Protein AF-A0A1V5NVP3-F1 (afdb_monomer)

Foldseek 3Di:
DLCVLLVQAQPVADQQAPPDDPPDPCNRVVNSLVVLVLADCDPVRHNPPPDFDFLLNVLSSLCSNLVQFFADPDQDAPVLVVRDPVSNRSVNSCVVLVLADCDPVRHRRRGDGDDPVSVVSSSVSSSCVSPPCCVQVPEAEAQDADEDDDPDAAAERSGHYEYQDANYEYERYEYAEEYEDACNNAQHAYHYALYEYNYEYEYHHHAQVHYEYHNYHYAEYEYDHAHHEYEYEEQYDYNEYEYLEAYEYEYDHYPHCRHEEYEDDQNYDAAREHEYEAEYAYYAYNHENYEYEDAAYEYEEYEYCYAYEYYYDYAYAEYEYEYAAHEHCAAHQWYWYAAQHWYHYVNDIDHHDDPDDDDDDDDTDTDRDPPDPPPDDDDDDDPPDDDDDDDCVVLVVLVVVLVVCVVVVHDPVVNVVSVVVNVVSVVVVCVVCVVPPPDDPDPDDDPDDPDPDLAPEEDACEEEDAQEAEDHPEYEEANEYEDHVEDDDHHHYHQFYWGHVPIDTPDHHDDDDPDDDPDPPVPVVVSVVVVVD

Solvent-accessible surface area (backbone atoms only — not comparable to full-atom values): 28876 Å² total; per-residue (Å²): 106,68,47,70,76,68,71,58,63,74,79,80,52,87,77,89,36,81,76,64,52,88,87,43,92,58,37,67,58,50,28,26,35,42,69,68,61,26,45,77,62,49,99,87,42,32,63,59,89,87,57,84,56,24,40,35,57,50,24,38,30,51,21,47,64,68,64,60,57,71,28,70,98,78,77,89,38,81,48,52,88,67,45,51,80,90,30,45,34,19,44,28,22,28,39,76,69,63,31,45,76,58,50,98,86,39,32,62,57,34,78,41,64,60,51,73,66,56,52,50,51,34,50,52,43,42,45,61,61,70,46,68,61,52,65,70,29,69,57,46,71,39,71,54,59,44,79,42,66,49,100,66,74,72,45,78,40,89,18,26,39,37,38,34,25,30,56,26,32,43,25,19,32,36,29,58,27,38,40,37,36,33,56,66,20,43,65,33,32,37,37,36,37,42,30,34,37,69,31,53,34,37,34,40,35,24,13,74,80,12,37,36,33,30,40,18,39,32,65,31,38,37,36,65,29,64,55,20,23,40,34,29,18,37,54,9,32,29,54,34,35,39,29,47,32,24,30,34,44,37,51,51,77,55,74,40,65,27,53,31,32,38,33,40,34,63,73,22,57,68,65,31,51,33,37,38,32,30,66,30,56,32,40,39,34,46,17,47,50,26,35,39,32,30,60,34,50,34,34,44,37,36,34,28,65,19,27,30,40,36,42,61,72,24,48,40,42,31,36,39,37,60,24,52,74,18,33,31,55,49,72,49,67,33,46,39,31,40,76,74,17,36,31,34,44,53,89,37,82,43,68,47,73,81,91,78,89,80,94,77,83,98,68,69,56,74,51,76,68,73,82,82,80,90,80,78,89,78,92,77,79,85,84,85,74,83,92,82,89,79,80,62,67,64,58,56,51,53,53,52,54,52,54,53,39,65,75,69,70,52,60,69,68,59,54,52,52,52,50,53,55,50,52,55,56,47,51,60,51,45,73,70,45,75,86,73,73,93,80,75,89,74,92,76,69,102,78,85,76,91,70,79,73,42,50,83,44,73,38,67,76,44,44,77,37,71,73,38,43,47,39,78,81,27,40,38,23,39,53,14,38,38,40,55,66,12,32,36,81,59,66,41,57,57,30,28,34,33,41,42,79,73,40,39,81,77,47,78,61,81,87,81,74,101,68,79,97,79,68,81,75,68,60,60,60,57,60,63,53,60,75,78,108

Structure (mmCIF, N/CA/C/O backbone):
data_AF-A0A1V5NVP3-F1
#
_entry.id   AF-A0A1V5NVP3-F1
#
loop_
_atom_site.group_PDB
_atom_site.id
_atom_site.type_symbol
_atom_site.label_atom_id
_atom_site.label_alt_id
_atom_site.label_comp_id
_atom_site.label_asym_id
_atom_site.label_entity_id
_atom_site.label_seq_id
_atom_site.pdbx_PDB_ins_code
_atom_site.Cartn_x
_atom_site.Cartn_y
_atom_site.Cartn_z
_atom_site.occupancy
_atom_site.B_iso_or_equiv
_atom_site.auth_seq_id
_atom_site.auth_comp_id
_atom_site.auth_asym_id
_atom_site.auth_atom_id
_atom_site.pdbx_PDB_model_num
ATOM 1 N N . MET A 1 1 ? -6.467 -6.342 -31.336 1.00 85.75 1 MET A N 1
ATOM 2 C CA . MET A 1 1 ? -5.228 -6.829 -30.679 1.00 85.75 1 MET A CA 1
ATOM 3 C C . MET A 1 1 ? -4.491 -5.669 -30.039 1.00 85.75 1 MET A C 1
ATOM 5 O O . MET A 1 1 ? -4.448 -5.648 -28.824 1.00 85.75 1 MET A O 1
ATOM 9 N N . VAL A 1 2 ? -4.017 -4.690 -30.818 1.00 91.50 2 VAL A N 1
ATOM 10 C CA . VAL A 1 2 ? -3.297 -3.502 -30.314 1.00 91.50 2 VAL A CA 1
ATOM 11 C C . VAL A 1 2 ? -4.065 -2.761 -29.210 1.00 91.50 2 VAL A C 1
ATOM 13 O O . VAL A 1 2 ? -3.533 -2.625 -28.119 1.00 91.50 2 VAL A O 1
ATOM 16 N N . ASN A 1 3 ? -5.336 -2.392 -29.418 1.00 91.88 3 ASN A N 1
ATOM 17 C CA . ASN A 1 3 ? -6.125 -1.722 -28.370 1.00 91.88 3 ASN A CA 1
ATOM 18 C C . ASN A 1 3 ? -6.143 -2.487 -27.045 1.00 91.88 3 ASN A C 1
ATOM 20 O O . ASN A 1 3 ? -5.884 -1.920 -25.991 1.00 91.88 3 ASN A O 1
ATOM 24 N N . ARG A 1 4 ? -6.378 -3.800 -27.107 1.00 89.69 4 ARG A N 1
ATOM 25 C CA . ARG A 1 4 ? -6.419 -4.667 -25.921 1.00 89.69 4 ARG A CA 1
ATOM 26 C C . ARG A 1 4 ? -5.048 -4.794 -25.263 1.00 89.69 4 ARG A C 1
ATOM 28 O O . ARG A 1 4 ? -4.956 -4.700 -24.050 1.00 89.69 4 ARG A O 1
ATOM 35 N N . ALA A 1 5 ? -4.003 -4.976 -26.068 1.00 86.50 5 ALA A N 1
ATOM 36 C CA . ALA A 1 5 ? -2.623 -5.091 -25.613 1.00 86.50 5 ALA A CA 1
ATOM 37 C C . ALA A 1 5 ? -2.167 -3.837 -24.847 1.00 86.50 5 ALA A C 1
ATOM 39 O O . ALA A 1 5 ? -1.568 -3.949 -23.788 1.00 86.50 5 ALA A O 1
ATOM 40 N N . PHE A 1 6 ? -2.518 -2.648 -25.338 1.00 87.62 6 PHE A N 1
ATOM 41 C CA . PHE A 1 6 ? -2.096 -1.364 -24.769 1.00 87.62 6 PHE A CA 1
ATOM 42 C C . PHE A 1 6 ? -3.169 -0.697 -23.893 1.00 87.62 6 PHE A C 1
ATOM 44 O O . PHE A 1 6 ? -3.098 0.511 -23.657 1.00 87.62 6 PHE A O 1
ATOM 51 N N . ASN A 1 7 ? -4.183 -1.459 -23.463 1.00 88.44 7 ASN A N 1
ATOM 52 C CA . ASN A 1 7 ? -5.329 -0.990 -22.675 1.00 88.44 7 ASN A CA 1
ATOM 53 C C . ASN A 1 7 ? -5.940 0.335 -23.190 1.00 88.44 7 ASN A C 1
ATOM 55 O O . ASN A 1 7 ? -6.251 1.244 -22.419 1.00 88.44 7 ASN A O 1
ATOM 59 N N . LYS A 1 8 ? -6.075 0.476 -24.514 1.00 86.56 8 LYS A N 1
ATOM 60 C CA . LYS A 1 8 ? -6.725 1.631 -25.143 1.00 86.56 8 LYS A CA 1
ATOM 61 C C . LYS A 1 8 ? -8.233 1.430 -25.111 1.00 86.56 8 LYS A C 1
ATOM 63 O O . LYS A 1 8 ? -8.737 0.386 -25.527 1.00 86.56 8 LYS A O 1
ATOM 68 N N . GLN A 1 9 ? -8.933 2.436 -24.607 1.00 86.38 9 GLN A N 1
ATOM 69 C CA . GLN A 1 9 ? -10.379 2.418 -24.420 1.00 86.38 9 GLN A CA 1
ATOM 70 C C . GLN A 1 9 ? -11.046 3.447 -25.322 1.00 86.38 9 GLN A C 1
ATOM 72 O O . GLN A 1 9 ? -10.408 4.394 -25.787 1.00 86.38 9 GLN A O 1
ATOM 77 N N . ASP A 1 10 ? -12.330 3.229 -25.587 1.00 77.50 10 ASP A N 1
ATOM 78 C CA . ASP A 1 10 ? -13.108 4.112 -26.443 1.00 77.50 10 ASP A CA 1
ATOM 79 C C . ASP A 1 10 ? -13.276 5.477 -25.774 1.00 77.50 10 ASP A C 1
ATOM 81 O O . ASP A 1 10 ? -13.832 5.589 -24.683 1.00 77.50 10 ASP A O 1
ATOM 85 N N . ALA A 1 11 ? -12.772 6.513 -26.439 1.00 71.31 11 ALA A N 1
ATOM 86 C CA . ALA A 1 11 ? -12.894 7.896 -26.000 1.00 71.31 11 ALA A CA 1
ATOM 87 C C . ALA A 1 11 ? -14.166 8.576 -26.547 1.00 71.31 11 ALA A C 1
ATOM 89 O O . ALA A 1 11 ? -14.327 9.785 -26.392 1.00 71.31 11 ALA A O 1
ATOM 90 N N . GLY A 1 12 ? -15.053 7.833 -27.222 1.00 66.62 12 GLY A N 1
ATOM 91 C CA . GLY A 1 12 ? -16.297 8.361 -27.785 1.00 66.62 12 GLY A CA 1
ATOM 92 C C . GLY A 1 12 ? -16.087 9.248 -29.016 1.00 66.62 12 GLY A C 1
ATOM 93 O O . GLY A 1 12 ? -16.940 10.076 -29.338 1.00 66.62 12 GLY A O 1
ATOM 94 N N . ALA A 1 13 ? -14.950 9.107 -29.704 1.00 70.88 13 ALA A N 1
ATOM 95 C CA . ALA A 1 13 ? -14.648 9.898 -30.890 1.00 70.88 13 ALA A CA 1
ATOM 96 C C . ALA A 1 13 ? -15.479 9.430 -32.092 1.00 70.88 13 ALA A C 1
ATOM 98 O O . ALA A 1 13 ? -15.495 8.247 -32.442 1.00 70.88 13 ALA A O 1
ATOM 99 N N . ARG A 1 14 ? -16.129 10.379 -32.771 1.00 75.44 14 ARG A N 1
ATOM 100 C CA . ARG A 1 14 ? -16.763 10.130 -34.067 1.00 75.44 14 ARG A CA 1
ATOM 101 C C . ARG A 1 14 ? -15.703 10.189 -35.166 1.00 75.44 14 ARG A C 1
ATOM 103 O O . ARG A 1 14 ? -14.971 11.169 -35.263 1.00 75.44 14 ARG A O 1
ATOM 110 N N . ILE A 1 15 ? -15.646 9.142 -35.982 1.00 86.06 15 ILE A N 1
ATOM 111 C CA . ILE A 1 15 ? -14.793 9.064 -37.170 1.00 86.06 15 ILE A CA 1
ATOM 112 C C . ILE A 1 15 ? -15.660 9.194 -38.420 1.00 86.06 15 ILE A C 1
ATOM 114 O O . ILE A 1 15 ? -16.730 8.593 -38.492 1.00 86.06 15 ILE A O 1
ATOM 118 N N . ASP A 1 16 ? -15.183 9.949 -39.406 1.00 87.44 16 ASP A N 1
ATOM 119 C CA . ASP A 1 16 ? -15.880 10.169 -40.674 1.00 87.44 16 ASP A CA 1
ATOM 120 C C . ASP A 1 16 ? -14.989 9.676 -41.833 1.00 87.44 16 ASP A C 1
ATOM 122 O O . ASP A 1 16 ? -14.332 10.462 -42.514 1.00 87.44 16 ASP A O 1
ATOM 126 N N . PHE A 1 17 ? -14.938 8.352 -42.035 1.00 94.62 17 PHE A N 1
ATOM 127 C CA . PHE A 1 17 ? -14.284 7.728 -43.197 1.00 94.62 17 PHE A CA 1
ATOM 128 C C . PHE A 1 17 ? -15.322 7.195 -44.184 1.00 94.62 17 PHE A C 1
ATOM 130 O O . PHE A 1 17 ? -16.359 6.667 -43.782 1.00 94.62 17 PHE A O 1
ATOM 137 N N . THR A 1 18 ? -15.030 7.286 -45.482 1.00 94.75 18 THR A N 1
ATOM 138 C CA . THR A 1 18 ? -15.969 6.922 -46.561 1.00 94.75 18 THR A CA 1
ATOM 139 C C . THR A 1 18 ? -16.319 5.430 -46.611 1.00 94.75 18 THR A C 1
ATOM 141 O O . THR A 1 18 ? -17.357 5.062 -47.158 1.00 94.75 18 THR A O 1
ATOM 144 N N . ASP A 1 19 ? -15.485 4.571 -46.025 1.00 94.50 19 ASP A N 1
ATOM 145 C CA . ASP A 1 19 ? -15.581 3.109 -46.055 1.00 94.50 19 ASP A CA 1
ATOM 146 C C . ASP A 1 19 ? -15.809 2.467 -44.672 1.00 94.50 19 ASP A C 1
ATOM 148 O O . ASP A 1 19 ? -15.703 1.245 -44.512 1.00 94.50 19 ASP A O 1
ATOM 152 N N . ILE A 1 20 ? -16.165 3.272 -43.664 1.00 92.62 20 ILE A N 1
ATOM 153 C CA . ILE A 1 20 ? -16.465 2.804 -42.309 1.00 92.62 20 ILE A CA 1
ATOM 154 C C . ILE A 1 20 ? -17.892 3.178 -41.911 1.00 92.62 20 ILE A C 1
ATOM 156 O O . ILE A 1 20 ? -18.250 4.347 -41.816 1.00 92.62 20 ILE A O 1
ATOM 160 N N . ASN A 1 21 ? -18.700 2.158 -41.616 1.00 91.75 21 ASN A N 1
ATOM 161 C CA . ASN A 1 21 ? -20.051 2.309 -41.090 1.00 91.75 21 ASN A CA 1
ATOM 162 C C . ASN A 1 21 ? -20.094 1.928 -39.594 1.00 91.75 21 ASN A C 1
ATOM 164 O O . ASN A 1 21 ? -19.455 0.937 -39.227 1.00 91.75 21 ASN A O 1
ATOM 168 N N . PRO A 1 22 ? -20.877 2.631 -38.747 1.00 90.69 22 PRO A N 1
ATOM 169 C CA . PRO A 1 22 ? -21.130 2.252 -37.351 1.00 90.69 22 PRO A CA 1
ATOM 170 C C . PRO A 1 22 ? -21.550 0.794 -37.116 1.00 90.69 22 PRO A C 1
ATOM 172 O O . PRO A 1 22 ? -21.307 0.257 -36.041 1.00 90.69 22 PRO A O 1
ATOM 175 N N . SER A 1 23 ? -22.155 0.131 -38.105 1.00 92.25 23 SER A N 1
ATOM 176 C CA . SER A 1 23 ? -22.546 -1.279 -38.010 1.00 92.25 23 SER A CA 1
ATOM 177 C C . SER A 1 23 ? -21.400 -2.273 -38.244 1.00 92.25 23 SER A C 1
ATOM 179 O O . SER A 1 23 ? -21.608 -3.479 -38.114 1.00 92.25 23 SER A O 1
ATOM 181 N N . HIS A 1 24 ? -20.204 -1.825 -38.641 1.00 93.75 24 HIS A N 1
ATOM 182 C CA . HIS A 1 24 ? -19.059 -2.714 -38.840 1.00 93.75 24 HIS A CA 1
ATOM 183 C C . HIS A 1 24 ? -18.504 -3.207 -37.500 1.00 93.75 24 HIS A C 1
ATOM 185 O O . HIS A 1 24 ? -18.301 -2.432 -36.571 1.00 93.75 24 HIS A O 1
ATOM 191 N N . TRP A 1 25 ? -18.159 -4.495 -37.422 1.00 93.81 25 TRP A N 1
ATOM 192 C CA . TRP A 1 25 ? -17.636 -5.111 -36.193 1.00 93.81 25 TRP A CA 1
ATOM 193 C C . TRP A 1 25 ? -16.335 -4.464 -35.684 1.00 93.81 25 TRP A C 1
ATOM 195 O O . TRP A 1 25 ? -16.053 -4.506 -34.490 1.00 93.81 25 TRP A O 1
ATOM 205 N N . PHE A 1 26 ? -15.541 -3.865 -36.578 1.00 91.62 26 PHE A N 1
ATOM 206 C CA . PHE A 1 26 ? -14.295 -3.169 -36.247 1.00 91.62 26 PHE A CA 1
ATOM 207 C C . PHE A 1 26 ? -14.483 -1.670 -35.988 1.00 91.62 26 PHE A C 1
ATOM 209 O O . PHE A 1 26 ? -13.501 -1.003 -35.675 1.00 91.62 26 PHE A O 1
ATOM 216 N N . TYR A 1 27 ? -15.703 -1.126 -36.112 1.00 92.12 27 TYR A N 1
ATOM 217 C CA . TYR A 1 27 ? -15.963 0.310 -35.966 1.00 92.12 27 TYR A CA 1
ATOM 218 C C . TYR A 1 27 ? -15.385 0.856 -34.654 1.00 92.12 27 TYR A C 1
ATOM 220 O O . TYR A 1 27 ? -14.566 1.771 -34.686 1.00 92.12 27 TYR A O 1
ATOM 228 N N . GLY A 1 28 ? -15.716 0.218 -33.525 1.00 90.94 28 GLY A N 1
ATOM 229 C CA . GLY A 1 28 ? -15.222 0.626 -32.205 1.00 90.94 28 GLY A CA 1
ATOM 230 C C . GLY A 1 28 ? -13.706 0.486 -32.031 1.00 90.94 28 GLY A C 1
ATOM 231 O O . GLY A 1 28 ? -13.089 1.220 -31.274 1.00 90.94 28 GLY A O 1
ATOM 232 N N . GLU A 1 29 ? -13.058 -0.430 -32.751 1.00 92.44 29 GLU A N 1
ATOM 233 C CA . GLU A 1 29 ? -11.599 -0.571 -32.678 1.00 92.44 29 GLU A CA 1
ATOM 234 C C . GLU A 1 29 ? -10.901 0.563 -33.449 1.00 92.44 29 GLU A C 1
ATOM 236 O O . GLU A 1 29 ? -9.851 1.050 -33.023 1.00 92.44 29 GLU A O 1
ATOM 241 N N . VAL A 1 30 ? -11.494 1.008 -34.564 1.00 93.12 30 VAL A N 1
ATOM 242 C CA . VAL A 1 30 ? -10.978 2.129 -35.360 1.00 93.12 30 VAL A CA 1
ATOM 243 C C . VAL A 1 30 ? -11.193 3.462 -34.648 1.00 93.12 30 VAL A C 1
ATOM 245 O O . VAL A 1 30 ? -10.281 4.288 -34.654 1.00 93.12 30 VAL A O 1
ATOM 248 N N . THR A 1 31 ? -12.342 3.672 -33.996 1.00 91.88 31 THR A N 1
ATOM 249 C CA . THR A 1 31 ? -12.590 4.905 -33.226 1.00 91.88 31 THR A CA 1
ATOM 250 C C . THR A 1 31 ? -11.547 5.084 -32.131 1.00 91.88 31 THR A C 1
ATOM 252 O O . THR A 1 31 ? -10.942 6.150 -32.044 1.00 91.88 31 THR A O 1
ATOM 255 N N . VAL A 1 32 ? -11.250 4.024 -31.369 1.00 93.06 32 VAL A N 1
ATOM 256 C CA . VAL A 1 32 ? -10.193 4.028 -30.346 1.00 93.06 32 VAL A CA 1
ATOM 257 C C . VAL A 1 32 ? -8.838 4.368 -30.967 1.00 93.06 32 VAL A C 1
ATOM 259 O O . VAL A 1 32 ? -8.115 5.215 -30.446 1.00 93.06 32 VAL A O 1
ATOM 262 N N . ALA A 1 33 ? -8.496 3.738 -32.094 1.00 92.75 33 ALA A N 1
ATOM 263 C CA . ALA A 1 33 ? -7.188 3.895 -32.721 1.00 92.75 33 ALA A CA 1
ATOM 264 C C . ALA A 1 33 ? -6.919 5.317 -33.228 1.00 92.75 33 ALA A C 1
ATOM 266 O O . ALA A 1 33 ? -5.815 5.849 -33.080 1.00 92.75 33 ALA A O 1
ATOM 267 N N . VAL A 1 34 ? -7.947 5.924 -33.819 1.00 92.31 34 VAL A N 1
ATOM 268 C CA . VAL A 1 34 ? -7.900 7.288 -34.345 1.00 92.31 34 VAL A CA 1
ATOM 269 C C . VAL A 1 34 ? -7.942 8.306 -33.212 1.00 92.31 34 VAL A C 1
ATOM 271 O O . VAL A 1 34 ? -7.145 9.240 -33.215 1.00 92.31 34 VAL A O 1
ATOM 274 N N . ALA A 1 35 ? -8.793 8.099 -32.202 1.00 89.62 35 ALA A N 1
ATOM 275 C CA . ALA A 1 35 ? -8.848 8.958 -31.019 1.00 89.62 35 ALA A CA 1
ATOM 276 C C . ALA A 1 35 ? -7.518 8.974 -30.255 1.00 89.62 35 ALA A C 1
ATOM 278 O O . ALA A 1 35 ? -7.062 10.024 -29.810 1.00 89.62 35 ALA A O 1
ATOM 279 N N . ALA A 1 36 ? -6.871 7.813 -30.144 1.00 88.56 36 ALA A N 1
ATOM 280 C CA . ALA A 1 36 ? -5.560 7.669 -29.525 1.00 88.56 36 ALA A CA 1
ATOM 281 C C . ALA A 1 36 ? -4.402 8.157 -30.422 1.00 88.56 36 ALA A C 1
ATOM 283 O O . ALA A 1 36 ? -3.246 8.093 -30.006 1.00 88.56 36 ALA A O 1
ATOM 284 N N . GLY A 1 37 ? -4.689 8.631 -31.640 1.00 89.94 37 GLY A N 1
ATOM 285 C CA . GLY A 1 37 ? -3.731 9.298 -32.524 1.00 89.94 37 GLY A CA 1
ATOM 286 C C . GLY A 1 37 ? -2.695 8.388 -33.185 1.00 89.94 37 GLY A C 1
ATOM 287 O O . GLY A 1 37 ? -1.759 8.887 -33.810 1.00 89.94 37 GLY A O 1
ATOM 288 N N . TYR A 1 38 ? -2.831 7.064 -33.071 1.00 92.62 38 TYR A N 1
ATOM 289 C CA . TYR A 1 38 ? -1.833 6.129 -33.598 1.00 92.62 38 TYR A CA 1
ATOM 290 C C . TYR A 1 38 ? -2.204 5.534 -34.967 1.00 92.62 38 TYR A C 1
ATOM 292 O O . TYR A 1 38 ? -1.346 4.970 -35.649 1.00 92.62 38 TYR A O 1
ATOM 300 N N . MET A 1 39 ? -3.451 5.713 -35.413 1.00 93.00 39 MET A N 1
ATOM 301 C CA . MET A 1 39 ? -3.887 5.451 -36.789 1.00 93.00 39 MET A CA 1
ATOM 302 C C . MET A 1 39 ? -4.609 6.665 -37.375 1.00 93.00 39 MET A C 1
ATOM 304 O O . MET A 1 39 ? -5.245 7.433 -36.662 1.00 93.00 39 MET A O 1
ATOM 308 N N . SER A 1 40 ? -4.533 6.810 -38.694 1.00 89.31 40 SER A N 1
ATOM 309 C CA . SER A 1 40 ? -5.221 7.845 -39.467 1.00 89.31 40 SER A CA 1
ATOM 310 C C . SER A 1 40 ? -5.704 7.260 -40.793 1.00 89.31 40 SER A C 1
ATOM 312 O O . SER A 1 40 ? -5.155 6.261 -41.258 1.00 89.31 40 SER A O 1
ATOM 314 N N . GLY A 1 41 ? -6.709 7.884 -41.409 1.00 89.00 41 GLY A N 1
ATOM 315 C CA . GLY A 1 41 ? -7.127 7.536 -42.769 1.00 89.00 41 GLY A CA 1
ATOM 316 C C . GLY A 1 41 ? -6.134 8.005 -43.832 1.00 89.00 41 GLY A C 1
ATOM 317 O O . GLY A 1 41 ? -5.163 8.711 -43.549 1.00 89.00 41 GLY A O 1
ATOM 318 N N . TYR A 1 42 ? -6.407 7.612 -45.068 1.00 88.81 42 TYR A N 1
ATOM 319 C CA . TYR A 1 42 ? -5.675 8.035 -46.253 1.00 88.81 42 TYR A CA 1
ATOM 320 C C . TYR A 1 42 ? -6.210 9.380 -46.773 1.00 88.81 42 TYR A C 1
ATOM 322 O O . TYR A 1 42 ? -7.317 9.809 -46.446 1.00 88.81 42 TYR A O 1
ATOM 330 N N . ASN A 1 43 ? -5.434 10.040 -47.636 1.00 88.19 43 ASN A N 1
ATOM 331 C CA . ASN A 1 43 ? -5.797 11.342 -48.217 1.00 88.19 43 ASN A CA 1
ATOM 332 C C . ASN A 1 43 ? -7.076 11.310 -49.078 1.00 88.19 43 ASN A C 1
ATOM 334 O O . ASN A 1 43 ? -7.637 12.359 -49.372 1.00 88.19 43 ASN A O 1
ATOM 338 N N . ASP A 1 44 ? -7.523 10.123 -49.496 1.00 90.31 44 ASP A N 1
ATOM 339 C CA . ASP A 1 44 ? -8.770 9.904 -50.240 1.00 90.31 44 ASP A CA 1
ATOM 340 C C . ASP A 1 44 ? -10.014 9.815 -49.328 1.00 90.31 44 ASP A C 1
ATOM 342 O O . ASP A 1 44 ? -11.126 9.611 -49.814 1.00 90.31 44 ASP A O 1
ATOM 346 N N . GLY A 1 45 ? -9.844 9.983 -48.011 1.00 89.12 45 GLY A N 1
ATOM 347 C CA . GLY A 1 45 ? -10.922 9.939 -47.022 1.00 89.12 45 GLY A CA 1
ATOM 348 C C . GLY A 1 45 ? -11.346 8.526 -46.608 1.00 89.12 45 GLY A C 1
ATOM 349 O O . GLY A 1 45 ? -12.300 8.386 -45.843 1.00 89.12 45 GLY A O 1
ATOM 350 N N . ALA A 1 46 ? -10.663 7.483 -47.088 1.00 94.19 46 ALA A N 1
ATOM 351 C CA . ALA A 1 46 ? -10.898 6.097 -46.688 1.00 94.19 46 ALA A CA 1
ATOM 352 C C . ALA A 1 46 ? -9.938 5.653 -45.567 1.00 94.19 46 ALA A C 1
ATOM 354 O O . ALA A 1 46 ? -8.838 6.186 -45.421 1.00 94.19 46 ALA A O 1
ATOM 355 N N . PHE A 1 47 ? -10.322 4.636 -44.794 1.00 94.38 47 PHE A N 1
ATOM 356 C CA . PHE A 1 47 ? -9.467 3.968 -43.803 1.00 94.38 47 PHE A CA 1
ATOM 357 C C . PHE A 1 47 ? -8.884 2.643 -44.319 1.00 94.38 47 PHE A C 1
ATOM 359 O O . PHE A 1 47 ? -7.827 2.207 -43.874 1.00 94.38 47 PHE A O 1
ATOM 366 N N . LYS A 1 48 ? -9.558 2.010 -45.282 1.00 94.56 48 LYS A N 1
ATOM 367 C CA . LYS A 1 48 ? -9.197 0.744 -45.937 1.00 94.56 48 LYS A CA 1
ATOM 368 C C . LYS A 1 48 ? -9.061 -0.444 -44.966 1.00 94.56 48 LYS A C 1
ATOM 370 O O . LYS A 1 48 ? -8.084 -1.186 -45.051 1.00 94.56 48 LYS A O 1
ATOM 375 N N . PRO A 1 49 ? -10.065 -0.723 -44.105 1.00 93.50 49 PRO A N 1
ATOM 376 C CA . PRO A 1 49 ? -9.968 -1.724 -43.030 1.00 93.50 49 PRO A CA 1
ATOM 377 C C . PRO A 1 49 ? -9.761 -3.169 -43.517 1.00 93.50 49 PRO A C 1
ATOM 379 O O . PRO A 1 49 ? -9.286 -4.011 -42.760 1.00 93.50 49 PRO A O 1
ATOM 382 N N . ASN A 1 50 ? -10.121 -3.462 -44.771 1.00 93.00 50 ASN A N 1
ATOM 383 C CA . ASN A 1 50 ? -9.977 -4.787 -45.382 1.00 93.00 50 ASN A CA 1
ATOM 384 C C . ASN A 1 50 ? -8.711 -4.929 -46.247 1.00 93.00 50 ASN A C 1
ATOM 386 O O . ASN A 1 50 ? -8.491 -5.990 -46.829 1.00 93.00 50 ASN A O 1
ATOM 390 N N . SER A 1 51 ? -7.901 -3.873 -46.378 1.00 93.75 51 SER A N 1
ATOM 391 C CA . SER A 1 51 ? -6.643 -3.940 -47.127 1.00 93.75 51 SER A CA 1
ATOM 392 C C . SER A 1 51 ? -5.540 -4.574 -46.285 1.00 93.75 51 SER A C 1
ATOM 394 O O . SER A 1 51 ? -5.511 -4.439 -45.062 1.00 93.75 51 SER A O 1
ATOM 396 N N . LEU A 1 52 ? -4.615 -5.274 -46.944 1.00 95.44 52 LEU A N 1
ATOM 397 C CA . LEU A 1 52 ? -3.420 -5.783 -46.277 1.00 95.44 52 LEU A CA 1
ATOM 398 C C . LEU A 1 52 ? -2.535 -4.610 -45.852 1.00 95.44 52 LEU A C 1
ATOM 400 O O . LEU A 1 52 ? -2.178 -3.782 -46.686 1.00 95.44 52 LEU A O 1
ATOM 404 N N . ILE A 1 53 ? -2.162 -4.574 -44.573 1.00 95.25 53 ILE A N 1
ATOM 405 C CA . ILE A 1 53 ? -1.258 -3.556 -44.037 1.00 95.25 53 ILE A CA 1
ATOM 406 C C . ILE A 1 53 ? 0.201 -3.949 -44.287 1.00 95.25 53 ILE A C 1
ATOM 408 O O . ILE A 1 53 ? 0.615 -5.089 -44.041 1.00 95.25 53 ILE A O 1
ATOM 412 N N . THR A 1 54 ? 0.985 -3.001 -44.785 1.00 96.62 54 THR A N 1
ATOM 413 C CA . THR A 1 54 ? 2.406 -3.189 -45.090 1.00 96.62 54 THR A CA 1
ATOM 414 C C . THR A 1 54 ? 3.286 -3.024 -43.852 1.00 96.62 54 THR A C 1
ATOM 416 O O . THR A 1 54 ? 2.910 -2.384 -42.867 1.00 96.62 54 THR A O 1
ATOM 419 N N . ARG A 1 55 ? 4.506 -3.568 -43.895 1.00 97.00 55 ARG A N 1
ATOM 420 C CA . ARG A 1 55 ? 5.473 -3.447 -42.790 1.00 97.00 55 ARG A CA 1
ATOM 421 C C . ARG A 1 55 ? 5.826 -1.994 -42.458 1.00 97.00 55 ARG A C 1
ATOM 423 O O . ARG A 1 55 ? 5.968 -1.668 -41.282 1.00 97.00 55 ARG A O 1
ATOM 430 N N . GLN A 1 56 ? 5.935 -1.111 -43.452 1.00 95.44 56 GLN A N 1
ATOM 431 C CA . GLN A 1 56 ? 6.218 0.311 -43.206 1.00 95.44 56 GLN A CA 1
ATOM 432 C C . GLN A 1 56 ? 5.025 1.062 -42.587 1.00 95.44 56 GLN A C 1
ATOM 434 O O . GLN A 1 56 ? 5.223 1.933 -41.743 1.00 95.44 56 GLN A O 1
ATOM 439 N N . GLU A 1 57 ? 3.788 0.692 -42.935 1.00 95.62 57 GLU A N 1
ATOM 440 C CA . GLU A 1 57 ? 2.589 1.243 -42.290 1.00 95.62 57 GLU A CA 1
ATOM 441 C C . GLU A 1 57 ? 2.505 0.788 -40.830 1.00 95.62 57 GLU A C 1
ATOM 443 O O . GLU A 1 57 ? 2.262 1.610 -39.949 1.00 95.62 57 GLU A O 1
ATOM 448 N N . VAL A 1 58 ? 2.799 -0.488 -40.546 1.00 96.62 58 VAL A N 1
ATOM 449 C CA . VAL A 1 58 ? 2.900 -0.995 -39.167 1.00 96.62 58 VAL A CA 1
ATOM 450 C C . VAL A 1 58 ? 3.977 -0.246 -38.382 1.00 96.62 58 VAL A C 1
ATOM 452 O O . VAL A 1 58 ? 3.729 0.146 -37.244 1.00 96.62 58 VAL A O 1
ATOM 455 N N . ALA A 1 59 ? 5.142 0.016 -38.980 1.00 95.38 59 ALA A N 1
ATOM 456 C CA . ALA A 1 59 ? 6.194 0.799 -38.336 1.00 95.38 59 ALA A CA 1
ATOM 457 C C . ALA A 1 59 ? 5.705 2.207 -37.949 1.00 95.38 59 ALA A C 1
ATOM 459 O O . ALA A 1 59 ? 5.927 2.650 -36.824 1.00 95.38 59 ALA A O 1
ATOM 460 N N . SER A 1 60 ? 4.978 2.891 -38.839 1.00 94.56 60 SER A N 1
ATOM 461 C CA . SER A 1 60 ? 4.364 4.192 -38.534 1.00 94.56 60 SER A CA 1
ATOM 462 C C . SER A 1 60 ? 3.297 4.116 -37.444 1.00 94.56 60 SER A C 1
ATOM 464 O O . SER A 1 60 ? 3.255 4.986 -36.577 1.00 94.56 60 SER A O 1
ATOM 466 N N . VAL A 1 61 ? 2.465 3.074 -37.451 1.00 95.56 61 VAL A N 1
ATOM 467 C CA . VAL A 1 61 ? 1.454 2.829 -36.413 1.00 95.56 61 VAL A CA 1
ATOM 468 C C . VAL A 1 61 ? 2.111 2.645 -35.043 1.00 95.56 61 VAL A C 1
ATOM 470 O O . VAL A 1 61 ? 1.734 3.319 -34.087 1.00 95.56 61 VAL A O 1
ATOM 473 N N . MET A 1 62 ? 3.130 1.787 -34.947 1.00 94.56 62 MET A N 1
ATOM 474 C CA . MET A 1 62 ? 3.816 1.500 -33.683 1.00 94.56 62 MET A CA 1
ATOM 475 C C . MET A 1 62 ? 4.642 2.689 -33.186 1.00 94.56 62 MET A C 1
ATOM 477 O O . MET A 1 62 ? 4.606 2.997 -31.999 1.00 94.56 62 MET A O 1
ATOM 481 N N . SER A 1 63 ? 5.333 3.399 -34.084 1.00 92.81 63 SER A N 1
ATOM 482 C CA . SER A 1 63 ? 6.085 4.613 -33.743 1.00 92.81 63 SER A CA 1
ATOM 483 C C . SER A 1 63 ? 5.182 5.692 -33.132 1.00 92.81 63 SER A C 1
ATOM 485 O O . SER A 1 63 ? 5.544 6.271 -32.107 1.00 92.81 63 SER A O 1
ATOM 487 N N . ARG A 1 64 ? 3.978 5.911 -33.688 1.00 93.12 64 ARG A N 1
ATOM 488 C CA . ARG A 1 64 ? 2.991 6.855 -33.131 1.00 93.12 64 ARG A CA 1
ATOM 489 C C . ARG A 1 64 ? 2.385 6.362 -31.822 1.00 93.12 64 ARG A C 1
ATOM 491 O O . ARG A 1 64 ? 2.295 7.135 -30.875 1.00 93.12 64 ARG A O 1
ATOM 498 N N . LEU A 1 65 ? 2.003 5.084 -31.759 1.00 92.44 65 LEU A N 1
ATOM 499 C CA . LEU A 1 65 ? 1.417 4.469 -30.563 1.00 92.44 65 LEU A CA 1
ATOM 500 C C . LEU A 1 65 ? 2.325 4.612 -29.336 1.00 92.44 65 LEU A C 1
ATOM 502 O O . LEU A 1 65 ? 1.834 4.851 -28.235 1.00 92.44 65 LEU A O 1
ATOM 506 N N . LEU A 1 66 ? 3.631 4.460 -29.548 1.00 90.06 66 LEU A N 1
ATOM 507 C CA . LEU A 1 66 ? 4.666 4.489 -28.517 1.00 90.06 66 LEU A CA 1
ATOM 508 C C . LEU A 1 66 ? 5.359 5.850 -28.371 1.00 90.06 66 LEU A C 1
ATOM 510 O O . LEU A 1 66 ? 6.237 5.988 -27.528 1.00 90.06 66 LEU A O 1
ATOM 514 N N . GLN A 1 67 ? 4.999 6.837 -29.197 1.00 89.75 67 GLN A N 1
ATOM 515 C CA . GLN A 1 67 ? 5.597 8.177 -29.203 1.00 89.75 67 GLN A CA 1
ATOM 516 C C . GLN A 1 67 ? 7.138 8.176 -29.322 1.00 89.75 67 GLN A C 1
ATOM 518 O O . GLN A 1 67 ? 7.817 8.978 -28.689 1.00 89.75 67 GLN A O 1
ATOM 523 N N . LEU A 1 68 ? 7.704 7.304 -30.167 1.00 83.94 68 LEU A N 1
ATOM 524 C CA . LEU A 1 68 ? 9.164 7.098 -30.269 1.00 83.94 68 LEU A CA 1
ATOM 525 C C . LEU A 1 68 ? 9.944 8.267 -30.905 1.00 83.94 68 LEU A C 1
ATOM 527 O O . LEU A 1 68 ? 11.172 8.236 -30.935 1.00 83.94 68 LEU A O 1
ATOM 531 N N . GLY A 1 69 ? 9.255 9.274 -31.450 1.00 80.19 69 GLY A N 1
ATOM 532 C CA . GLY A 1 69 ? 9.873 10.326 -32.261 1.00 80.19 69 GLY A CA 1
ATOM 533 C C . GLY A 1 69 ? 10.416 9.811 -33.602 1.00 80.19 69 GLY A C 1
ATOM 534 O O . GLY A 1 69 ? 10.163 8.674 -34.006 1.00 80.19 69 GLY A O 1
ATOM 535 N N . GLU A 1 70 ? 11.149 10.666 -34.319 1.00 76.50 70 GLU A N 1
ATOM 536 C CA . GLU A 1 70 ? 11.847 10.271 -35.547 1.00 76.50 70 GLU A CA 1
ATOM 537 C C . GLU A 1 70 ? 13.210 9.659 -35.202 1.00 76.50 70 GLU A C 1
ATOM 539 O O . GLU A 1 70 ? 14.042 10.288 -34.548 1.00 76.50 70 GLU A O 1
ATOM 544 N N . GLY A 1 71 ? 13.448 8.419 -35.636 1.00 67.75 71 GLY A N 1
ATOM 545 C CA . GLY A 1 71 ? 14.718 7.742 -35.391 1.00 67.75 71 GLY A CA 1
ATOM 546 C C . GLY A 1 71 ? 15.845 8.323 -36.245 1.00 67.75 71 GLY A C 1
ATOM 547 O O . GLY A 1 71 ? 15.663 8.567 -37.442 1.00 67.75 71 GLY A O 1
ATOM 548 N N . ALA A 1 72 ? 17.031 8.488 -35.649 1.00 66.94 72 ALA A N 1
ATOM 549 C CA . ALA A 1 72 ? 18.230 8.893 -36.379 1.00 66.94 72 ALA A CA 1
ATOM 550 C C . ALA A 1 72 ? 18.534 7.911 -37.526 1.00 66.94 72 ALA A C 1
ATOM 552 O O . ALA A 1 72 ? 18.350 6.698 -37.396 1.00 66.94 72 ALA A O 1
ATOM 553 N N . ALA A 1 73 ? 19.018 8.434 -38.655 1.00 62.41 73 ALA A N 1
ATOM 554 C CA . ALA A 1 73 ? 19.425 7.625 -39.799 1.00 62.41 73 ALA A CA 1
ATOM 555 C C . ALA A 1 73 ? 20.648 6.766 -39.427 1.00 62.41 73 ALA A C 1
ATOM 557 O O . ALA A 1 73 ? 21.782 7.233 -39.475 1.00 62.41 73 ALA A O 1
ATOM 558 N N . GLY A 1 74 ? 20.412 5.522 -39.010 1.00 57.94 74 GLY A N 1
ATOM 559 C CA . GLY A 1 74 ? 21.473 4.606 -38.570 1.00 57.94 74 GLY A CA 1
ATOM 560 C C . GLY A 1 74 ? 21.240 3.138 -38.918 1.00 57.94 74 GLY A C 1
ATOM 561 O O . GLY A 1 74 ? 22.104 2.306 -38.657 1.00 57.94 74 GLY A O 1
ATOM 562 N N . VAL A 1 75 ? 20.096 2.802 -39.521 1.00 63.84 75 VAL A N 1
ATOM 563 C CA . VAL A 1 75 ? 19.739 1.421 -39.852 1.00 63.84 75 VAL A CA 1
ATOM 564 C C . VAL A 1 75 ? 19.955 1.178 -41.344 1.00 63.84 75 VAL A C 1
ATOM 566 O O . VAL A 1 75 ? 19.267 1.750 -42.187 1.00 63.84 75 VAL A O 1
ATOM 569 N N . SER A 1 76 ? 20.917 0.317 -41.670 1.00 80.06 76 SER A N 1
ATOM 570 C CA . SER A 1 76 ? 21.256 -0.029 -43.053 1.00 80.06 76 SER A CA 1
ATOM 571 C C . SER A 1 76 ? 20.519 -1.293 -43.490 1.00 80.06 76 SER A C 1
ATOM 573 O O . SER A 1 76 ? 20.875 -2.395 -43.077 1.00 80.06 76 SER A O 1
ATOM 575 N N . PHE A 1 77 ? 19.522 -1.136 -44.363 1.00 90.62 77 PHE A N 1
ATOM 576 C CA . PHE A 1 77 ? 18.875 -2.241 -45.075 1.00 90.62 77 PHE A CA 1
ATOM 577 C C . PHE A 1 77 ? 19.269 -2.244 -46.549 1.00 90.62 77 PHE A C 1
ATOM 579 O O . PHE A 1 77 ? 19.424 -1.189 -47.166 1.00 90.62 77 PHE A O 1
ATOM 586 N N . ARG A 1 78 ? 19.367 -3.437 -47.143 1.00 93.56 78 ARG A N 1
ATOM 587 C CA . ARG A 1 78 ? 19.672 -3.615 -48.573 1.00 93.56 78 ARG A CA 1
ATOM 588 C C . ARG A 1 78 ? 18.649 -2.922 -49.477 1.00 93.56 78 ARG A C 1
ATOM 590 O O . ARG A 1 78 ? 18.999 -2.424 -50.541 1.00 93.56 78 ARG A O 1
ATOM 597 N N . ASP A 1 79 ? 17.394 -2.892 -49.049 1.00 91.88 79 ASP A N 1
ATOM 598 C CA . ASP A 1 79 ? 16.250 -2.319 -49.755 1.00 91.88 79 ASP A CA 1
ATOM 599 C C . ASP A 1 79 ? 15.779 -0.992 -49.139 1.00 91.88 79 ASP A C 1
ATOM 601 O O . ASP A 1 79 ? 14.622 -0.612 -49.322 1.00 91.88 79 ASP A O 1
ATOM 605 N N . ALA A 1 80 ? 16.657 -0.257 -48.444 1.00 88.75 80 ALA A N 1
ATOM 606 C CA . ALA A 1 80 ? 16.307 1.015 -47.805 1.00 88.75 80 ALA A CA 1
ATOM 607 C C . ALA A 1 80 ? 15.673 2.027 -48.780 1.00 88.75 80 ALA A C 1
ATOM 609 O O . ALA A 1 80 ? 14.765 2.760 -48.403 1.00 88.75 80 ALA A O 1
ATOM 610 N N . GLY A 1 81 ? 16.076 2.015 -50.058 1.00 89.00 81 GLY A N 1
ATOM 611 C CA . GLY A 1 81 ? 15.481 2.860 -51.104 1.00 89.00 81 GLY A CA 1
ATOM 612 C C . GLY A 1 81 ? 14.026 2.523 -51.467 1.00 89.00 81 GLY A C 1
ATOM 613 O O . GLY A 1 81 ? 13.385 3.300 -52.167 1.00 89.00 81 GLY A O 1
ATOM 614 N N . SER A 1 82 ? 13.494 1.384 -51.010 1.00 91.50 82 SER A N 1
ATOM 615 C CA . SER A 1 82 ? 12.084 1.002 -51.184 1.00 91.50 82 SER A CA 1
ATOM 616 C C . SER A 1 82 ? 11.170 1.501 -50.058 1.00 91.50 82 SER A C 1
ATOM 618 O O . SER A 1 82 ? 9.947 1.396 -50.177 1.00 91.50 82 SER A O 1
ATOM 620 N N . ILE A 1 83 ? 11.755 2.033 -48.978 1.00 94.19 83 ILE A N 1
ATOM 621 C CA . ILE A 1 83 ? 11.037 2.620 -47.849 1.00 94.19 83 ILE A CA 1
ATOM 622 C C . ILE A 1 83 ? 10.562 4.009 -48.267 1.00 94.19 83 ILE A C 1
ATOM 624 O O . ILE A 1 83 ? 11.353 4.844 -48.711 1.00 94.19 83 ILE A O 1
ATOM 628 N N . ALA A 1 84 ? 9.268 4.280 -48.120 1.00 93.56 84 ALA A N 1
ATOM 629 C CA . ALA A 1 84 ? 8.739 5.589 -48.462 1.00 93.56 84 ALA A CA 1
ATOM 630 C C . ALA A 1 84 ? 9.293 6.681 -47.529 1.00 93.56 84 ALA A C 1
ATOM 632 O O . ALA A 1 84 ? 9.448 6.468 -46.326 1.00 93.56 84 ALA A O 1
ATOM 633 N N . ALA A 1 85 ? 9.526 7.885 -48.064 1.00 91.44 85 ALA A N 1
ATOM 634 C CA . ALA A 1 85 ? 10.099 8.999 -47.301 1.00 91.44 85 ALA A CA 1
ATOM 635 C C . ALA A 1 85 ? 9.298 9.336 -46.028 1.00 91.44 85 ALA A C 1
ATOM 637 O O . ALA A 1 85 ? 9.885 9.625 -44.991 1.00 91.44 85 ALA A O 1
ATOM 638 N N . TRP A 1 86 ? 7.966 9.226 -46.081 1.00 91.44 86 TRP A N 1
ATOM 639 C CA . TRP A 1 86 ? 7.081 9.458 -44.932 1.00 91.44 86 TRP A CA 1
ATOM 640 C C . TRP A 1 86 ? 7.189 8.379 -43.844 1.00 91.44 86 TRP A C 1
ATOM 642 O O . TRP A 1 86 ? 6.852 8.638 -42.692 1.00 91.44 86 TRP A O 1
ATOM 652 N N . ALA A 1 87 ? 7.640 7.173 -44.195 1.00 92.75 87 ALA A N 1
ATOM 653 C CA . ALA A 1 87 ? 7.791 6.061 -43.264 1.00 92.75 87 ALA A CA 1
ATOM 654 C C . ALA A 1 87 ? 9.210 5.969 -42.694 1.00 92.75 87 ALA A C 1
ATOM 656 O O . ALA A 1 87 ? 9.396 5.363 -41.643 1.00 92.75 87 ALA A O 1
ATOM 657 N N . ALA A 1 88 ? 10.208 6.556 -43.362 1.00 91.44 88 ALA A N 1
ATOM 658 C CA . ALA A 1 88 ? 11.624 6.383 -43.041 1.00 91.44 88 ALA A CA 1
ATOM 659 C C . ALA A 1 88 ? 11.957 6.680 -41.567 1.00 91.44 88 ALA A C 1
ATOM 661 O O . ALA A 1 88 ? 12.579 5.850 -40.905 1.00 91.44 88 ALA A O 1
ATOM 662 N N . GLY A 1 89 ? 11.481 7.808 -41.025 1.00 90.81 89 GLY A N 1
ATOM 663 C CA . GLY A 1 89 ? 11.697 8.166 -39.617 1.00 90.81 89 GLY A CA 1
ATOM 664 C C . GLY A 1 89 ? 11.074 7.161 -38.642 1.00 90.81 89 GLY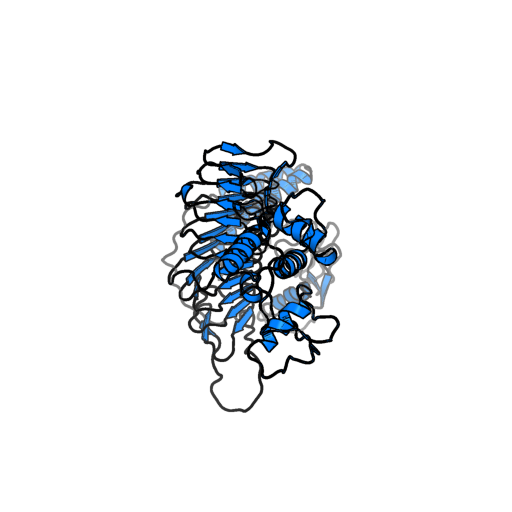 A C 1
ATOM 665 O O . GLY A 1 89 ? 11.705 6.781 -37.655 1.00 90.81 89 GLY A O 1
ATOM 666 N N . ALA A 1 90 ? 9.876 6.664 -38.958 1.00 93.12 90 ALA A N 1
ATOM 667 C CA . ALA A 1 90 ? 9.193 5.656 -38.155 1.00 93.12 90 ALA A CA 1
ATOM 668 C C . ALA A 1 90 ? 9.874 4.285 -38.239 1.00 93.12 90 ALA A C 1
ATOM 670 O O . ALA A 1 90 ? 10.020 3.626 -37.213 1.00 93.12 90 ALA A O 1
ATOM 671 N N . VAL A 1 91 ? 10.326 3.865 -39.429 1.00 94.31 91 VAL A N 1
ATOM 672 C CA . VAL A 1 91 ? 11.088 2.618 -39.610 1.00 94.31 91 VAL A CA 1
ATOM 673 C C . VAL A 1 91 ? 12.376 2.668 -38.792 1.00 94.31 91 VAL A C 1
ATOM 675 O O . VAL A 1 91 ? 12.656 1.733 -38.045 1.00 94.31 91 VAL A O 1
ATOM 678 N N . ASN A 1 92 ? 13.120 3.772 -38.866 1.00 91.31 92 ASN A N 1
ATOM 679 C CA . ASN A 1 92 ? 14.328 3.945 -38.063 1.00 91.31 92 ASN A CA 1
ATOM 680 C C . ASN A 1 92 ? 14.019 3.866 -36.564 1.00 91.31 92 ASN A C 1
ATOM 682 O O . ASN A 1 92 ? 14.728 3.176 -35.839 1.00 91.31 92 ASN A O 1
ATOM 686 N N . ALA A 1 93 ? 12.944 4.517 -36.108 1.00 90.31 93 ALA A N 1
ATOM 687 C CA . ALA A 1 93 ? 12.553 4.524 -34.701 1.00 90.31 93 ALA A CA 1
ATOM 688 C C . ALA A 1 93 ? 12.201 3.122 -34.184 1.00 90.31 93 ALA A C 1
ATOM 690 O O . ALA A 1 93 ? 12.726 2.694 -33.158 1.00 90.31 93 ALA A O 1
ATOM 691 N N . VAL A 1 94 ? 11.358 2.369 -34.900 1.00 92.56 94 VAL A N 1
ATOM 692 C CA . VAL A 1 94 ? 10.943 1.030 -34.447 1.00 92.56 94 VAL A CA 1
ATOM 693 C C . VAL A 1 94 ? 12.069 0.002 -34.529 1.00 92.56 94 VAL A C 1
ATOM 695 O O . VAL A 1 94 ? 12.068 -0.953 -33.754 1.00 92.56 94 VAL A O 1
ATOM 698 N N . VAL A 1 95 ? 13.027 0.178 -35.445 1.00 91.88 95 VAL A N 1
ATOM 699 C CA . VAL A 1 95 ? 14.195 -0.706 -35.531 1.00 91.88 95 VAL A CA 1
ATOM 700 C C . VAL A 1 95 ? 15.220 -0.367 -34.455 1.00 91.88 95 VAL A C 1
ATOM 702 O O . VAL A 1 95 ? 15.719 -1.279 -33.801 1.00 91.88 95 VAL A O 1
ATOM 705 N N . ALA A 1 96 ? 15.488 0.918 -34.210 1.00 86.81 96 ALA A N 1
ATOM 706 C CA . ALA A 1 96 ? 16.343 1.352 -33.106 1.00 86.81 96 ALA A CA 1
ATOM 707 C C . ALA A 1 96 ? 15.790 0.895 -31.746 1.00 86.81 96 ALA A C 1
ATOM 709 O O . ALA A 1 96 ? 16.552 0.494 -30.873 1.00 86.81 96 ALA A O 1
ATOM 710 N N . ALA A 1 97 ? 14.464 0.889 -31.602 1.00 86.06 97 ALA A N 1
ATOM 711 C CA . ALA A 1 97 ? 13.775 0.381 -30.424 1.00 86.06 97 ALA A CA 1
ATOM 712 C C . ALA A 1 97 ? 13.714 -1.162 -30.350 1.00 86.06 97 ALA A C 1
ATOM 714 O O . ALA A 1 97 ? 13.199 -1.707 -29.384 1.00 86.06 97 ALA A O 1
ATOM 715 N N . GLY A 1 98 ? 14.192 -1.898 -31.361 1.00 89.06 98 GLY A N 1
ATOM 716 C CA . GLY A 1 98 ? 14.164 -3.367 -31.371 1.00 89.06 98 GLY A CA 1
ATOM 717 C C . GLY A 1 98 ? 12.776 -3.991 -31.584 1.00 89.06 98 GLY A C 1
ATOM 718 O O . GLY A 1 98 ? 12.620 -5.204 -31.462 1.00 89.06 98 GLY A O 1
ATOM 719 N N . ILE A 1 99 ? 11.764 -3.198 -31.946 1.00 92.56 99 ILE A N 1
ATOM 720 C CA . ILE A 1 99 ? 10.377 -3.648 -32.158 1.00 92.56 99 ILE A CA 1
ATOM 721 C C . ILE A 1 99 ? 10.262 -4.439 -33.459 1.00 92.56 99 ILE A C 1
ATOM 723 O O . ILE A 1 99 ? 9.660 -5.516 -33.521 1.00 92.56 99 ILE A O 1
ATOM 727 N N . MET A 1 100 ? 10.846 -3.893 -34.522 1.00 94.00 100 MET A N 1
ATOM 728 C CA . MET A 1 100 ? 10.888 -4.503 -35.845 1.00 94.00 100 MET A CA 1
ATOM 729 C C . MET A 1 100 ? 12.343 -4.668 -36.278 1.00 94.00 100 MET A C 1
ATOM 731 O O . MET A 1 100 ? 13.219 -3.929 -35.852 1.00 94.00 100 MET A O 1
ATOM 735 N N . GLY A 1 101 ? 12.604 -5.643 -37.141 1.00 90.31 101 GLY A N 1
ATOM 736 C CA . GLY A 1 101 ? 13.930 -5.887 -37.703 1.00 90.31 101 GLY A CA 1
ATOM 737 C C . GLY A 1 101 ? 13.838 -6.294 -39.166 1.00 90.31 101 GLY A C 1
ATOM 738 O O . GLY A 1 101 ? 12.742 -6.544 -39.677 1.00 90.31 101 GLY A O 1
ATOM 739 N N . GLY A 1 102 ? 14.989 -6.346 -39.830 1.00 89.12 102 GLY A N 1
ATOM 740 C CA . GLY A 1 102 ? 15.103 -6.903 -41.176 1.00 89.12 102 GLY A CA 1
ATOM 741 C C . GLY A 1 102 ? 15.081 -8.430 -41.179 1.00 89.12 102 GLY A C 1
ATOM 742 O O . GLY A 1 102 ? 15.180 -9.078 -40.137 1.00 89.12 102 GLY A O 1
ATOM 743 N N . TYR A 1 103 ? 14.961 -8.998 -42.370 1.00 89.38 103 TYR A N 1
ATOM 744 C CA . TYR A 1 103 ? 15.099 -10.426 -42.612 1.00 89.38 103 TYR A CA 1
ATOM 745 C C . TYR A 1 103 ? 16.576 -10.826 -42.692 1.00 89.38 103 TYR A C 1
ATOM 747 O O . TYR A 1 103 ? 17.480 -9.992 -42.762 1.00 89.38 103 TYR A O 1
ATOM 755 N N . THR A 1 104 ? 16.826 -12.134 -42.703 1.00 87.75 104 THR A N 1
ATOM 756 C CA . THR A 1 104 ? 18.176 -12.718 -42.748 1.00 87.75 104 THR A CA 1
ATOM 757 C C . THR A 1 104 ? 18.977 -12.330 -43.994 1.00 87.75 104 THR A C 1
ATOM 759 O O . THR A 1 104 ? 20.198 -12.418 -43.978 1.00 87.75 104 THR A O 1
ATOM 762 N N . ASP A 1 105 ? 18.310 -11.904 -45.070 1.00 88.69 105 ASP A N 1
ATOM 763 C CA . ASP A 1 105 ? 18.931 -11.415 -46.309 1.00 88.69 105 ASP A CA 1
ATOM 764 C C . ASP A 1 105 ? 19.284 -9.912 -46.267 1.00 88.69 105 ASP A C 1
ATOM 766 O O . ASP A 1 105 ? 19.725 -9.342 -47.269 1.00 88.69 105 ASP A O 1
ATOM 770 N N . GLY A 1 106 ? 19.066 -9.257 -45.121 1.00 86.81 106 GLY A N 1
ATOM 771 C CA . GLY A 1 106 ? 19.349 -7.841 -44.905 1.00 86.81 106 GLY A CA 1
ATOM 772 C C . GLY A 1 106 ? 18.304 -6.879 -45.478 1.00 86.81 106 GLY A C 1
ATOM 773 O O . GLY A 1 106 ? 18.556 -5.673 -45.494 1.00 86.81 106 GLY A O 1
ATOM 774 N N . ALA A 1 107 ? 17.154 -7.367 -45.959 1.00 93.44 107 ALA A N 1
ATOM 775 C CA . ALA A 1 107 ? 16.040 -6.528 -46.405 1.00 93.44 107 ALA A CA 1
ATOM 776 C C . ALA A 1 107 ? 15.059 -6.213 -45.259 1.00 93.44 107 ALA A C 1
ATOM 778 O O . ALA A 1 107 ? 14.848 -7.033 -44.368 1.00 93.44 107 ALA A O 1
ATOM 779 N N . PHE A 1 108 ? 14.408 -5.050 -45.290 1.00 94.62 108 PHE A N 1
ATOM 780 C CA . PHE A 1 108 ? 13.285 -4.714 -44.406 1.00 94.62 108 PHE A CA 1
ATOM 781 C C . PHE A 1 108 ? 11.928 -5.115 -45.000 1.00 94.62 108 PHE A C 1
ATOM 783 O O . PHE A 1 108 ? 10.990 -5.409 -44.256 1.00 94.62 108 PHE A O 1
ATOM 790 N N . MET A 1 109 ? 11.830 -5.142 -46.331 1.00 94.69 109 MET A N 1
ATOM 791 C CA . MET A 1 109 ? 10.632 -5.428 -47.120 1.00 94.69 109 MET A CA 1
ATOM 792 C C . MET A 1 109 ? 9.459 -4.486 -46.807 1.00 94.69 109 MET A C 1
ATOM 794 O O . MET A 1 109 ? 8.340 -4.930 -46.555 1.00 94.69 109 MET A O 1
ATOM 798 N N . ALA A 1 110 ? 9.704 -3.172 -46.846 1.00 94.69 110 ALA A N 1
ATOM 799 C CA . ALA A 1 110 ? 8.753 -2.130 -46.430 1.00 94.69 110 ALA A CA 1
ATOM 800 C C . ALA A 1 110 ? 7.343 -2.247 -47.033 1.00 94.69 110 ALA A C 1
ATOM 802 O O . ALA A 1 110 ? 6.360 -2.041 -46.323 1.00 94.69 110 ALA A O 1
ATOM 803 N N . ASN A 1 111 ? 7.249 -2.590 -48.320 1.00 95.56 111 ASN A N 1
ATOM 804 C CA . ASN A 1 111 ? 5.981 -2.685 -49.052 1.00 95.56 111 ASN A CA 1
ATOM 805 C C . ASN A 1 111 ? 5.299 -4.058 -48.929 1.00 95.56 111 ASN A C 1
ATOM 807 O O . ASN A 1 111 ? 4.197 -4.240 -49.440 1.00 95.56 111 ASN A O 1
ATOM 811 N N . SER A 1 112 ? 5.939 -5.032 -48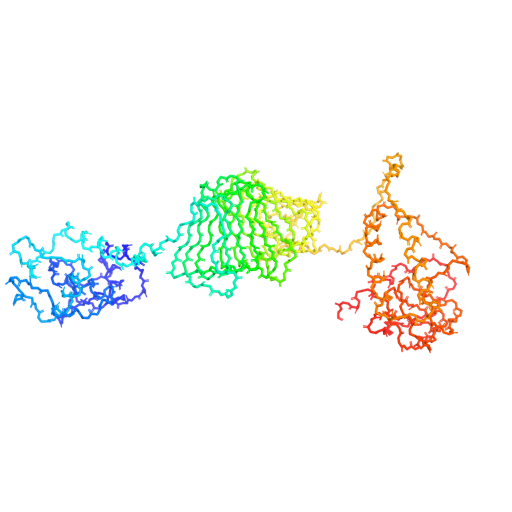.279 1.00 96.31 112 SER A N 1
ATOM 812 C CA . SER A 1 112 ? 5.348 -6.359 -48.110 1.00 96.31 112 SER A CA 1
ATOM 813 C C . SER A 1 112 ? 4.285 -6.342 -47.008 1.00 96.31 112 SER A C 1
ATOM 815 O O . SER A 1 112 ? 4.493 -5.689 -45.978 1.00 96.31 112 SER A O 1
ATOM 817 N N . PRO A 1 113 ? 3.162 -7.064 -47.185 1.00 96.88 113 PRO A N 1
ATOM 818 C CA . PRO A 1 113 ? 2.201 -7.301 -46.118 1.00 96.88 113 PRO A CA 1
ATOM 819 C C . PRO A 1 113 ? 2.861 -7.944 -44.901 1.00 96.88 113 PRO A C 1
ATOM 821 O O . PRO A 1 113 ? 3.669 -8.862 -45.048 1.00 96.88 113 PRO A O 1
ATOM 824 N N . ILE A 1 114 ? 2.486 -7.502 -43.703 1.00 95.81 114 ILE A N 1
ATOM 825 C CA . ILE A 1 114 ? 2.917 -8.178 -42.478 1.00 95.81 114 ILE A CA 1
ATOM 826 C C . ILE A 1 114 ? 2.131 -9.483 -42.291 1.00 95.81 114 ILE A C 1
ATOM 828 O O . ILE A 1 114 ? 0.912 -9.534 -42.485 1.00 95.81 114 ILE A O 1
ATOM 832 N N . THR A 1 115 ? 2.802 -10.556 -41.879 1.00 95.56 115 THR A N 1
ATOM 833 C CA . THR A 1 115 ? 2.114 -11.789 -41.478 1.00 95.56 115 THR A CA 1
ATOM 834 C C . THR A 1 115 ? 1.520 -11.656 -40.074 1.00 95.56 115 THR A C 1
ATOM 836 O O . THR A 1 115 ? 1.948 -10.840 -39.257 1.00 95.56 115 THR A O 1
ATOM 839 N N . ARG A 1 116 ? 0.550 -12.514 -39.734 1.00 94.25 116 ARG A N 1
ATOM 840 C CA . ARG A 1 116 ? -0.018 -12.555 -38.372 1.00 94.25 116 ARG A CA 1
ATOM 841 C C . ARG A 1 116 ? 1.039 -12.850 -37.305 1.00 94.25 116 ARG A C 1
ATOM 843 O O . ARG A 1 116 ? 0.968 -12.275 -36.226 1.00 94.25 116 ARG A O 1
ATOM 850 N N . ALA A 1 117 ? 1.994 -13.734 -37.600 1.00 91.62 117 ALA A N 1
ATOM 851 C CA . ALA A 1 117 ? 3.065 -14.085 -36.670 1.00 91.62 117 ALA A CA 1
ATOM 852 C C . ALA A 1 117 ? 3.981 -12.884 -36.407 1.00 91.62 117 ALA A C 1
ATOM 854 O O . ALA A 1 117 ? 4.260 -12.560 -35.258 1.00 91.62 117 ALA A O 1
ATOM 855 N N . GLU A 1 118 ? 4.375 -12.170 -37.460 1.00 93.38 118 GLU A N 1
ATOM 856 C CA . GLU A 1 118 ? 5.179 -10.954 -37.329 1.00 93.38 118 GLU A CA 1
ATOM 857 C C . GLU A 1 118 ? 4.427 -9.854 -36.585 1.00 93.38 118 GLU A C 1
ATOM 859 O O . GLU A 1 118 ? 5.007 -9.227 -35.711 1.00 93.38 118 GLU A O 1
ATOM 864 N N . ALA A 1 119 ? 3.133 -9.666 -36.854 1.00 94.50 119 ALA A N 1
ATOM 865 C CA . ALA A 1 119 ? 2.319 -8.695 -36.129 1.00 94.50 119 ALA A CA 1
ATOM 866 C C . ALA A 1 119 ? 2.248 -9.002 -34.621 1.00 94.50 119 ALA A C 1
ATOM 868 O O . ALA A 1 119 ? 2.306 -8.080 -33.810 1.00 94.50 119 ALA A O 1
ATOM 869 N N . VAL A 1 120 ? 2.149 -10.280 -34.235 1.00 93.25 120 VAL A N 1
ATOM 870 C CA . VAL A 1 120 ? 2.187 -10.695 -32.822 1.00 93.25 120 VAL A CA 1
ATOM 871 C C . VAL A 1 120 ? 3.552 -10.398 -32.209 1.00 93.25 120 VAL A C 1
ATOM 873 O O . VAL A 1 120 ? 3.600 -9.772 -31.159 1.00 93.25 120 VAL A O 1
ATOM 876 N N . VAL A 1 121 ? 4.648 -10.765 -32.879 1.00 93.75 121 VAL A N 1
ATOM 877 C CA . VAL A 1 121 ? 6.015 -10.488 -32.402 1.00 93.75 121 VAL A CA 1
ATOM 878 C C . VAL A 1 121 ? 6.277 -8.984 -32.277 1.00 93.75 121 VAL A C 1
ATOM 880 O O . VAL A 1 121 ? 6.890 -8.538 -31.314 1.00 93.75 121 VAL A O 1
ATOM 883 N N . THR A 1 122 ? 5.797 -8.182 -33.228 1.00 94.94 122 THR A N 1
ATOM 884 C CA . THR A 1 122 ? 5.888 -6.718 -33.190 1.00 94.94 122 THR A CA 1
ATOM 885 C C . THR A 1 122 ? 5.128 -6.140 -31.998 1.00 94.94 122 THR A C 1
ATOM 887 O O . THR A 1 122 ? 5.656 -5.267 -31.316 1.00 94.94 122 THR A O 1
ATOM 890 N N . VAL A 1 123 ? 3.912 -6.623 -31.722 1.00 93.81 123 VAL A N 1
ATOM 891 C CA . VAL A 1 123 ? 3.133 -6.172 -30.559 1.00 93.81 123 VAL A CA 1
ATOM 892 C C . VAL A 1 123 ? 3.769 -6.627 -29.248 1.00 93.81 123 VAL A C 1
ATOM 894 O O . VAL A 1 123 ? 3.862 -5.817 -28.340 1.00 93.81 123 VAL A O 1
ATOM 897 N N . ASP A 1 124 ? 4.253 -7.863 -29.159 1.00 91.44 124 ASP A N 1
ATOM 898 C CA . ASP A 1 124 ? 4.942 -8.403 -27.980 1.00 91.44 124 ASP A CA 1
ATOM 899 C C . ASP A 1 124 ? 6.193 -7.587 -27.620 1.00 91.44 124 ASP A C 1
ATOM 901 O O . ASP A 1 124 ? 6.318 -7.067 -26.514 1.00 91.44 124 ASP A O 1
ATOM 905 N N . ARG A 1 125 ? 7.068 -7.342 -28.601 1.00 92.50 125 ARG A N 1
ATOM 906 C CA . ARG A 1 125 ? 8.260 -6.503 -28.405 1.00 92.50 125 ARG A CA 1
ATOM 907 C C . ARG A 1 125 ? 7.909 -5.075 -28.014 1.00 92.50 125 ARG A C 1
ATOM 909 O O . ARG A 1 125 ? 8.578 -4.487 -27.178 1.00 92.50 125 ARG A O 1
ATOM 916 N N . ALA A 1 126 ? 6.860 -4.513 -28.604 1.00 89.94 126 ALA A N 1
ATOM 917 C CA . ALA A 1 126 ? 6.396 -3.182 -28.244 1.00 89.94 126 ALA A CA 1
ATOM 918 C C . ALA A 1 126 ? 5.758 -3.123 -26.848 1.00 89.94 126 ALA A C 1
ATOM 920 O O . ALA A 1 126 ? 5.863 -2.096 -26.180 1.00 89.94 126 ALA A O 1
ATOM 921 N N . LEU A 1 127 ? 5.116 -4.199 -26.386 1.00 83.81 127 LEU A N 1
ATOM 922 C CA . LEU A 1 127 ? 4.636 -4.311 -25.009 1.00 83.81 127 LEU A CA 1
ATOM 923 C C . LEU A 1 127 ? 5.800 -4.313 -24.024 1.00 83.81 127 LEU A C 1
ATOM 925 O O . LEU A 1 127 ? 5.746 -3.572 -23.052 1.00 83.81 127 LEU A O 1
ATOM 929 N N . ASN A 1 128 ? 6.886 -5.015 -24.341 1.00 77.62 128 ASN A N 1
ATOM 930 C CA . ASN A 1 128 ? 8.108 -5.000 -23.529 1.00 77.62 128 ASN A CA 1
ATOM 931 C C . ASN A 1 128 ? 8.835 -3.637 -23.525 1.00 77.62 128 ASN A C 1
ATOM 933 O O . ASN A 1 128 ? 9.732 -3.427 -22.720 1.00 77.62 128 ASN A O 1
ATOM 937 N N . LEU A 1 129 ? 8.445 -2.693 -24.392 1.00 71.31 129 LEU A N 1
ATOM 938 C CA . LEU A 1 129 ? 8.923 -1.302 -24.354 1.00 71.31 129 LEU A CA 1
ATOM 939 C C . LEU A 1 129 ? 7.948 -0.308 -23.704 1.00 71.31 129 LEU A C 1
ATOM 941 O O . LEU A 1 129 ? 8.359 0.790 -23.337 1.00 71.31 129 LEU A O 1
ATOM 945 N N . SER A 1 130 ? 6.651 -0.634 -23.650 1.00 50.53 130 SER A N 1
ATOM 946 C CA . SER A 1 130 ? 5.567 0.260 -23.184 1.00 50.53 130 SER A CA 1
ATOM 947 C C . SER A 1 130 ? 5.024 -0.087 -21.808 1.00 50.53 130 SER A C 1
ATOM 949 O O . SER A 1 130 ? 4.548 0.795 -21.094 1.00 50.53 130 SER A O 1
ATOM 951 N N . VAL A 1 131 ? 5.160 -1.344 -21.392 1.00 40.50 131 VAL A N 1
ATOM 952 C CA . VAL A 1 131 ? 5.637 -1.589 -20.041 1.00 40.50 131 VAL A CA 1
ATOM 953 C C . VAL A 1 131 ? 7.011 -0.939 -20.059 1.00 40.50 131 VAL A C 1
ATOM 955 O O . VAL A 1 131 ? 7.843 -1.380 -20.853 1.00 40.50 131 VAL A O 1
ATOM 958 N N . PRO A 1 132 ? 7.285 0.130 -19.293 1.00 32.84 132 PRO A N 1
ATOM 959 C CA . PRO A 1 132 ? 8.670 0.344 -18.969 1.00 32.84 132 PRO A CA 1
ATOM 960 C C . PRO A 1 132 ? 9.134 -1.015 -18.429 1.00 32.84 132 PRO A C 1
ATOM 962 O O . PRO A 1 132 ? 8.787 -1.406 -17.316 1.00 32.84 132 PRO A O 1
ATOM 965 N N . GLU A 1 133 ? 9.992 -1.707 -19.171 1.00 35.38 133 GLU A N 1
ATOM 966 C CA . GLU A 1 133 ? 11.227 -2.090 -18.529 1.00 35.38 133 GLU A CA 1
ATOM 967 C C . GLU A 1 133 ? 11.805 -0.782 -17.970 1.00 35.38 133 GLU A C 1
ATOM 969 O O . GLU A 1 133 ? 12.690 -0.148 -18.531 1.00 35.38 133 GLU A O 1
ATOM 974 N N . THR A 1 134 ? 11.257 -0.335 -16.831 1.00 33.78 134 THR A N 1
ATOM 975 C CA . THR A 1 134 ? 12.061 0.110 -15.715 1.00 33.78 134 THR A CA 1
ATOM 976 C C . THR A 1 134 ? 13.165 -0.923 -15.729 1.00 33.78 134 THR A C 1
ATOM 978 O O . THR A 1 134 ? 12.821 -2.075 -15.481 1.00 33.78 134 THR A O 1
ATOM 981 N N . PRO A 1 135 ? 14.380 -0.585 -16.180 1.00 35.94 135 PRO A N 1
ATOM 982 C CA . PRO A 1 135 ? 15.379 -1.546 -16.637 1.00 35.94 135 PRO A CA 1
ATOM 983 C C . PRO A 1 135 ? 15.684 -2.514 -15.509 1.00 35.94 135 PRO A C 1
ATOM 985 O O . PRO A 1 135 ? 16.491 -2.167 -14.658 1.00 35.94 135 PRO A O 1
ATOM 988 N N . GLU A 1 136 ? 14.929 -3.607 -15.392 1.00 44.53 136 GLU A N 1
ATOM 989 C CA . GLU A 1 136 ? 14.769 -4.351 -14.140 1.00 44.53 136 GLU A CA 1
ATOM 990 C C . GLU A 1 136 ? 14.880 -3.454 -12.882 1.00 44.53 136 GLU A C 1
ATOM 992 O O . GLU A 1 136 ? 15.547 -3.840 -11.935 1.00 44.53 136 GLU A O 1
ATOM 997 N N . ALA A 1 137 ? 14.360 -2.211 -12.931 1.00 45.69 137 ALA A N 1
ATOM 998 C CA . ALA A 1 137 ? 14.939 -1.021 -12.277 1.00 45.69 137 ALA A CA 1
ATOM 999 C C . ALA A 1 137 ? 16.094 -1.326 -11.315 1.00 45.69 137 ALA A C 1
ATOM 1001 O O . ALA A 1 137 ? 15.810 -1.306 -10.128 1.00 45.69 137 ALA A O 1
ATOM 1002 N N . ALA A 1 138 ? 17.299 -1.684 -11.807 1.00 55.66 138 ALA A N 1
ATOM 1003 C CA . ALA A 1 138 ? 18.431 -2.201 -11.014 1.00 55.66 138 ALA A CA 1
ATOM 1004 C C . ALA A 1 138 ? 18.017 -2.585 -9.583 1.00 55.66 138 ALA A C 1
ATOM 1006 O O . ALA A 1 138 ? 18.294 -1.842 -8.640 1.00 55.66 138 ALA A O 1
ATOM 1007 N N . THR A 1 139 ? 17.200 -3.636 -9.451 1.00 67.12 139 THR A N 1
ATOM 1008 C CA . THR A 1 139 ? 16.491 -3.858 -8.190 1.00 67.12 139 THR A CA 1
ATOM 1009 C C . THR A 1 139 ? 17.521 -4.129 -7.106 1.00 67.12 139 THR A C 1
ATOM 1011 O O . THR A 1 139 ? 18.338 -5.043 -7.223 1.00 67.12 139 THR A O 1
ATOM 1014 N N . VAL A 1 140 ? 17.526 -3.307 -6.061 1.00 87.44 140 VAL A N 1
ATOM 1015 C CA . VAL A 1 140 ? 18.503 -3.451 -4.985 1.00 87.44 140 VAL A CA 1
ATOM 1016 C C . VAL A 1 140 ? 18.012 -4.554 -4.062 1.00 87.44 140 VAL A C 1
ATOM 1018 O O . VAL A 1 140 ? 16.981 -4.405 -3.407 1.00 87.44 140 VAL A O 1
ATOM 1021 N N . ILE A 1 141 ? 18.737 -5.670 -4.028 1.00 90.44 141 ILE A N 1
ATOM 1022 C CA . ILE A 1 141 ? 18.382 -6.838 -3.220 1.00 90.44 141 ILE A CA 1
ATOM 1023 C C . ILE A 1 141 ? 19.254 -6.876 -1.964 1.00 90.44 141 ILE A C 1
ATOM 1025 O O . ILE A 1 141 ? 20.479 -6.967 -2.042 1.00 90.44 141 ILE A O 1
ATOM 1029 N N . TYR A 1 142 ? 18.610 -6.871 -0.802 1.00 91.62 142 TYR A N 1
ATOM 1030 C CA . TYR A 1 142 ? 19.232 -7.092 0.499 1.00 91.62 142 TYR A CA 1
ATOM 1031 C C . TYR A 1 142 ? 18.918 -8.513 0.978 1.00 91.62 142 TYR A C 1
ATOM 1033 O O . TYR A 1 142 ? 17.877 -8.780 1.580 1.00 91.62 142 TYR A O 1
ATOM 1041 N N . ASN A 1 143 ? 19.824 -9.443 0.681 1.00 92.56 143 ASN A N 1
ATOM 1042 C CA . ASN A 1 143 ? 19.696 -10.873 0.986 1.00 92.56 143 ASN A CA 1
ATOM 1043 C C . ASN A 1 143 ? 20.577 -11.337 2.158 1.00 92.56 143 ASN A C 1
ATOM 1045 O O . ASN A 1 143 ? 20.712 -12.535 2.398 1.00 92.56 143 ASN A O 1
ATOM 1049 N N . GLN A 1 144 ? 21.172 -10.399 2.893 1.00 91.00 144 GLN A N 1
ATOM 1050 C CA . GLN A 1 144 ? 21.957 -10.659 4.096 1.00 91.00 144 GLN A CA 1
ATOM 1051 C C . GLN A 1 144 ? 21.556 -9.672 5.190 1.00 91.00 144 GLN A C 1
ATOM 1053 O O . GLN A 1 144 ? 21.195 -8.535 4.899 1.00 91.00 144 GLN A O 1
ATOM 1058 N N . ALA A 1 145 ? 21.608 -10.107 6.449 1.00 94.25 145 ALA A N 1
ATOM 1059 C CA . ALA A 1 145 ? 21.385 -9.226 7.590 1.00 94.25 145 ALA A CA 1
ATOM 1060 C C . ALA A 1 145 ? 22.440 -8.107 7.630 1.00 94.25 145 ALA A C 1
ATOM 1062 O O . ALA A 1 145 ? 23.614 -8.339 7.330 1.00 94.25 145 ALA A O 1
ATOM 1063 N N . GLY A 1 146 ? 22.038 -6.907 8.044 1.00 94.44 146 GLY A N 1
ATOM 1064 C CA . GLY A 1 146 ? 22.932 -5.754 8.100 1.00 94.44 146 GLY A CA 1
ATOM 1065 C C . GLY A 1 146 ? 22.204 -4.420 8.001 1.00 94.44 146 GLY A C 1
ATOM 1066 O O . GLY A 1 146 ? 21.004 -4.364 7.733 1.00 94.44 146 GLY A O 1
ATOM 1067 N N . THR A 1 147 ? 22.952 -3.339 8.215 1.00 96.88 147 THR A N 1
ATOM 1068 C CA . THR A 1 147 ? 22.453 -1.969 8.066 1.00 96.88 147 THR A CA 1
ATOM 1069 C C . THR A 1 147 ? 22.863 -1.403 6.712 1.00 96.88 147 THR A C 1
ATOM 1071 O O . THR A 1 147 ? 24.049 -1.370 6.386 1.00 96.88 147 THR A O 1
ATOM 1074 N N . TYR A 1 148 ? 21.887 -0.923 5.948 1.00 94.88 148 TYR A N 1
ATOM 1075 C CA . TYR A 1 148 ? 22.050 -0.386 4.602 1.00 94.88 148 TYR A CA 1
ATOM 1076 C C . TYR A 1 148 ? 21.573 1.064 4.531 1.00 94.88 148 TYR A C 1
ATOM 1078 O O . TYR A 1 148 ? 20.607 1.440 5.194 1.00 94.88 148 TYR A O 1
ATOM 1086 N N . GLY A 1 149 ? 22.241 1.862 3.698 1.00 94.25 149 GLY A N 1
ATOM 1087 C CA . GLY A 1 149 ? 22.040 3.307 3.599 1.00 94.25 149 GLY A CA 1
ATOM 1088 C C . GLY A 1 149 ? 22.952 4.107 4.543 1.00 94.25 149 GLY A C 1
ATOM 1089 O O . GLY A 1 149 ? 23.620 3.546 5.422 1.00 94.25 149 GLY A O 1
ATOM 1090 N N . PRO A 1 150 ? 23.050 5.430 4.348 1.00 93.38 150 PRO A N 1
ATOM 1091 C CA . PRO A 1 150 ? 24.054 6.245 5.015 1.00 93.38 150 PRO A CA 1
ATOM 1092 C C . PRO A 1 150 ? 23.731 6.449 6.502 1.00 93.38 150 PRO A C 1
ATOM 1094 O O . PRO A 1 150 ? 22.573 6.477 6.913 1.00 93.38 150 PRO A O 1
ATOM 1097 N N . ALA A 1 151 ? 24.758 6.644 7.335 1.00 91.25 151 ALA A N 1
ATOM 1098 C CA . ALA A 1 151 ? 24.576 6.954 8.761 1.00 91.25 151 ALA A CA 1
ATOM 1099 C C . ALA A 1 151 ? 23.954 8.347 9.006 1.00 91.25 151 ALA A C 1
ATOM 1101 O O . ALA A 1 151 ? 23.406 8.601 10.076 1.00 91.25 151 ALA A O 1
ATOM 1102 N N . GLY A 1 152 ? 24.019 9.240 8.014 1.00 88.50 152 GLY A N 1
ATOM 1103 C CA . GLY A 1 152 ? 23.384 10.555 8.027 1.00 88.50 152 GLY A CA 1
ATOM 1104 C C . GLY A 1 152 ? 23.168 11.090 6.610 1.00 88.50 152 GLY A C 1
ATOM 1105 O O . GLY A 1 152 ? 23.787 10.615 5.661 1.00 88.50 152 GLY A O 1
ATOM 1106 N N . GLY A 1 153 ? 22.291 12.083 6.467 1.00 89.50 153 GLY A N 1
ATOM 1107 C CA . GLY A 1 153 ? 21.811 12.533 5.155 1.00 89.50 153 GLY A CA 1
ATOM 1108 C C . GLY A 1 153 ? 20.711 11.620 4.612 1.00 89.50 153 GLY A C 1
ATOM 1109 O O . GLY A 1 153 ? 20.092 10.884 5.372 1.00 89.50 153 GLY A O 1
ATOM 1110 N N . THR A 1 154 ? 20.426 11.690 3.313 1.00 89.75 154 THR A N 1
ATOM 1111 C CA . THR A 1 154 ? 19.461 10.795 2.656 1.00 89.75 154 THR A CA 1
ATOM 1112 C C . THR A 1 154 ? 19.984 10.405 1.283 1.00 89.75 154 THR A C 1
ATOM 1114 O O . THR A 1 154 ? 20.365 11.272 0.499 1.00 89.75 154 THR A O 1
ATOM 1117 N N . GLU A 1 155 ? 20.013 9.106 1.002 1.00 90.94 155 GLU A N 1
ATOM 1118 C CA . GLU A 1 155 ? 20.420 8.549 -0.288 1.00 90.94 155 GLU A CA 1
ATOM 1119 C C . GLU A 1 155 ? 19.195 8.313 -1.176 1.00 90.94 155 GLU A C 1
ATOM 1121 O O . GLU A 1 155 ? 18.164 7.835 -0.706 1.00 90.94 155 GLU A O 1
ATOM 1126 N N . ALA A 1 156 ? 19.292 8.645 -2.463 1.00 90.12 156 ALA A N 1
ATOM 1127 C CA . ALA A 1 156 ? 18.243 8.352 -3.433 1.00 90.12 156 ALA A CA 1
ATOM 1128 C C . ALA A 1 156 ? 18.542 7.030 -4.150 1.00 90.12 156 ALA A C 1
ATOM 1130 O O . ALA A 1 156 ? 19.532 6.917 -4.871 1.00 90.12 156 ALA A O 1
ATOM 1131 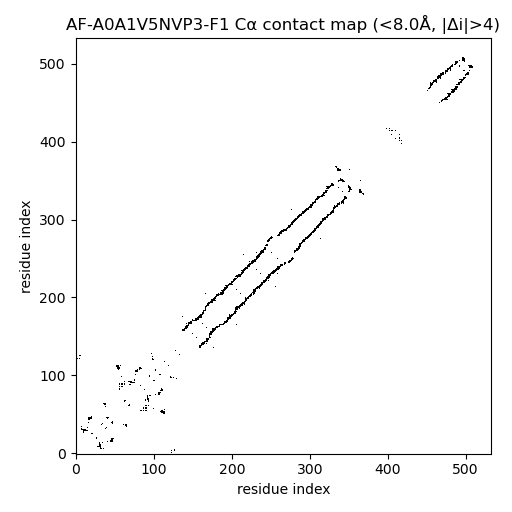N N . VAL A 1 157 ? 17.651 6.053 -3.993 1.00 85.75 157 VAL A N 1
ATOM 1132 C CA . VAL A 1 157 ? 17.650 4.804 -4.753 1.00 85.75 157 VAL A CA 1
ATOM 1133 C C . VAL A 1 157 ? 16.673 4.969 -5.911 1.00 85.75 157 VAL A C 1
ATOM 1135 O O . VAL A 1 157 ? 15.456 4.918 -5.737 1.00 85.75 157 VAL A O 1
ATOM 1138 N N . ASN A 1 158 ? 17.210 5.175 -7.115 1.00 82.50 158 ASN A N 1
ATOM 1139 C CA . ASN A 1 158 ? 16.439 5.344 -8.356 1.00 82.50 158 ASN A CA 1
ATOM 1140 C C . ASN A 1 158 ? 15.936 3.995 -8.919 1.00 82.50 158 ASN A C 1
ATOM 1142 O O . ASN A 1 158 ? 15.998 3.755 -10.122 1.00 82.50 158 ASN A O 1
ATOM 1146 N N . ALA A 1 159 ? 15.508 3.097 -8.033 1.00 81.88 159 ALA A N 1
ATOM 1147 C CA . ALA A 1 159 ? 15.215 1.693 -8.295 1.00 81.88 159 ALA A CA 1
ATOM 1148 C C . ALA A 1 159 ? 14.172 1.150 -7.305 1.00 81.88 159 ALA A C 1
ATOM 1150 O O . ALA A 1 159 ? 13.825 1.823 -6.329 1.00 81.88 159 ALA A O 1
ATOM 1151 N N . GLY A 1 160 ? 13.678 -0.063 -7.563 1.00 85.44 160 GLY A N 1
ATOM 1152 C CA . GLY A 1 160 ? 12.955 -0.848 -6.561 1.00 85.44 160 GLY A CA 1
ATOM 1153 C C . GLY A 1 160 ? 13.917 -1.487 -5.556 1.00 85.44 160 GLY A C 1
ATOM 1154 O O . GLY A 1 160 ? 15.101 -1.673 -5.842 1.00 85.44 160 GLY A O 1
ATOM 1155 N N . VAL A 1 161 ? 13.413 -1.837 -4.377 1.00 94.50 161 VAL A N 1
ATOM 1156 C CA . VAL A 1 161 ? 14.178 -2.503 -3.317 1.00 94.50 161 VAL A CA 1
ATOM 1157 C C . VAL A 1 161 ? 13.484 -3.798 -2.914 1.00 94.50 161 VAL A C 1
ATOM 1159 O O . VAL A 1 161 ? 12.279 -3.820 -2.667 1.00 94.50 161 VAL A O 1
ATOM 1162 N N . ILE A 1 162 ? 14.256 -4.873 -2.788 1.00 93.50 162 ILE A N 1
ATOM 1163 C CA . ILE A 1 162 ? 13.806 -6.160 -2.264 1.00 93.50 162 ILE A CA 1
ATOM 1164 C C . ILE A 1 162 ? 14.607 -6.486 -1.003 1.00 93.50 162 ILE A C 1
ATOM 1166 O O . ILE A 1 162 ? 15.834 -6.464 -1.010 1.00 93.50 162 ILE A O 1
ATOM 1170 N N . ILE A 1 163 ? 13.917 -6.834 0.078 1.00 96.25 163 ILE A N 1
ATOM 1171 C CA . ILE A 1 163 ? 14.517 -7.352 1.308 1.00 96.25 163 ILE A CA 1
ATOM 1172 C C . ILE A 1 163 ? 14.162 -8.834 1.413 1.00 96.25 163 ILE A C 1
ATOM 1174 O O . ILE A 1 163 ? 12.987 -9.192 1.514 1.00 96.25 163 ILE A O 1
ATOM 1178 N N . GLU A 1 164 ? 15.174 -9.698 1.368 1.00 93.38 164 GLU A N 1
ATOM 1179 C CA . GLU A 1 164 ? 15.009 -11.157 1.392 1.00 93.38 164 GLU A CA 1
ATOM 1180 C C . GLU A 1 164 ? 15.476 -11.815 2.683 1.00 93.38 164 GLU A C 1
ATOM 1182 O O . GLU A 1 164 ? 15.062 -12.935 2.959 1.00 93.38 164 GLU A O 1
ATOM 1187 N N . SER A 1 165 ? 16.307 -11.141 3.478 1.00 92.25 165 SER A N 1
ATOM 1188 C CA . SER A 1 165 ? 16.820 -11.680 4.738 1.00 92.25 165 SER A CA 1
ATOM 1189 C C . SER A 1 165 ? 16.243 -10.943 5.938 1.00 92.25 165 SER A C 1
ATOM 1191 O O . SER A 1 165 ? 16.048 -9.729 5.912 1.00 92.25 165 SER A O 1
ATOM 1193 N N . ALA A 1 166 ? 16.034 -11.685 7.023 1.00 94.62 166 ALA A N 1
ATOM 1194 C CA . ALA A 1 166 ? 15.825 -11.115 8.347 1.00 94.62 166 ALA A CA 1
ATOM 1195 C C . ALA A 1 166 ? 17.068 -10.350 8.835 1.00 94.62 166 ALA A C 1
ATOM 1197 O O . ALA A 1 166 ? 18.178 -10.570 8.336 1.00 94.62 166 ALA A O 1
ATOM 1198 N N . GLY A 1 167 ? 16.882 -9.472 9.824 1.00 93.94 167 GLY A N 1
ATOM 1199 C CA . GLY A 1 167 ? 17.938 -8.656 10.426 1.00 93.94 167 GLY A CA 1
ATOM 1200 C C . GLY A 1 167 ? 18.427 -7.517 9.527 1.00 93.94 167 GLY A C 1
ATOM 1201 O O . GLY A 1 167 ? 19.502 -6.959 9.757 1.00 93.94 167 GLY A O 1
ATOM 1202 N N . VAL A 1 168 ? 17.676 -7.185 8.475 1.00 97.31 168 VAL A N 1
ATOM 1203 C CA . VAL A 1 168 ? 17.972 -6.047 7.602 1.00 97.31 168 VAL A CA 1
ATOM 1204 C C . VAL A 1 168 ? 17.444 -4.769 8.243 1.00 97.31 168 VAL A C 1
ATOM 1206 O O . VAL A 1 168 ? 16.263 -4.658 8.571 1.00 97.31 168 VAL A O 1
ATOM 1209 N N . THR A 1 169 ? 18.325 -3.783 8.388 1.00 97.75 169 THR A N 1
ATOM 1210 C CA . THR A 1 169 ? 17.966 -2.405 8.719 1.00 97.75 169 THR A CA 1
ATOM 1211 C C . THR A 1 169 ? 18.236 -1.523 7.510 1.00 97.75 169 THR A C 1
ATOM 1213 O O . THR A 1 169 ? 19.389 -1.314 7.149 1.00 97.75 169 THR A O 1
ATOM 1216 N N . LEU A 1 170 ? 17.198 -0.980 6.883 1.00 97.69 170 LEU A N 1
ATOM 1217 C CA . LEU A 1 170 ? 17.351 0.023 5.833 1.00 97.69 170 LEU A CA 1
ATOM 1218 C C . LEU A 1 170 ? 17.148 1.407 6.440 1.00 97.69 170 LEU A C 1
ATOM 1220 O O . LEU A 1 170 ? 16.123 1.646 7.082 1.00 97.69 170 LEU A O 1
ATOM 1224 N N . GLN A 1 171 ? 18.103 2.315 6.248 1.00 97.94 171 GLN A N 1
ATOM 1225 C CA . GLN A 1 171 ? 18.042 3.632 6.866 1.00 97.94 171 GLN A CA 1
ATOM 1226 C C . GLN A 1 171 ? 18.405 4.785 5.938 1.00 97.94 171 GLN A C 1
ATOM 1228 O O . GLN A 1 171 ? 19.323 4.671 5.134 1.00 97.94 171 GLN A O 1
ATOM 1233 N N . ASN A 1 172 ? 17.741 5.930 6.120 1.00 96.44 172 ASN A N 1
ATOM 1234 C CA . ASN A 1 172 ? 18.065 7.181 5.432 1.00 96.44 172 ASN A CA 1
ATOM 1235 C C . ASN A 1 172 ? 18.033 7.060 3.894 1.00 96.44 172 ASN A C 1
ATOM 1237 O O . ASN A 1 172 ? 18.911 7.582 3.203 1.00 96.44 172 ASN A O 1
ATOM 1241 N N . VAL A 1 173 ? 17.024 6.375 3.349 1.00 95.69 173 VAL A N 1
ATOM 1242 C CA . VAL A 1 173 ? 16.892 6.123 1.904 1.00 95.69 173 VAL A CA 1
ATOM 1243 C C . VAL A 1 173 ? 15.567 6.657 1.363 1.00 95.69 173 VAL A C 1
ATOM 1245 O O . VAL A 1 173 ? 14.514 6.476 1.966 1.00 95.69 173 VAL A O 1
ATOM 1248 N N . THR A 1 174 ? 15.602 7.275 0.184 1.00 94.81 174 THR A N 1
ATOM 1249 C CA . THR A 1 174 ? 14.422 7.544 -0.644 1.00 94.81 174 THR A CA 1
ATOM 1250 C C . THR A 1 174 ? 14.393 6.575 -1.821 1.00 94.81 174 THR A C 1
ATOM 1252 O O . THR A 1 174 ? 15.234 6.660 -2.710 1.00 94.81 174 THR A O 1
ATOM 1255 N N . ILE A 1 175 ? 13.423 5.666 -1.831 1.00 94.38 175 ILE A N 1
ATOM 1256 C CA . ILE A 1 175 ? 13.201 4.660 -2.870 1.00 94.38 175 ILE A CA 1
ATOM 1257 C C . ILE A 1 175 ? 12.234 5.239 -3.904 1.00 94.38 175 ILE A C 1
ATOM 1259 O O . ILE A 1 175 ? 11.087 5.556 -3.582 1.00 94.38 175 ILE A O 1
ATOM 1263 N N . ALA A 1 176 ? 12.693 5.387 -5.145 1.00 87.62 176 ALA A N 1
ATOM 1264 C CA . ALA A 1 176 ? 11.866 5.865 -6.250 1.00 87.62 176 ALA A CA 1
ATOM 1265 C C . ALA A 1 176 ? 10.865 4.804 -6.743 1.00 87.62 176 ALA A C 1
ATOM 1267 O O . ALA A 1 176 ? 9.795 5.167 -7.226 1.00 87.62 176 ALA A O 1
ATOM 1268 N N . GLY A 1 177 ? 11.215 3.517 -6.629 1.00 86.38 177 GLY A N 1
ATOM 1269 C CA . GLY A 1 177 ? 10.369 2.389 -7.018 1.00 86.38 177 GLY A CA 1
ATOM 1270 C C . GLY A 1 177 ? 9.591 1.757 -5.862 1.00 86.38 177 GLY A C 1
ATOM 1271 O O . GLY A 1 177 ? 9.311 2.392 -4.841 1.00 86.38 177 GLY A O 1
ATOM 1272 N N . ASP A 1 178 ? 9.253 0.484 -6.050 1.00 91.94 178 ASP A N 1
ATOM 1273 C CA . ASP A 1 178 ? 8.542 -0.339 -5.072 1.00 91.94 178 ASP A CA 1
ATOM 1274 C C . ASP A 1 178 ? 9.493 -0.915 -4.016 1.00 91.94 178 ASP A C 1
ATOM 1276 O O . ASP A 1 178 ? 10.675 -1.144 -4.274 1.00 91.94 178 ASP A O 1
ATOM 1280 N N . LEU A 1 179 ? 8.955 -1.198 -2.831 1.00 97.12 179 LEU A N 1
ATOM 1281 C CA . LEU A 1 179 ? 9.642 -1.906 -1.757 1.00 97.12 179 LEU A CA 1
ATOM 1282 C C . LEU A 1 179 ? 8.943 -3.243 -1.486 1.00 97.12 179 LEU A C 1
ATOM 1284 O O . LEU A 1 179 ? 7.763 -3.282 -1.136 1.00 97.12 179 LEU A O 1
ATOM 1288 N N . LEU A 1 180 ? 9.677 -4.348 -1.592 1.00 96.50 180 LEU A N 1
ATOM 1289 C CA . LEU A 1 180 ? 9.168 -5.692 -1.331 1.00 96.50 180 LEU A CA 1
ATOM 1290 C C . LEU A 1 180 ? 9.951 -6.371 -0.205 1.00 96.50 180 LEU A C 1
ATOM 1292 O O . LEU A 1 180 ? 11.130 -6.674 -0.346 1.00 96.50 180 LEU A O 1
ATOM 1296 N N . LEU A 1 181 ? 9.267 -6.694 0.888 1.00 97.44 181 LEU A N 1
ATOM 1297 C CA . LEU A 1 181 ? 9.766 -7.578 1.937 1.00 97.44 181 LEU A CA 1
ATOM 1298 C C . LEU A 1 181 ? 9.289 -8.993 1.610 1.00 97.44 181 LEU A C 1
ATOM 1300 O O . LEU A 1 181 ? 8.090 -9.277 1.658 1.00 97.44 181 LEU A O 1
ATOM 1304 N N . THR A 1 182 ? 10.196 -9.873 1.197 1.00 94.50 182 THR A N 1
ATOM 1305 C CA . THR A 1 182 ? 9.818 -11.177 0.638 1.00 94.50 182 THR A CA 1
ATOM 1306 C C . THR A 1 182 ? 9.526 -12.217 1.717 1.00 94.50 182 THR A C 1
ATOM 1308 O O . THR A 1 182 ? 9.784 -12.033 2.904 1.00 94.50 182 THR A O 1
ATOM 1311 N N . LYS A 1 183 ? 9.028 -13.379 1.279 1.00 92.19 183 LYS A N 1
ATOM 1312 C CA . LYS A 1 183 ? 8.862 -14.564 2.131 1.00 92.19 183 LYS A CA 1
ATOM 1313 C C . LYS A 1 183 ? 10.195 -15.102 2.676 1.00 92.19 183 LYS A C 1
ATOM 1315 O O . LYS A 1 183 ? 10.165 -15.848 3.649 1.00 92.19 183 LYS A O 1
ATOM 1320 N N . GLY A 1 184 ? 11.337 -14.731 2.080 1.00 88.25 184 GLY A N 1
ATOM 1321 C CA . GLY A 1 184 ? 12.672 -15.153 2.523 1.00 88.25 184 GLY A CA 1
ATOM 1322 C C . GLY A 1 184 ? 13.012 -14.714 3.951 1.00 88.25 184 GLY A C 1
ATOM 1323 O O . GLY A 1 184 ? 13.745 -15.413 4.644 1.00 88.25 184 GLY A O 1
ATOM 1324 N N . ILE A 1 185 ? 12.389 -13.629 4.431 1.00 94.56 185 ILE A N 1
ATOM 1325 C CA . ILE A 1 185 ? 12.520 -13.136 5.812 1.00 94.56 185 ILE A CA 1
ATOM 1326 C C . ILE A 1 185 ? 12.004 -14.175 6.829 1.00 94.56 185 ILE A C 1
ATOM 1328 O O . ILE A 1 185 ? 12.457 -14.211 7.975 1.00 94.56 185 ILE A O 1
ATOM 1332 N N . GLY A 1 186 ? 11.063 -15.040 6.428 1.00 92.00 186 GLY A N 1
ATOM 1333 C CA . GLY A 1 186 ? 10.453 -16.031 7.312 1.00 92.00 186 GLY A CA 1
ATOM 1334 C C . GLY A 1 186 ? 9.717 -15.372 8.480 1.00 92.00 186 GLY A C 1
ATOM 1335 O O . GLY A 1 186 ? 8.857 -14.521 8.266 1.00 92.00 186 GLY A O 1
ATOM 1336 N N . GLU A 1 187 ? 10.070 -15.760 9.707 1.00 92.81 187 GLU A N 1
ATOM 1337 C CA . GLU A 1 187 ? 9.537 -15.207 10.965 1.00 92.81 187 GLU A CA 1
ATOM 1338 C C . GLU A 1 187 ? 10.463 -14.145 11.598 1.00 92.81 187 GLU A C 1
ATOM 1340 O O . GLU A 1 187 ? 10.224 -13.700 12.721 1.00 92.81 187 GLU A O 1
ATOM 1345 N N . GLY A 1 188 ? 11.536 -13.750 10.905 1.00 91.62 188 GLY A N 1
ATOM 1346 C CA . GLY A 1 188 ? 12.492 -12.759 11.401 1.00 91.62 188 GLY A CA 1
ATOM 1347 C C . GLY A 1 188 ? 11.992 -11.317 11.307 1.00 91.62 188 GLY A C 1
ATOM 1348 O O . GLY A 1 188 ? 10.828 -11.068 10.996 1.00 91.62 188 GLY A O 1
ATOM 1349 N N . ASP A 1 189 ? 12.876 -10.363 11.585 1.00 94.38 189 ASP A N 1
ATOM 1350 C CA . ASP A 1 189 ? 12.580 -8.933 11.682 1.00 94.38 189 ASP A CA 1
ATOM 1351 C C . ASP A 1 189 ? 13.244 -8.095 10.580 1.00 94.38 189 ASP A C 1
ATOM 1353 O O . ASP A 1 189 ? 14.253 -8.487 9.990 1.00 94.38 189 ASP A O 1
ATOM 1357 N N . VAL A 1 190 ? 12.654 -6.931 10.295 1.00 97.81 190 VAL A N 1
ATOM 1358 C CA . VAL A 1 190 ? 13.196 -5.911 9.387 1.00 97.81 190 VAL A CA 1
ATOM 1359 C C . VAL A 1 190 ? 12.882 -4.535 9.961 1.00 97.81 190 VAL A C 1
ATOM 1361 O O . VAL A 1 190 ? 11.745 -4.247 10.335 1.00 97.81 190 VAL A O 1
ATOM 1364 N N . THR A 1 191 ? 13.880 -3.657 9.978 1.00 97.94 191 THR A N 1
ATOM 1365 C CA . THR A 1 191 ? 13.720 -2.269 10.424 1.00 97.94 191 THR A CA 1
ATOM 1366 C C . THR A 1 191 ? 13.898 -1.311 9.253 1.00 97.94 191 THR A C 1
ATOM 1368 O O . THR A 1 191 ? 14.919 -1.326 8.572 1.00 97.94 191 THR A O 1
ATOM 1371 N N . LEU A 1 192 ? 12.923 -0.436 9.032 1.00 98.25 192 LEU A N 1
ATOM 1372 C CA . LEU A 1 192 ? 13.015 0.708 8.130 1.00 98.25 192 LEU A CA 1
ATOM 1373 C C . LEU A 1 192 ? 13.094 1.976 8.986 1.00 98.25 192 LEU A C 1
ATOM 1375 O O . LEU A 1 192 ? 12.216 2.218 9.813 1.00 98.25 192 LEU A O 1
ATOM 1379 N N . ASN A 1 193 ? 14.152 2.768 8.823 1.00 97.94 193 ASN A N 1
ATOM 1380 C CA . ASN A 1 193 ? 14.422 3.943 9.651 1.00 97.94 193 ASN A CA 1
ATOM 1381 C C . ASN A 1 193 ? 14.701 5.180 8.789 1.00 97.94 193 ASN A C 1
ATOM 1383 O O . ASN A 1 193 ? 15.730 5.254 8.127 1.00 97.94 193 ASN A O 1
ATOM 1387 N N . ASN A 1 194 ? 13.818 6.175 8.801 1.00 97.31 194 ASN A N 1
ATOM 1388 C CA . ASN A 1 194 ? 13.890 7.333 7.909 1.00 97.31 194 ASN A CA 1
ATOM 1389 C C . ASN A 1 194 ? 13.929 6.919 6.423 1.00 97.31 194 ASN A C 1
ATOM 1391 O O . ASN A 1 194 ? 14.816 7.315 5.663 1.00 97.31 194 ASN A O 1
ATOM 1395 N N . VAL A 1 195 ? 12.993 6.050 6.024 1.00 98.12 195 VAL A N 1
ATOM 1396 C CA . VAL A 1 195 ? 12.857 5.562 4.643 1.00 98.12 195 VAL A CA 1
ATOM 1397 C C . VAL A 1 195 ? 11.615 6.164 3.994 1.00 98.12 195 VAL A C 1
ATOM 1399 O O . VAL A 1 195 ? 10.513 6.075 4.531 1.00 98.12 195 VAL A O 1
ATOM 1402 N N . THR A 1 196 ? 11.778 6.755 2.812 1.00 97.25 196 THR A N 1
ATOM 1403 C CA . THR A 1 196 ? 10.666 7.245 1.987 1.00 97.25 196 THR A CA 1
ATOM 1404 C C . THR A 1 196 ? 10.493 6.347 0.771 1.00 97.25 196 THR A C 1
ATOM 1406 O O . THR A 1 196 ? 11.430 6.203 -0.005 1.00 97.25 196 THR A O 1
ATOM 1409 N N . VAL A 1 197 ? 9.305 5.787 0.559 1.00 96.94 197 VAL A N 1
ATOM 1410 C CA . VAL A 1 197 ? 8.973 4.980 -0.626 1.00 96.94 197 VAL A CA 1
ATOM 1411 C C . VAL A 1 197 ? 8.023 5.776 -1.512 1.00 96.94 197 VAL A C 1
ATOM 1413 O O . VAL A 1 197 ? 7.013 6.284 -1.032 1.00 96.94 197 VAL A O 1
ATOM 1416 N N . LYS A 1 198 ? 8.353 5.926 -2.797 1.00 91.50 198 LYS A N 1
ATOM 1417 C CA . LYS A 1 198 ? 7.483 6.590 -3.781 1.00 91.50 198 LYS A CA 1
ATOM 1418 C C . LYS A 1 198 ? 6.530 5.618 -4.475 1.00 91.50 198 LYS A C 1
ATOM 1420 O O . LYS A 1 198 ? 5.435 6.035 -4.845 1.00 91.50 198 LYS A O 1
ATOM 1425 N N . GLY A 1 199 ? 6.938 4.361 -4.639 1.00 87.38 199 GLY A N 1
ATOM 1426 C CA . GLY A 1 199 ? 6.103 3.283 -5.160 1.00 87.38 199 GLY A CA 1
ATOM 1427 C C . GLY A 1 199 ? 5.279 2.574 -4.083 1.00 87.38 199 GLY A C 1
ATOM 1428 O O . GLY A 1 199 ? 4.964 3.127 -3.026 1.00 87.38 199 GLY A O 1
ATOM 1429 N N . LYS A 1 200 ? 4.926 1.320 -4.360 1.00 90.44 200 LYS A N 1
ATOM 1430 C CA . LYS A 1 200 ? 4.170 0.443 -3.463 1.00 90.44 200 LYS A CA 1
ATOM 1431 C C . LYS A 1 200 ? 5.098 -0.262 -2.475 1.00 90.44 200 LYS A C 1
ATOM 1433 O O . LYS A 1 200 ? 6.128 -0.802 -2.868 1.00 90.44 200 LYS A O 1
ATOM 1438 N N . THR A 1 201 ? 4.673 -0.381 -1.218 1.00 97.31 201 THR A N 1
ATOM 1439 C CA . THR A 1 201 ? 5.321 -1.267 -0.240 1.00 97.31 201 THR A CA 1
ATOM 1440 C C . THR A 1 201 ? 4.513 -2.552 -0.063 1.00 97.31 201 THR A C 1
ATOM 1442 O O . THR A 1 201 ? 3.304 -2.501 0.160 1.00 97.31 201 THR A O 1
ATOM 1445 N N . THR A 1 202 ? 5.158 -3.719 -0.138 1.00 97.44 202 THR A N 1
ATOM 1446 C CA . THR A 1 202 ? 4.516 -5.030 0.070 1.00 97.44 202 THR A CA 1
ATOM 1447 C C . THR A 1 202 ? 5.289 -5.872 1.084 1.00 97.44 202 THR A C 1
ATOM 1449 O O . THR A 1 202 ? 6.493 -6.062 0.941 1.00 97.44 202 THR A O 1
ATOM 1452 N N . ILE A 1 203 ? 4.592 -6.424 2.078 1.00 97.94 203 ILE A N 1
ATOM 1453 C CA . ILE A 1 203 ? 5.138 -7.299 3.122 1.00 97.94 203 ILE A CA 1
ATOM 1454 C C . ILE A 1 203 ? 4.621 -8.721 2.915 1.00 97.94 203 ILE A C 1
ATOM 1456 O O . ILE A 1 203 ? 3.424 -8.975 3.032 1.00 97.94 203 ILE A O 1
ATOM 1460 N N . LYS A 1 204 ? 5.528 -9.658 2.635 1.00 95.12 204 LYS A N 1
ATOM 1461 C CA . LYS A 1 204 ? 5.244 -11.094 2.457 1.00 95.12 204 LYS A CA 1
ATOM 1462 C C . LYS A 1 204 ? 5.973 -11.989 3.466 1.00 95.12 204 LYS A C 1
ATOM 1464 O O . LYS A 1 204 ? 5.752 -13.198 3.457 1.00 95.12 204 LYS A O 1
ATOM 1469 N N . GLY A 1 205 ? 6.820 -11.422 4.319 1.00 91.12 205 GLY A N 1
ATOM 1470 C CA . GLY A 1 205 ? 7.536 -12.118 5.389 1.00 91.12 205 GLY A CA 1
ATOM 1471 C C . GLY A 1 205 ? 7.636 -11.253 6.643 1.00 91.12 205 GLY A C 1
ATOM 1472 O O . GLY A 1 205 ? 7.355 -10.057 6.595 1.00 91.12 205 GLY A O 1
ATOM 1473 N N . GLY A 1 206 ? 8.006 -11.877 7.756 1.00 90.31 206 GLY A N 1
ATOM 1474 C CA . GLY A 1 206 ? 8.024 -11.285 9.088 1.00 90.31 206 GLY A CA 1
ATOM 1475 C C . G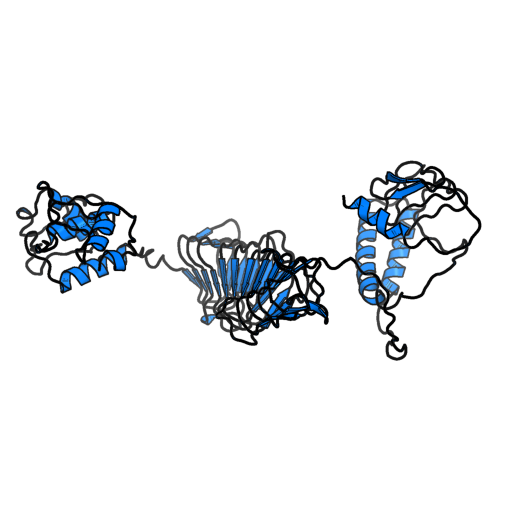LY A 1 206 ? 7.177 -12.088 10.077 1.00 90.31 206 GLY A C 1
ATOM 1476 O O . GLY A 1 206 ? 6.116 -12.609 9.722 1.00 90.31 206 GLY A O 1
ATOM 1477 N N . GLY A 1 207 ? 7.654 -12.191 11.319 1.00 87.00 207 GLY A N 1
ATOM 1478 C CA . GLY A 1 207 ? 6.938 -12.826 12.429 1.00 87.00 207 GLY A CA 1
ATOM 1479 C C . GLY A 1 207 ? 6.229 -11.855 13.379 1.00 87.00 207 GLY A C 1
ATOM 1480 O O . GLY A 1 207 ? 5.985 -10.687 13.062 1.00 87.00 207 GLY A O 1
ATOM 1481 N N . ALA A 1 208 ? 5.930 -12.327 14.588 1.00 80.88 208 ALA A N 1
ATOM 1482 C CA . ALA A 1 208 ? 5.132 -11.602 15.584 1.00 80.88 208 ALA A CA 1
ATOM 1483 C C . ALA A 1 208 ? 5.800 -10.342 16.181 1.00 80.88 208 ALA A C 1
ATOM 1485 O O . ALA A 1 208 ? 5.130 -9.572 16.859 1.00 80.88 208 ALA A O 1
ATOM 1486 N N . ASN A 1 209 ? 7.095 -10.102 15.938 1.00 76.44 209 ASN A N 1
ATOM 1487 C CA . ASN A 1 209 ? 7.849 -8.937 16.436 1.00 76.44 209 ASN A CA 1
ATOM 1488 C C . ASN A 1 209 ? 8.739 -8.316 15.346 1.00 76.44 209 ASN A C 1
ATOM 1490 O O . ASN A 1 209 ? 9.894 -7.994 15.602 1.00 76.44 209 ASN A O 1
ATOM 1494 N N . SER A 1 210 ? 8.250 -8.231 14.109 1.00 80.44 210 SER A N 1
ATOM 1495 C CA . SER A 1 210 ? 9.155 -8.198 12.957 1.00 80.44 210 SER A CA 1
ATOM 1496 C C . SER A 1 210 ? 9.351 -6.840 12.304 1.00 80.44 210 SER A C 1
ATOM 1498 O O . SER A 1 210 ? 10.483 -6.370 12.224 1.00 80.44 210 SER A O 1
ATOM 1500 N N . ILE A 1 211 ? 8.294 -6.221 11.780 1.00 96.69 211 ILE A N 1
ATOM 1501 C CA . ILE A 1 211 ? 8.468 -5.113 10.840 1.00 96.69 211 ILE A CA 1
ATOM 1502 C C . ILE A 1 211 ? 8.338 -3.788 11.574 1.00 96.69 211 ILE A C 1
ATOM 1504 O O . ILE A 1 211 ? 7.259 -3.434 12.039 1.00 96.69 211 ILE A O 1
ATOM 1508 N N . THR A 1 212 ? 9.430 -3.036 11.660 1.00 97.31 212 THR A N 1
ATOM 1509 C CA . THR A 1 212 ? 9.445 -1.721 12.309 1.00 97.31 212 THR A CA 1
ATOM 1510 C C . THR A 1 212 ? 9.614 -0.619 11.274 1.00 97.31 212 THR A C 1
ATOM 1512 O O . THR A 1 212 ? 10.587 -0.613 10.529 1.00 97.31 212 THR A O 1
ATOM 1515 N N . LEU A 1 213 ? 8.681 0.328 11.250 1.00 98.00 213 LEU A N 1
ATOM 1516 C CA . LEU A 1 213 ? 8.676 1.533 10.429 1.00 98.00 213 LEU A CA 1
ATOM 1517 C C . LEU A 1 213 ? 8.898 2.733 11.350 1.00 98.00 213 LEU A C 1
ATOM 1519 O O . LEU A 1 213 ? 8.008 3.122 12.106 1.00 98.00 213 LEU A O 1
ATOM 1523 N N . LYS A 1 214 ? 10.093 3.313 11.319 1.00 97.31 214 LYS A N 1
ATOM 1524 C CA . LYS A 1 214 ? 10.447 4.488 12.116 1.00 97.31 214 LYS A CA 1
ATOM 1525 C C . LYS A 1 214 ? 10.740 5.661 11.196 1.00 97.31 214 LYS A C 1
ATOM 1527 O O . LYS A 1 214 ? 11.557 5.534 10.293 1.00 97.31 214 LYS A O 1
ATOM 1532 N N . ASP A 1 215 ? 10.083 6.795 11.423 1.00 97.12 215 ASP A N 1
ATOM 1533 C CA . ASP A 1 215 ? 10.242 8.010 10.612 1.00 97.12 215 ASP A CA 1
ATOM 1534 C C . ASP A 1 215 ? 10.058 7.769 9.092 1.00 97.12 215 ASP A C 1
ATOM 1536 O O . ASP A 1 215 ? 10.725 8.390 8.271 1.00 97.12 215 ASP A O 1
ATOM 1540 N N . CYS A 1 216 ? 9.187 6.832 8.698 1.00 97.94 216 CYS A N 1
ATOM 1541 C CA . CYS A 1 216 ? 9.024 6.417 7.300 1.00 97.94 216 CYS A CA 1
ATOM 1542 C C . CYS A 1 216 ? 7.845 7.104 6.596 1.00 97.94 216 CYS A C 1
ATOM 1544 O O . CYS A 1 216 ? 6.817 7.350 7.209 1.00 97.94 216 CYS A O 1
ATOM 1546 N N . ALA A 1 217 ? 7.933 7.330 5.288 1.00 97.38 217 ALA A N 1
ATOM 1547 C CA . ALA A 1 217 ? 6.822 7.869 4.498 1.00 97.38 217 ALA A CA 1
ATOM 1548 C C . ALA A 1 217 ? 6.523 6.964 3.301 1.00 97.38 217 ALA A C 1
ATOM 1550 O O . ALA A 1 217 ? 7.410 6.712 2.484 1.00 97.38 217 ALA A O 1
ATOM 1551 N N . MET A 1 218 ? 5.287 6.477 3.182 1.00 96.31 218 MET A N 1
ATOM 1552 C CA . MET A 1 218 ? 4.875 5.632 2.057 1.00 96.31 218 MET A CA 1
ATOM 1553 C C . MET A 1 218 ? 3.396 5.846 1.688 1.00 96.31 218 MET A C 1
ATOM 1555 O O . MET A 1 218 ? 2.553 5.920 2.582 1.00 96.31 218 MET A O 1
ATOM 1559 N N . PRO A 1 219 ? 3.053 5.893 0.387 1.00 92.81 219 PRO A N 1
ATOM 1560 C CA . PRO A 1 219 ? 1.673 6.098 -0.058 1.00 92.81 219 PRO A CA 1
ATOM 1561 C C . PRO A 1 219 ? 0.795 4.857 0.149 1.00 92.81 219 PRO A C 1
ATOM 1563 O O . PRO A 1 219 ? -0.427 4.950 0.218 1.00 92.81 219 PRO A O 1
ATOM 1566 N N . GLY A 1 220 ? 1.396 3.668 0.230 1.00 92.75 220 GLY A N 1
ATOM 1567 C CA . GLY A 1 220 ? 0.642 2.432 0.367 1.00 92.75 220 GLY A CA 1
ATOM 1568 C C . GLY A 1 220 ? 1.465 1.284 0.928 1.00 92.75 220 GLY A C 1
ATOM 1569 O O . GLY A 1 220 ? 2.624 1.091 0.554 1.00 92.75 220 GLY A O 1
ATOM 1570 N N . LEU A 1 221 ? 0.830 0.495 1.790 1.00 97.94 221 LEU A N 1
ATOM 1571 C CA . LEU A 1 221 ? 1.389 -0.700 2.405 1.00 97.94 221 LEU A CA 1
ATOM 1572 C C . LEU A 1 221 ? 0.436 -1.880 2.214 1.00 97.94 221 LEU A C 1
ATOM 1574 O O . LEU A 1 221 ? -0.699 -1.840 2.671 1.00 97.94 221 LEU A O 1
ATOM 1578 N N . THR A 1 222 ? 0.882 -2.948 1.560 1.00 97.94 222 THR A N 1
ATOM 1579 C CA . THR A 1 222 ? 0.123 -4.202 1.436 1.00 97.94 222 THR A CA 1
ATOM 1580 C C . THR A 1 222 ? 0.750 -5.289 2.296 1.00 97.94 222 THR A C 1
ATOM 1582 O O . THR A 1 222 ? 1.949 -5.533 2.192 1.00 97.94 222 THR A O 1
ATOM 1585 N N . VAL A 1 223 ? -0.052 -5.971 3.109 1.00 97.69 223 VAL A 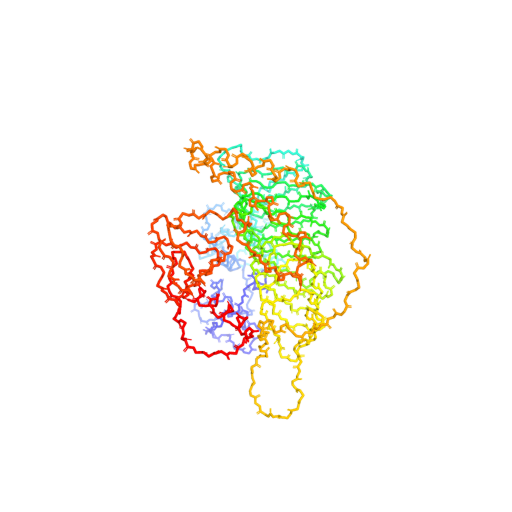N 1
ATOM 1586 C CA . VAL A 1 223 ? 0.398 -7.074 3.968 1.00 97.69 223 VAL A CA 1
ATOM 1587 C C . VAL A 1 223 ? -0.211 -8.386 3.479 1.00 97.69 223 VAL A C 1
ATOM 1589 O O . VAL A 1 223 ? -1.427 -8.540 3.484 1.00 97.69 223 VAL A O 1
ATOM 1592 N N . GLU A 1 224 ? 0.637 -9.323 3.053 1.00 95.25 224 GLU A N 1
ATOM 1593 C CA . GLU A 1 224 ? 0.263 -10.637 2.498 1.00 95.25 224 GLU A CA 1
ATOM 1594 C C . GLU A 1 224 ? 0.781 -11.817 3.347 1.00 95.25 224 GLU A C 1
ATOM 1596 O O . GLU A 1 224 ? 0.849 -12.953 2.869 1.00 95.25 224 GLU A O 1
ATOM 1601 N N . LYS A 1 225 ? 1.212 -11.557 4.587 1.00 92.31 225 LYS A N 1
ATOM 1602 C CA . LYS A 1 225 ? 1.718 -12.567 5.526 1.00 92.31 225 LYS A CA 1
ATOM 1603 C C . LYS A 1 225 ? 0.839 -12.614 6.765 1.00 92.31 225 LYS A C 1
ATOM 1605 O O . LYS A 1 225 ? 0.704 -11.618 7.468 1.00 92.31 225 LYS A O 1
ATOM 1610 N N . ASP A 1 226 ? 0.285 -13.789 7.042 1.00 92.88 226 ASP A N 1
ATOM 1611 C CA . ASP A 1 226 ? -0.498 -14.017 8.253 1.00 92.88 226 ASP A CA 1
ATOM 1612 C C . ASP A 1 226 ? 0.386 -13.976 9.509 1.00 92.88 226 ASP A C 1
ATOM 1614 O O . ASP A 1 226 ? 1.505 -14.507 9.506 1.00 92.88 226 ASP A O 1
ATOM 1618 N N . GLY A 1 227 ? -0.117 -13.339 10.568 1.00 89.94 227 GLY A N 1
ATOM 1619 C CA . GLY A 1 227 ? 0.542 -13.257 11.875 1.00 89.94 227 GLY A CA 1
ATOM 1620 C C . GLY A 1 227 ? 1.736 -12.299 11.945 1.00 89.94 227 GLY A C 1
ATOM 1621 O O . GLY A 1 227 ? 2.499 -12.343 12.910 1.00 89.94 227 GLY A O 1
ATOM 1622 N N . VAL A 1 228 ? 1.924 -11.440 10.940 1.00 95.81 228 VAL A N 1
ATOM 1623 C CA . VAL A 1 228 ? 2.987 -10.429 10.963 1.00 95.81 228 VAL A CA 1
ATOM 1624 C C . VAL A 1 228 ? 2.598 -9.248 11.851 1.00 95.81 228 VAL A C 1
ATOM 1626 O O . VAL A 1 228 ? 1.456 -8.783 11.823 1.00 95.81 228 VAL A O 1
ATOM 1629 N N . ARG A 1 229 ? 3.563 -8.728 12.614 1.00 96.94 229 ARG A N 1
ATOM 1630 C CA . ARG A 1 229 ? 3.422 -7.474 13.362 1.00 96.94 229 ARG A CA 1
ATOM 1631 C C . ARG A 1 229 ? 4.162 -6.345 12.657 1.00 96.94 229 ARG A C 1
ATOM 1633 O O . ARG A 1 229 ? 5.370 -6.445 12.452 1.00 96.94 229 ARG A O 1
ATOM 1640 N N . VAL A 1 230 ? 3.445 -5.268 12.344 1.00 97.88 230 VAL A N 1
ATOM 1641 C CA . VAL A 1 230 ? 3.984 -4.046 11.739 1.00 97.88 230 VAL A CA 1
ATOM 1642 C C . VAL A 1 230 ? 3.839 -2.888 12.718 1.00 97.88 230 VAL A C 1
ATOM 1644 O O . VAL A 1 230 ? 2.745 -2.600 13.199 1.00 97.88 230 VAL A O 1
ATOM 1647 N N . VAL A 1 231 ? 4.946 -2.218 13.014 1.00 97.44 231 VAL A N 1
ATOM 1648 C CA . VAL A 1 231 ? 5.014 -1.105 13.962 1.00 97.44 231 VAL A CA 1
ATOM 1649 C C . VAL A 1 231 ? 5.269 0.191 13.213 1.00 97.44 231 VAL A C 1
ATOM 1651 O O . VAL A 1 231 ? 6.244 0.265 12.477 1.00 97.44 231 VAL A O 1
ATOM 1654 N N . ALA A 1 232 ? 4.456 1.219 13.431 1.00 97.19 232 ALA A N 1
ATOM 1655 C CA . ALA A 1 232 ? 4.751 2.592 13.034 1.00 97.19 232 ALA A CA 1
ATOM 1656 C C . ALA A 1 232 ? 5.221 3.401 14.250 1.00 97.19 232 ALA A C 1
ATOM 1658 O O . ALA A 1 232 ? 4.597 3.363 15.309 1.00 97.19 232 ALA A O 1
ATOM 1659 N N . ALA A 1 233 ? 6.320 4.137 14.102 1.00 95.50 233 ALA A N 1
ATOM 1660 C CA . ALA A 1 233 ? 6.900 4.967 15.154 1.00 95.50 233 ALA A CA 1
ATOM 1661 C C . ALA A 1 233 ? 7.502 6.268 14.609 1.00 95.50 233 ALA A C 1
ATOM 1663 O O . ALA A 1 233 ? 7.848 6.368 13.426 1.00 95.50 233 ALA A O 1
ATOM 1664 N N . GLY A 1 234 ? 7.666 7.271 15.474 1.00 95.44 234 GLY A N 1
ATOM 1665 C CA . GLY A 1 234 ? 8.255 8.556 15.093 1.00 95.44 234 GLY A CA 1
ATOM 1666 C C . GLY A 1 234 ? 7.379 9.310 14.091 1.00 95.44 234 GLY A C 1
ATOM 1667 O O . GLY A 1 234 ? 6.159 9.339 14.222 1.00 95.44 234 GLY A O 1
ATOM 1668 N N . LYS A 1 235 ? 7.975 9.927 13.075 1.00 95.31 235 LYS A N 1
ATOM 1669 C CA . LYS A 1 235 ? 7.284 10.696 12.024 1.00 95.31 235 LYS A CA 1
ATOM 1670 C C . LYS A 1 235 ? 6.669 9.821 10.926 1.00 95.31 235 LYS A C 1
ATOM 1672 O O . LYS A 1 235 ? 6.501 10.287 9.803 1.00 95.31 235 LYS A O 1
ATOM 1677 N N . THR A 1 236 ? 6.399 8.550 11.218 1.00 97.88 236 THR A N 1
ATOM 1678 C CA . THR A 1 236 ? 5.917 7.617 10.199 1.00 97.88 236 THR A CA 1
ATOM 1679 C C . THR A 1 236 ? 4.527 8.005 9.696 1.00 97.88 236 THR A C 1
ATOM 1681 O O . THR A 1 236 ? 3.648 8.293 10.508 1.00 97.88 236 THR A O 1
ATOM 1684 N N . THR A 1 237 ? 4.334 7.962 8.377 1.00 96.31 237 THR A N 1
ATOM 1685 C CA . THR A 1 237 ? 3.050 8.147 7.694 1.00 96.31 237 THR A CA 1
ATOM 1686 C C . THR A 1 237 ? 2.874 7.082 6.612 1.00 96.31 237 THR A C 1
ATOM 1688 O O . THR A 1 237 ? 3.717 6.922 5.723 1.00 96.31 237 THR A O 1
ATOM 1691 N N . VAL A 1 238 ? 1.756 6.365 6.697 1.00 97.19 238 VAL A N 1
ATOM 1692 C CA . VAL A 1 238 ? 1.285 5.387 5.718 1.00 97.19 238 VAL A CA 1
ATOM 1693 C C . VAL A 1 238 ? -0.152 5.743 5.348 1.00 97.19 238 VAL A C 1
ATOM 1695 O O . VAL A 1 238 ? -1.056 5.574 6.170 1.00 97.19 238 VAL A O 1
ATOM 1698 N N . ASP A 1 239 ? -0.370 6.221 4.121 1.00 93.56 239 ASP A N 1
ATOM 1699 C CA . ASP A 1 239 ? -1.684 6.749 3.720 1.00 93.56 239 ASP A CA 1
ATOM 1700 C C . ASP A 1 239 ? -2.746 5.639 3.667 1.00 93.56 239 ASP A C 1
ATOM 1702 O O . ASP A 1 239 ? -3.848 5.782 4.204 1.00 93.56 239 ASP A O 1
ATOM 1706 N N . VAL A 1 240 ? -2.409 4.508 3.038 1.00 93.88 240 VAL A N 1
ATOM 1707 C CA . VAL A 1 240 ? -3.312 3.360 2.901 1.00 93.88 240 VAL A CA 1
ATOM 1708 C C . VAL A 1 240 ? -2.595 2.060 3.243 1.00 93.88 240 VAL A C 1
ATOM 1710 O O . VAL A 1 240 ? -1.661 1.639 2.564 1.00 93.88 240 VAL A O 1
ATOM 1713 N N . VAL A 1 241 ? -3.084 1.363 4.263 1.00 98.31 241 VAL A N 1
ATOM 1714 C CA . VAL A 1 241 ? -2.716 -0.015 4.584 1.00 98.31 241 VAL A CA 1
ATOM 1715 C C . VAL A 1 241 ? -3.788 -0.946 4.032 1.00 98.31 241 VAL A C 1
ATOM 1717 O O . VAL A 1 241 ? -4.967 -0.776 4.314 1.00 98.31 241 VAL A O 1
ATOM 1720 N N . THR A 1 242 ? -3.394 -1.954 3.262 1.00 97.75 242 THR A N 1
ATOM 1721 C CA . THR A 1 242 ? -4.273 -3.028 2.791 1.00 97.75 242 THR A CA 1
ATOM 1722 C C . THR A 1 242 ? -3.804 -4.353 3.373 1.00 97.75 242 THR A C 1
ATOM 1724 O O . THR A 1 242 ? -2.711 -4.828 3.060 1.00 97.75 242 THR A O 1
ATOM 1727 N N . LEU A 1 243 ? -4.633 -4.964 4.210 1.00 97.94 243 LEU A N 1
ATOM 1728 C CA . LEU A 1 243 ? -4.387 -6.287 4.770 1.00 97.94 243 LEU A CA 1
ATOM 1729 C C . LEU A 1 243 ? -5.040 -7.336 3.868 1.00 97.94 243 LEU A C 1
ATOM 1731 O O . LEU A 1 243 ? -6.244 -7.272 3.623 1.00 97.94 243 LEU A O 1
ATOM 1735 N N . LEU A 1 244 ? -4.240 -8.282 3.370 1.00 96.56 244 LEU A N 1
ATOM 1736 C CA . LEU A 1 244 ? -4.694 -9.469 2.631 1.00 96.56 244 LEU A CA 1
ATOM 1737 C C . LEU A 1 244 ? -4.642 -10.743 3.502 1.00 96.56 244 LEU A C 1
ATOM 1739 O O . LEU A 1 244 ? -4.991 -11.826 3.040 1.00 96.56 244 LEU A O 1
ATOM 1743 N N . SER A 1 245 ? -4.224 -10.618 4.765 1.00 94.38 245 SER A N 1
ATOM 1744 C CA . SER A 1 245 ? -4.181 -11.677 5.783 1.00 94.38 245 SER A CA 1
ATOM 1745 C C . SER A 1 245 ? -4.368 -11.095 7.193 1.00 94.38 245 SER A C 1
ATOM 1747 O O . SER A 1 245 ? -4.417 -9.873 7.353 1.00 94.38 245 SER A O 1
ATOM 1749 N N . GLY A 1 246 ? -4.448 -11.949 8.222 1.00 93.44 246 GLY A N 1
ATOM 1750 C CA . GLY A 1 246 ? -4.413 -11.501 9.614 1.00 93.44 246 GLY A CA 1
ATOM 1751 C C . GLY A 1 246 ? -3.065 -10.862 9.954 1.00 93.44 246 GLY A C 1
ATOM 1752 O O . GLY A 1 246 ? -2.013 -11.342 9.529 1.00 93.44 246 GLY A O 1
ATOM 1753 N N . ALA A 1 247 ? -3.082 -9.754 10.688 1.00 96.62 247 ALA A N 1
ATOM 1754 C CA . ALA A 1 247 ? -1.879 -9.000 11.029 1.00 96.62 247 ALA A CA 1
ATOM 1755 C C . ALA A 1 247 ? -2.094 -8.154 12.287 1.00 96.62 247 ALA A C 1
ATOM 1757 O O . ALA A 1 247 ? -3.223 -7.801 12.631 1.00 96.62 247 ALA A O 1
ATOM 1758 N N . THR A 1 248 ? -0.995 -7.785 12.937 1.00 97.62 248 THR A N 1
ATOM 1759 C CA . THR A 1 248 ? -0.982 -6.839 14.053 1.00 97.62 248 THR A CA 1
ATOM 1760 C C . THR A 1 248 ? -0.389 -5.516 13.582 1.00 97.62 248 THR A C 1
ATOM 1762 O O . THR A 1 248 ? 0.757 -5.480 13.140 1.00 97.62 248 THR A O 1
ATOM 1765 N N . LEU A 1 249 ? -1.137 -4.423 13.701 1.00 97.75 249 LEU A N 1
ATOM 1766 C CA . LEU A 1 249 ? -0.661 -3.065 13.451 1.00 97.75 249 LEU A CA 1
ATOM 1767 C C . LEU A 1 249 ? -0.516 -2.335 14.783 1.00 97.75 249 LEU A C 1
ATOM 1769 O O . LEU A 1 249 ? -1.481 -2.229 15.538 1.00 97.75 249 LEU A O 1
ATOM 1773 N N . VAL A 1 250 ? 0.681 -1.826 15.064 1.00 96.69 250 VAL A N 1
ATOM 1774 C CA . VAL A 1 250 ? 0.976 -1.106 16.310 1.00 96.69 250 VAL A CA 1
ATOM 1775 C C . VAL A 1 250 ? 1.518 0.279 16.004 1.00 96.69 250 VAL A C 1
ATOM 1777 O O . VAL A 1 250 ? 2.421 0.419 15.184 1.00 96.69 250 VAL A O 1
ATOM 1780 N N . GLN A 1 251 ? 1.022 1.299 16.690 1.00 95.00 251 GLN A N 1
ATOM 1781 C CA . GLN A 1 251 ? 1.568 2.648 16.654 1.00 95.00 251 GLN A CA 1
ATOM 1782 C C . GLN A 1 251 ? 2.217 2.981 17.997 1.00 95.00 251 GLN A C 1
ATOM 1784 O O . GLN A 1 251 ? 1.556 2.979 19.030 1.00 95.00 251 GLN A O 1
ATOM 1789 N N . VAL A 1 252 ? 3.521 3.264 17.993 1.00 89.62 252 VAL A N 1
ATOM 1790 C CA . VAL A 1 252 ? 4.294 3.564 19.208 1.00 89.62 252 VAL A CA 1
ATOM 1791 C C . VAL A 1 252 ? 4.943 4.932 19.072 1.00 89.62 252 VAL A C 1
ATOM 1793 O O . VAL A 1 252 ? 5.797 5.125 18.209 1.00 89.62 252 VAL A O 1
ATOM 1796 N N . THR A 1 253 ? 4.581 5.877 19.944 1.00 81.44 253 THR A N 1
ATOM 1797 C CA . THR A 1 253 ? 5.191 7.222 19.980 1.00 81.44 253 THR A CA 1
ATOM 1798 C C . THR A 1 253 ? 5.224 7.865 18.584 1.00 81.44 253 THR A C 1
ATOM 1800 O O . THR A 1 253 ? 6.275 8.255 18.065 1.00 81.44 253 THR A O 1
ATOM 1803 N N . VAL A 1 254 ? 4.061 7.908 17.933 1.00 81.88 254 VAL A N 1
ATOM 1804 C CA . VAL A 1 254 ? 3.917 8.487 16.597 1.00 81.88 254 VAL A CA 1
ATOM 1805 C C . VAL A 1 254 ? 3.718 9.997 16.720 1.00 81.88 254 VAL A C 1
ATOM 1807 O O . VAL A 1 254 ? 2.892 10.480 17.485 1.00 81.88 254 VAL A O 1
ATOM 1810 N N . THR A 1 255 ? 4.526 10.744 15.973 1.00 85.56 255 THR A N 1
ATOM 1811 C CA . THR A 1 255 ? 4.410 12.199 15.778 1.00 85.56 255 THR A CA 1
ATOM 1812 C C . THR A 1 255 ? 3.975 12.555 14.352 1.00 85.56 255 THR A C 1
ATOM 1814 O O . THR A 1 255 ? 3.666 13.714 14.087 1.00 85.56 255 THR A O 1
ATOM 1817 N N . GLY A 1 256 ? 3.980 11.572 13.439 1.00 82.56 256 GLY A N 1
ATOM 1818 C CA . GLY A 1 256 ? 3.352 11.643 12.115 1.00 82.56 256 GLY A CA 1
ATOM 1819 C C . GLY A 1 256 ? 1.874 11.230 12.148 1.00 82.56 256 GLY A C 1
ATOM 1820 O O . GLY A 1 256 ? 1.244 11.279 13.200 1.00 82.56 256 GLY A O 1
ATOM 1821 N N . GLU A 1 257 ? 1.327 10.807 11.004 1.00 89.19 257 GLU A N 1
ATOM 1822 C CA . GLU A 1 257 ? -0.067 10.319 10.913 1.00 89.19 257 GLU A CA 1
ATOM 1823 C C . GLU A 1 257 ? -0.203 8.812 11.209 1.00 89.19 257 GLU A C 1
ATOM 1825 O O . GLU A 1 257 ? -1.314 8.303 11.323 1.00 89.19 257 GLU A O 1
ATOM 1830 N N . GLY A 1 258 ? 0.909 8.077 11.321 1.00 94.38 258 GLY A N 1
ATOM 1831 C CA . GLY A 1 258 ? 0.889 6.639 11.581 1.00 94.38 258 GLY A CA 1
ATOM 1832 C C . GLY A 1 258 ? 0.274 5.863 10.419 1.00 94.38 258 GLY A C 1
ATOM 1833 O O . GLY A 1 258 ? 0.664 6.055 9.266 1.00 94.38 258 GLY A O 1
ATOM 1834 N N . PHE A 1 259 ? -0.668 4.969 10.720 1.00 96.31 259 PHE A N 1
ATOM 1835 C CA . PHE A 1 259 ? -1.480 4.281 9.717 1.00 96.31 259 PHE A CA 1
ATOM 1836 C C . PHE A 1 259 ? -2.806 5.022 9.546 1.00 96.31 259 PHE A C 1
ATOM 1838 O O . PHE A 1 259 ? -3.701 4.897 10.383 1.00 96.31 259 PHE A O 1
ATOM 1845 N N . LYS A 1 260 ? -2.939 5.777 8.453 1.00 92.00 260 LYS A N 1
ATOM 1846 C CA . LYS A 1 260 ? -4.089 6.659 8.239 1.00 92.00 260 LYS A CA 1
ATOM 1847 C C . LYS A 1 260 ? -5.367 5.872 7.952 1.00 92.00 260 LYS A C 1
ATOM 1849 O O . LYS A 1 260 ? -6.300 5.877 8.752 1.00 92.00 260 LYS A O 1
ATOM 1854 N N . THR A 1 261 ? -5.396 5.159 6.825 1.00 93.81 261 THR A N 1
ATOM 1855 C CA . THR A 1 261 ? -6.517 4.285 6.455 1.00 93.81 261 THR A CA 1
ATOM 1856 C C . THR A 1 261 ? -6.074 2.832 6.443 1.00 93.81 261 THR A C 1
ATOM 1858 O O . THR A 1 261 ? -5.169 2.470 5.698 1.00 93.81 261 THR A O 1
ATOM 1861 N N . VAL A 1 262 ? -6.744 1.974 7.205 1.00 98.25 262 VAL A N 1
ATOM 1862 C CA . VAL A 1 262 ? -6.533 0.523 7.197 1.00 98.25 262 VAL A CA 1
ATOM 1863 C C . VAL A 1 262 ? -7.718 -0.150 6.520 1.00 98.25 262 VAL A C 1
ATOM 1865 O O . VAL A 1 262 ? -8.849 -0.021 6.967 1.00 98.25 262 VAL A O 1
ATOM 1868 N N . THR A 1 263 ? -7.471 -0.895 5.448 1.00 98.12 263 THR A N 1
ATOM 1869 C CA . THR A 1 263 ? -8.474 -1.707 4.753 1.00 98.12 263 THR A CA 1
ATOM 1870 C C . THR A 1 263 ? -8.178 -3.186 4.960 1.00 98.12 263 THR A C 1
ATOM 1872 O O . THR A 1 263 ? -7.147 -3.688 4.513 1.00 98.12 263 THR A O 1
ATOM 1875 N N . VAL A 1 264 ? -9.104 -3.902 5.591 1.00 97.94 264 VAL A N 1
ATOM 1876 C CA . VAL A 1 264 ? -9.117 -5.367 5.645 1.00 97.94 264 VAL A CA 1
ATOM 1877 C C . VAL A 1 264 ? -9.825 -5.853 4.384 1.00 97.94 264 VAL A C 1
ATOM 1879 O O . VAL A 1 264 ? -11.044 -5.727 4.267 1.00 97.94 264 VAL A O 1
ATOM 1882 N N . SER A 1 265 ? -9.049 -6.309 3.400 1.00 96.81 265 SER A N 1
ATOM 1883 C CA . SER A 1 265 ? -9.545 -6.664 2.067 1.00 96.81 265 SER A CA 1
ATOM 1884 C C . SER A 1 265 ? -10.454 -7.891 2.105 1.00 96.81 265 SER A C 1
ATOM 1886 O O . SER A 1 265 ? -10.246 -8.775 2.923 1.00 96.81 265 SER A O 1
ATOM 1888 N N . GLU A 1 266 ? -11.394 -7.989 1.166 1.00 95.19 266 GLU A N 1
ATOM 1889 C CA . GLU A 1 266 ? -12.294 -9.139 0.963 1.00 95.19 266 GLU A CA 1
ATOM 1890 C C . GLU A 1 266 ? -11.574 -10.488 0.787 1.00 95.19 266 GLU A C 1
ATOM 1892 O O . GLU A 1 266 ? -12.170 -11.540 0.992 1.00 95.19 266 GLU A O 1
ATOM 1897 N N . VAL A 1 267 ? -10.283 -10.469 0.439 1.00 94.44 267 VAL A N 1
ATOM 1898 C CA . VAL A 1 267 ? -9.468 -11.685 0.294 1.00 94.44 267 VAL A CA 1
ATOM 1899 C C . VAL A 1 267 ? -8.969 -12.257 1.626 1.00 94.44 267 VAL A C 1
ATOM 1901 O O . VAL A 1 267 ? -8.430 -13.365 1.634 1.00 94.44 267 VAL A O 1
ATOM 1904 N N . VAL A 1 268 ? -9.097 -11.522 2.739 1.00 92.88 268 VAL A N 1
ATOM 1905 C CA . VAL A 1 268 ? -8.672 -12.010 4.059 1.00 92.88 268 VAL A CA 1
ATOM 1906 C C . VAL A 1 268 ? -9.520 -13.234 4.445 1.00 92.88 268 VAL A C 1
ATOM 1908 O O . VAL A 1 268 ? -10.746 -13.167 4.363 1.00 92.88 268 VAL A O 1
ATOM 1911 N N . PRO A 1 269 ? -8.910 -14.351 4.889 1.00 90.88 269 PRO A N 1
ATOM 1912 C CA . PRO A 1 269 ? -9.653 -15.556 5.248 1.00 90.88 269 PRO A CA 1
ATOM 1913 C C . PRO A 1 269 ? -10.633 -15.342 6.411 1.00 90.88 269 PRO A C 1
ATOM 1915 O O . PRO A 1 269 ? -10.319 -14.651 7.383 1.00 90.88 269 PRO A O 1
ATOM 1918 N N . ALA A 1 270 ? -11.777 -16.029 6.363 1.00 91.50 270 ALA A N 1
ATOM 1919 C CA . ALA A 1 270 ? -12.727 -16.073 7.472 1.00 91.50 270 ALA A CA 1
ATOM 1920 C C . ALA A 1 270 ? -12.053 -16.549 8.771 1.00 91.50 270 ALA A C 1
ATOM 1922 O O . ALA A 1 270 ? -11.276 -17.507 8.782 1.00 91.50 270 ALA A O 1
ATOM 1923 N N . GLY A 1 271 ? -12.357 -15.881 9.882 1.00 90.31 271 GLY A N 1
ATOM 1924 C CA . GLY A 1 271 ? -11.762 -16.150 11.189 1.00 90.31 271 GLY A CA 1
ATOM 1925 C C . GLY A 1 271 ? -10.359 -15.574 11.394 1.00 90.31 271 GLY A C 1
ATOM 1926 O O . GLY A 1 271 ? -9.831 -15.710 12.501 1.00 90.31 271 GLY A O 1
ATOM 1927 N N . ALA A 1 272 ? -9.763 -14.919 10.390 1.00 93.94 272 ALA A N 1
ATOM 1928 C CA . ALA A 1 272 ? -8.489 -14.229 10.558 1.00 93.94 272 ALA A CA 1
ATOM 1929 C C . ALA A 1 272 ? -8.588 -13.148 11.644 1.00 93.94 272 ALA A C 1
ATOM 1931 O O . ALA A 1 272 ? -9.606 -12.459 11.782 1.00 93.94 272 ALA A O 1
ATOM 1932 N N . ARG A 1 273 ? -7.507 -13.010 12.416 1.00 96.25 273 ARG A N 1
ATOM 1933 C CA . ARG A 1 273 ? -7.394 -12.035 13.502 1.00 96.25 273 ARG A CA 1
ATOM 1934 C C . ARG A 1 273 ? -6.581 -10.835 13.025 1.00 96.25 273 ARG A C 1
ATOM 1936 O O . ARG A 1 273 ? -5.453 -10.995 12.564 1.00 96.25 273 ARG A O 1
ATOM 1943 N N . VAL A 1 274 ? -7.156 -9.647 13.156 1.00 97.88 274 VAL A N 1
ATOM 1944 C CA . VAL A 1 274 ? -6.486 -8.365 12.927 1.00 97.88 274 VAL A CA 1
ATOM 1945 C C . VAL A 1 274 ? -6.426 -7.637 14.257 1.00 97.88 274 VAL A C 1
ATOM 1947 O O . VAL A 1 274 ? -7.457 -7.428 14.888 1.00 97.88 274 VAL A O 1
ATOM 1950 N N . ILE A 1 275 ? -5.225 -7.266 14.682 1.00 97.75 275 ILE A N 1
ATOM 1951 C CA . ILE A 1 275 ? -4.993 -6.602 15.964 1.00 97.75 275 ILE A CA 1
ATOM 1952 C C . ILE A 1 275 ? -4.522 -5.179 15.693 1.00 97.75 275 ILE A C 1
ATOM 1954 O O . ILE A 1 275 ? -3.603 -4.971 14.904 1.00 97.75 275 ILE A O 1
ATOM 1958 N N . LEU A 1 276 ? -5.146 -4.210 16.346 1.00 97.62 276 LEU A N 1
ATOM 1959 C CA . LEU A 1 276 ? -4.878 -2.788 16.215 1.00 97.62 276 LEU A CA 1
ATOM 1960 C C . LEU A 1 276 ? -4.520 -2.234 17.595 1.00 97.62 276 LEU A C 1
ATOM 1962 O O . LEU A 1 276 ? -5.314 -2.332 18.528 1.00 97.62 276 LEU A O 1
ATOM 1966 N N . ALA A 1 277 ? -3.334 -1.650 17.719 1.00 95.81 277 ALA A N 1
ATOM 1967 C CA . ALA A 1 277 ? -2.876 -0.992 18.937 1.00 95.81 277 ALA A CA 1
ATOM 1968 C C . ALA A 1 277 ? -2.392 0.423 18.602 1.00 95.81 277 ALA A C 1
ATOM 1970 O O . ALA A 1 277 ? -1.423 0.589 17.859 1.00 95.81 277 ALA A O 1
ATOM 1971 N N . GLY A 1 278 ? -3.087 1.436 19.116 1.00 92.88 278 GLY A N 1
ATOM 1972 C CA . GLY A 1 278 ? -2.815 2.851 18.858 1.00 92.88 278 GLY A CA 1
ATOM 1973 C C . GLY A 1 278 ? -3.986 3.574 18.194 1.00 92.88 278 GLY A C 1
ATOM 1974 O O . GLY A 1 278 ? -5.107 3.067 18.170 1.00 92.88 278 GLY A O 1
ATOM 1975 N N . ASP A 1 279 ? -3.725 4.771 17.672 1.00 93.50 279 ASP A N 1
ATOM 1976 C CA . ASP A 1 279 ? -4.768 5.643 17.129 1.00 93.50 279 ASP A CA 1
ATOM 1977 C C . ASP A 1 279 ? -4.870 5.533 15.603 1.00 93.50 279 ASP A C 1
ATOM 1979 O O . ASP A 1 279 ? -3.884 5.680 14.884 1.00 93.50 279 ASP A O 1
ATOM 1983 N N . PHE A 1 280 ? -6.073 5.284 15.090 1.00 94.75 280 PHE A N 1
ATOM 1984 C CA . PHE A 1 280 ? -6.334 5.088 13.663 1.00 94.75 280 PHE A CA 1
ATOM 1985 C C . PHE A 1 280 ? -7.428 6.043 13.186 1.00 94.75 280 PHE A C 1
ATOM 1987 O O . PHE A 1 280 ? -8.491 6.147 13.805 1.00 94.75 280 PHE A O 1
ATOM 1994 N N . GLU A 1 281 ? -7.194 6.718 12.059 1.00 93.12 281 GLU A N 1
ATOM 1995 C CA . GLU A 1 281 ? -8.193 7.621 11.480 1.00 93.12 281 GLU A CA 1
ATOM 1996 C C . GLU A 1 281 ? -9.349 6.834 10.856 1.00 93.12 281 GLU A C 1
ATOM 1998 O O . GLU A 1 281 ? -10.508 7.092 11.171 1.00 93.12 281 GLU A O 1
ATOM 2003 N N . ALA A 1 282 ? -9.052 5.848 10.011 1.00 94.19 282 ALA A N 1
ATOM 2004 C CA . ALA A 1 282 ? -10.082 5.046 9.365 1.00 94.19 282 ALA A CA 1
ATOM 2005 C C . ALA A 1 282 ? -9.712 3.563 9.326 1.00 94.19 282 ALA A C 1
ATOM 2007 O O . ALA A 1 282 ? -8.612 3.191 8.915 1.00 94.19 282 ALA A O 1
ATOM 2008 N N . VAL A 1 283 ? -10.660 2.703 9.693 1.00 98.31 283 VAL A N 1
ATOM 2009 C CA . VAL A 1 283 ? -10.552 1.246 9.562 1.00 98.31 283 VAL A CA 1
ATOM 2010 C C . VAL A 1 283 ? -11.762 0.743 8.786 1.00 98.31 283 VAL A C 1
ATOM 2012 O O . VAL A 1 283 ? -12.894 0.919 9.221 1.00 98.31 283 VAL A O 1
ATOM 2015 N N . ILE A 1 284 ? -11.536 0.115 7.636 1.00 97.44 284 ILE A N 1
ATOM 2016 C CA . ILE A 1 284 ? -12.571 -0.386 6.729 1.00 97.44 284 ILE A CA 1
ATOM 2017 C C . ILE A 1 284 ? -12.444 -1.903 6.639 1.00 97.44 284 ILE A C 1
ATOM 2019 O O . ILE A 1 284 ? -11.412 -2.425 6.218 1.00 97.44 284 ILE A O 1
ATOM 2023 N N . VAL A 1 285 ? -13.499 -2.619 7.006 1.00 97.94 285 VAL A N 1
ATOM 2024 C CA . VAL A 1 285 ? -13.522 -4.081 7.059 1.00 97.94 285 VAL A CA 1
ATOM 2025 C C . VAL A 1 285 ? -14.425 -4.621 5.961 1.00 97.94 285 VAL A C 1
ATOM 2027 O O . VAL A 1 285 ? -15.642 -4.477 6.037 1.00 97.94 285 VAL A O 1
ATOM 2030 N N . LYS A 1 286 ? -13.820 -5.249 4.948 1.00 96.81 286 LYS A N 1
ATOM 2031 C CA . LYS A 1 286 ? -14.517 -5.838 3.793 1.00 96.81 286 LYS A CA 1
ATOM 2032 C C . LYS A 1 286 ? -14.494 -7.365 3.773 1.00 96.81 286 LYS A 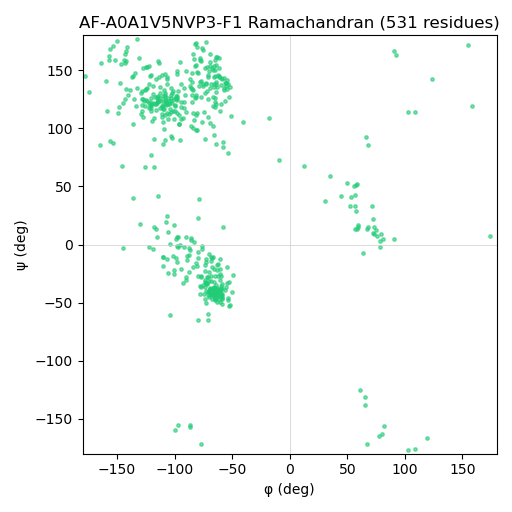C 1
ATOM 2034 O O . LYS A 1 286 ? -15.199 -7.960 2.968 1.00 96.81 286 LYS A O 1
ATOM 2039 N N . ALA A 1 287 ? -13.694 -8.004 4.625 1.00 94.44 287 ALA A N 1
ATOM 2040 C CA . ALA A 1 287 ? -13.679 -9.459 4.742 1.00 94.44 287 ALA A CA 1
ATOM 2041 C C . ALA A 1 287 ? -14.728 -9.984 5.719 1.00 94.44 287 ALA A C 1
ATOM 2043 O O . ALA A 1 287 ? -14.878 -9.476 6.835 1.00 94.44 287 ALA A O 1
ATOM 2044 N N . GLU A 1 288 ? -15.406 -11.047 5.294 1.00 94.00 288 GLU A N 1
ATOM 2045 C CA . GLU A 1 288 ? -16.398 -11.756 6.092 1.00 94.00 288 GLU A CA 1
ATOM 2046 C C . GLU A 1 288 ? -15.756 -12.547 7.237 1.00 94.00 288 GLU A C 1
ATOM 2048 O O . GLU A 1 288 ? -14.685 -13.137 7.107 1.00 94.00 288 GLU A O 1
ATOM 2053 N N . ASP A 1 289 ? -16.452 -12.586 8.371 1.00 93.69 289 ASP A N 1
ATOM 2054 C CA . ASP A 1 289 ? -16.104 -13.353 9.569 1.00 93.69 289 ASP A CA 1
ATOM 2055 C C . ASP A 1 289 ? -14.731 -13.036 10.162 1.00 93.69 289 ASP A C 1
ATOM 2057 O O . ASP A 1 289 ? -14.107 -13.877 10.815 1.00 93.69 289 ASP A O 1
ATOM 2061 N N . THR A 1 290 ? -14.255 -11.809 9.976 1.00 94.62 290 THR A N 1
ATOM 2062 C CA . THR A 1 290 ? -12.990 -11.361 10.560 1.00 94.62 290 THR A CA 1
ATOM 2063 C C . THR A 1 290 ? -13.143 -10.976 12.029 1.00 94.62 290 THR A C 1
ATOM 2065 O O . THR A 1 290 ? -14.195 -10.509 12.478 1.00 94.62 290 THR A O 1
ATOM 2068 N N . ARG A 1 291 ? -12.074 -11.198 12.802 1.00 97.19 291 ARG A N 1
ATOM 2069 C CA . ARG A 1 291 ? -11.971 -10.788 14.207 1.00 97.19 291 ARG A CA 1
ATOM 2070 C C . ARG A 1 291 ? -11.037 -9.594 14.297 1.00 97.19 291 ARG A C 1
ATOM 2072 O O . ARG A 1 291 ? -9.831 -9.747 14.117 1.00 97.19 291 ARG A O 1
ATOM 2079 N N . ILE A 1 292 ? -11.600 -8.426 14.560 1.00 98.12 292 ILE A N 1
ATOM 2080 C CA . ILE A 1 292 ? -10.866 -7.181 14.749 1.00 98.12 292 ILE A CA 1
ATOM 2081 C C . ILE A 1 292 ? -10.721 -6.938 16.247 1.00 98.12 292 ILE A C 1
ATOM 2083 O O . ILE A 1 292 ? -11.705 -6.897 16.978 1.00 98.12 292 ILE A O 1
ATOM 2087 N N . GLU A 1 293 ? -9.499 -6.760 16.716 1.00 98.00 293 GLU A N 1
ATOM 2088 C CA . GLU A 1 293 ? -9.215 -6.498 18.119 1.00 98.00 293 GLU A CA 1
ATOM 2089 C C . GLU A 1 293 ? -8.502 -5.165 18.255 1.00 98.00 293 GLU A C 1
ATOM 2091 O O . GLU A 1 293 ? -7.384 -5.004 17.778 1.00 98.00 293 GLU A O 1
ATOM 2096 N N . ILE A 1 294 ? -9.160 -4.205 18.897 1.00 96.94 294 ILE A N 1
ATOM 2097 C CA . ILE A 1 294 ? -8.586 -2.897 19.198 1.00 96.94 294 ILE A CA 1
ATOM 2098 C C . ILE A 1 294 ? -8.034 -2.987 20.622 1.00 96.94 294 ILE A C 1
ATOM 2100 O O . ILE A 1 294 ? -8.763 -2.785 21.597 1.00 96.94 294 ILE A O 1
ATOM 2104 N N . GLU A 1 295 ? -6.771 -3.386 20.758 1.00 93.31 295 GLU A N 1
ATOM 2105 C CA . GLU A 1 295 ? -6.142 -3.653 22.058 1.00 93.31 295 GLU A CA 1
ATOM 2106 C C . GLU A 1 295 ? -6.064 -2.385 22.915 1.00 93.31 295 GLU A C 1
ATOM 2108 O O . GLU A 1 295 ? -6.426 -2.415 24.092 1.00 93.31 295 GLU A O 1
ATOM 2113 N N . GLU A 1 296 ? -5.657 -1.270 22.309 1.00 90.19 296 GLU A N 1
ATOM 2114 C CA . GLU A 1 296 ? -5.498 0.041 22.941 1.00 90.19 296 GLU A CA 1
ATOM 2115 C C . GLU A 1 296 ? -5.591 1.174 21.906 1.00 90.19 296 GLU A C 1
ATOM 2117 O O . GLU A 1 296 ? -5.541 0.923 20.701 1.00 90.19 296 GLU A O 1
ATOM 2122 N N . GLY A 1 297 ? -5.710 2.420 22.377 1.00 90.50 297 GLY A N 1
ATOM 2123 C CA . GLY A 1 297 ? -5.872 3.609 21.530 1.00 90.50 297 GLY A CA 1
ATOM 2124 C C . GLY A 1 297 ? -7.317 3.834 21.081 1.00 90.50 297 GLY A C 1
ATOM 2125 O O . GLY A 1 297 ? -8.262 3.404 21.756 1.00 90.50 297 GLY A O 1
ATOM 2126 N N . ALA A 1 298 ? -7.503 4.539 19.968 1.00 92.38 298 ALA A N 1
ATOM 2127 C CA . ALA A 1 298 ? -8.817 4.861 19.426 1.00 92.38 298 ALA A CA 1
ATOM 2128 C C . ALA A 1 298 ? -8.908 4.691 17.904 1.00 92.38 298 ALA A C 1
ATOM 2130 O O . ALA A 1 298 ? -8.002 5.041 17.156 1.00 92.38 298 ALA A O 1
ATOM 2131 N N . VAL A 1 299 ? -10.065 4.237 17.425 1.00 96.12 299 VAL A N 1
ATOM 2132 C CA . VAL A 1 299 ? -10.439 4.290 16.008 1.00 96.12 299 VAL A CA 1
ATOM 2133 C C . VAL A 1 299 ? -11.460 5.403 15.818 1.00 96.12 299 VAL A C 1
ATOM 2135 O O . VAL A 1 299 ? -12.535 5.381 16.426 1.00 96.12 299 VAL A O 1
ATOM 2138 N N . LYS A 1 300 ? -11.137 6.385 14.975 1.00 92.88 300 LYS A N 1
ATOM 2139 C CA . LYS A 1 300 ? -12.038 7.503 14.689 1.00 92.88 300 LYS A CA 1
ATOM 2140 C C . LYS A 1 300 ? -13.224 7.036 13.843 1.00 92.88 300 LYS A C 1
ATOM 2142 O O . LYS A 1 300 ? -14.353 7.093 14.320 1.00 92.88 300 LYS A O 1
ATOM 2147 N N . ASP A 1 301 ? -12.976 6.497 12.653 1.00 93.31 301 ASP A N 1
ATOM 2148 C CA . ASP A 1 301 ? -14.029 5.989 11.772 1.00 93.31 301 ASP A CA 1
ATOM 2149 C C . ASP A 1 301 ? -13.835 4.491 11.488 1.00 93.31 301 ASP A C 1
ATOM 2151 O O . ASP A 1 301 ? -12.956 4.078 10.732 1.00 93.31 301 ASP A O 1
ATOM 2155 N N . LEU A 1 302 ? -14.676 3.653 12.096 1.00 97.50 302 LEU A N 1
ATOM 2156 C CA . LEU A 1 302 ? -14.728 2.214 11.847 1.00 97.50 302 LEU A CA 1
ATOM 2157 C C . LEU A 1 302 ? -15.879 1.894 10.891 1.00 97.50 302 LEU A C 1
ATOM 2159 O O . LEU A 1 302 ? -17.035 2.124 11.228 1.00 97.50 302 LEU A O 1
ATOM 2163 N N . THR A 1 303 ? -15.583 1.318 9.730 1.00 97.62 303 THR A N 1
ATOM 2164 C CA . THR A 1 303 ? -16.574 0.883 8.738 1.00 97.62 303 THR A CA 1
ATOM 2165 C C . THR A 1 303 ? -16.581 -0.635 8.613 1.00 97.62 303 THR A C 1
ATOM 2167 O O . THR A 1 303 ? -15.554 -1.237 8.311 1.00 97.62 303 THR A O 1
ATOM 2170 N N . LEU A 1 304 ? -17.741 -1.255 8.818 1.00 97.38 304 LEU A N 1
ATOM 2171 C CA . LEU A 1 304 ? -17.967 -2.691 8.657 1.00 97.38 304 LEU A CA 1
ATOM 2172 C C . LEU A 1 304 ? -18.818 -2.939 7.403 1.00 97.38 304 LEU A C 1
ATOM 2174 O O . LEU A 1 304 ? -20.050 -2.946 7.472 1.00 97.38 304 LEU A O 1
ATOM 2178 N N . ASP A 1 305 ? -18.149 -3.121 6.261 1.00 95.31 305 ASP A N 1
ATOM 2179 C CA . ASP A 1 305 ? -18.761 -3.470 4.967 1.00 95.31 305 ASP A CA 1
ATOM 2180 C C . ASP A 1 305 ? -19.078 -4.968 4.850 1.00 95.31 305 ASP A C 1
ATOM 2182 O O . ASP A 1 305 ? -19.904 -5.364 4.031 1.00 95.31 305 ASP A O 1
ATOM 2186 N N . ALA A 1 306 ? -18.459 -5.793 5.695 1.00 94.56 306 ALA A N 1
ATOM 2187 C CA . ALA A 1 306 ? -18.721 -7.220 5.832 1.00 94.56 306 ALA A CA 1
ATOM 2188 C C . ALA A 1 306 ? -18.905 -7.609 7.305 1.00 94.56 306 ALA A C 1
ATOM 2190 O O . ALA A 1 306 ? -18.510 -6.872 8.213 1.00 94.56 306 ALA A O 1
ATOM 2191 N N . ARG A 1 307 ? -19.530 -8.772 7.547 1.00 95.50 307 ARG A N 1
ATOM 2192 C CA . ARG A 1 307 ? -19.782 -9.276 8.905 1.00 95.50 307 ARG A CA 1
ATOM 2193 C C . ARG A 1 307 ? -18.457 -9.455 9.639 1.00 95.50 307 ARG A C 1
ATOM 2195 O O . ARG A 1 307 ? -17.636 -10.257 9.210 1.00 95.50 307 ARG A O 1
ATOM 2202 N N . ALA A 1 308 ? -18.283 -8.771 10.764 1.00 96.06 308 ALA A N 1
ATOM 2203 C CA . ALA A 1 308 ? -17.078 -8.878 11.581 1.00 96.06 308 ALA A CA 1
ATOM 2204 C C . ALA A 1 308 ? -17.394 -8.794 13.078 1.00 96.06 308 ALA A C 1
ATOM 2206 O O . ALA A 1 308 ? -18.411 -8.225 13.489 1.00 96.06 308 ALA A O 1
ATOM 2207 N N . ALA A 1 309 ? -16.499 -9.353 13.891 1.00 96.75 309 ALA A N 1
ATOM 2208 C CA . ALA A 1 309 ? -16.517 -9.207 15.340 1.00 96.75 309 ALA A CA 1
ATOM 2209 C C . ALA A 1 309 ? -15.408 -8.246 15.775 1.00 96.75 309 ALA A C 1
ATOM 2211 O O . ALA A 1 309 ? -14.249 -8.456 15.429 1.00 96.75 309 ALA A O 1
ATOM 2212 N N . VAL A 1 310 ? -15.768 -7.214 16.534 1.00 97.81 310 VAL A N 1
ATOM 2213 C CA . VAL A 1 310 ? -14.868 -6.177 17.037 1.00 97.81 310 VAL A CA 1
ATOM 2214 C C . VAL A 1 310 ? -14.823 -6.262 18.559 1.00 97.81 310 VAL A C 1
ATOM 2216 O O . VAL A 1 310 ? -15.865 -6.180 19.211 1.00 97.81 310 VAL A O 1
ATOM 2219 N N . THR A 1 311 ? -13.631 -6.458 19.113 1.00 95.88 311 THR A N 1
ATOM 2220 C CA . THR A 1 311 ? -13.382 -6.630 20.554 1.00 95.88 311 THR A CA 1
ATOM 2221 C C . THR A 1 311 ? -12.218 -5.757 21.016 1.00 95.88 311 THR A C 1
ATOM 2223 O O . THR A 1 311 ? -11.567 -5.092 20.205 1.00 95.88 311 THR A O 1
ATOM 2226 N N . GLY A 1 312 ? -11.928 -5.767 22.317 1.00 90.94 312 GLY A N 1
ATOM 2227 C CA . GLY A 1 312 ? -10.756 -5.102 22.896 1.00 90.94 312 GLY A CA 1
ATOM 2228 C C . GLY A 1 312 ? -11.089 -3.855 23.719 1.00 90.94 312 GLY A C 1
ATOM 2229 O O . GLY A 1 312 ? -12.252 -3.539 23.965 1.00 90.94 312 GLY A O 1
ATOM 2230 N N . LYS A 1 313 ? -10.053 -3.162 24.202 1.00 87.75 313 LYS A N 1
ATOM 2231 C CA . LYS A 1 313 ? -10.195 -2.037 25.145 1.00 87.75 313 LYS A CA 1
ATOM 2232 C C . LYS A 1 313 ? -10.153 -0.665 24.474 1.00 87.75 313 LYS A C 1
ATOM 2234 O O . LYS A 1 313 ? -10.524 0.316 25.116 1.00 87.75 313 LYS A O 1
ATOM 2239 N N . GLY A 1 314 ? -9.697 -0.582 23.225 1.00 85.00 314 GLY A N 1
ATOM 2240 C CA . GLY A 1 314 ? -9.603 0.681 22.499 1.00 85.00 314 GLY A CA 1
ATOM 2241 C C . GLY A 1 314 ? -10.970 1.294 22.190 1.00 85.00 314 GLY A C 1
ATOM 2242 O O . GLY A 1 314 ? -11.974 0.592 22.045 1.00 85.00 314 GLY A O 1
ATOM 2243 N N . ALA A 1 315 ? -11.012 2.622 22.117 1.00 88.62 315 ALA A N 1
ATOM 2244 C CA . ALA A 1 315 ? -12.236 3.382 21.894 1.00 88.62 315 ALA A CA 1
ATOM 2245 C C . ALA A 1 315 ? -12.618 3.433 20.408 1.00 88.62 315 ALA A C 1
ATOM 2247 O O . ALA A 1 315 ? -11.767 3.368 19.525 1.00 88.62 315 ALA A O 1
ATOM 2248 N N . ILE A 1 316 ? -13.910 3.612 20.128 1.00 91.12 316 ILE A N 1
ATOM 2249 C CA . ILE A 1 316 ? -14.420 3.845 18.772 1.00 91.12 316 ILE A CA 1
ATOM 2250 C C . ILE A 1 316 ? -15.230 5.142 18.796 1.00 91.12 316 ILE A C 1
ATOM 2252 O O . ILE A 1 316 ? -16.164 5.278 19.592 1.00 91.12 316 ILE A O 1
ATOM 2256 N N . GLN A 1 317 ? -14.897 6.108 17.940 1.00 86.62 317 GLN A N 1
ATOM 2257 C CA . GLN A 1 317 ? -15.687 7.335 17.837 1.00 86.62 317 GLN A CA 1
ATOM 2258 C C . GLN A 1 317 ? -16.936 7.090 16.987 1.00 86.62 317 GLN A C 1
ATOM 2260 O O . GLN A 1 317 ? -18.043 7.120 17.522 1.00 86.62 317 GLN A O 1
ATOM 2265 N N . THR A 1 318 ? -16.774 6.788 15.702 1.00 85.19 318 THR A N 1
ATOM 2266 C CA . THR A 1 318 ? -17.870 6.486 14.778 1.00 85.19 318 THR A CA 1
ATOM 2267 C C . THR A 1 318 ? -17.781 5.036 14.321 1.00 85.19 318 THR A C 1
ATOM 2269 O O . THR A 1 318 ? -16.752 4.605 13.810 1.00 85.19 318 THR A O 1
ATOM 2272 N N . ALA A 1 319 ? -18.876 4.291 14.451 1.00 93.50 319 ALA A N 1
ATOM 2273 C CA . ALA A 1 319 ? -19.048 2.996 13.804 1.00 93.50 319 ALA A CA 1
ATOM 2274 C C . ALA A 1 319 ? -20.098 3.100 12.693 1.00 93.50 319 ALA A C 1
ATOM 2276 O O . ALA A 1 319 ? -21.255 3.425 12.958 1.00 93.50 319 ALA A O 1
ATOM 2277 N N . ILE A 1 320 ? -19.693 2.805 11.463 1.00 93.38 320 ILE A N 1
ATOM 2278 C CA . ILE A 1 320 ? -20.536 2.695 10.275 1.00 93.38 320 ILE A CA 1
ATOM 2279 C C . ILE A 1 320 ? -20.709 1.206 9.986 1.00 93.38 320 ILE A C 1
ATOM 2281 O O . ILE A 1 320 ? -19.739 0.502 9.716 1.00 93.38 320 ILE A O 1
ATOM 2285 N N . ILE A 1 321 ? -21.936 0.704 10.071 1.00 94.25 321 ILE A N 1
ATOM 2286 C CA . ILE A 1 321 ? -22.236 -0.722 9.962 1.00 94.25 321 ILE A CA 1
ATOM 2287 C C . ILE A 1 321 ? -23.128 -0.951 8.745 1.00 94.25 321 ILE A C 1
ATOM 2289 O O . ILE A 1 321 ? -24.313 -0.606 8.749 1.00 94.25 321 ILE A O 1
ATOM 2293 N N . ASN A 1 322 ? -22.545 -1.562 7.717 1.00 91.94 322 ASN A N 1
ATOM 2294 C CA . ASN A 1 322 ? -23.198 -1.853 6.443 1.00 91.94 322 ASN A CA 1
ATOM 2295 C C . ASN A 1 322 ? -23.533 -3.345 6.282 1.00 91.94 322 ASN A C 1
ATOM 2297 O O . ASN A 1 322 ? -24.323 -3.698 5.410 1.00 91.94 322 ASN A O 1
ATOM 2301 N N . ALA A 1 323 ? -22.986 -4.216 7.138 1.00 90.94 323 ALA A N 1
ATOM 2302 C CA . ALA A 1 323 ? -23.224 -5.657 7.103 1.00 90.94 323 ALA A CA 1
ATOM 2303 C C . ALA A 1 323 ? -23.913 -6.193 8.365 1.00 90.94 323 ALA A C 1
ATOM 2305 O O . ALA A 1 323 ? -23.438 -6.012 9.494 1.00 90.94 323 ALA A O 1
ATOM 2306 N N . SER A 1 324 ? -25.018 -6.913 8.155 1.00 91.56 324 SER A N 1
ATOM 2307 C CA . SER A 1 324 ? -25.789 -7.543 9.228 1.00 91.56 324 SER A CA 1
ATOM 2308 C C . SER A 1 324 ? -25.012 -8.642 9.952 1.00 91.56 324 SER A C 1
ATOM 2310 O O . SER A 1 324 ? -24.183 -9.343 9.373 1.00 91.56 324 SER A O 1
ATOM 2312 N N . GLY A 1 325 ? -25.322 -8.827 11.233 1.00 90.50 325 GLY A N 1
ATOM 2313 C CA . GLY A 1 325 ? -24.681 -9.830 12.085 1.00 90.50 325 GLY A CA 1
ATOM 2314 C C . GLY A 1 325 ? -23.299 -9.425 12.599 1.00 90.50 325 GLY A C 1
ATOM 2315 O O . GLY A 1 325 ? -22.666 -10.216 13.294 1.00 90.50 325 GLY A O 1
ATOM 2316 N N . SER A 1 326 ? -22.841 -8.211 12.287 1.00 94.69 326 SER A N 1
ATOM 2317 C CA . SER A 1 326 ? -21.635 -7.640 12.885 1.00 94.69 326 SER A CA 1
ATOM 2318 C C . SER A 1 326 ? -21.825 -7.427 14.387 1.00 94.69 326 SER A C 1
ATOM 2320 O O . SER A 1 326 ? -22.917 -7.069 14.843 1.00 94.69 326 SER A O 1
ATOM 2322 N N . SER A 1 327 ? -20.761 -7.621 15.162 1.00 94.38 327 SER A N 1
ATOM 2323 C CA . SER A 1 327 ? -20.773 -7.400 16.608 1.00 94.38 327 SER A CA 1
ATOM 2324 C C . SER A 1 327 ? -19.625 -6.498 17.037 1.00 94.38 327 SER A C 1
ATOM 2326 O O . SER A 1 327 ? -18.487 -6.767 16.674 1.00 94.38 327 SER A O 1
ATOM 2328 N N . ILE A 1 328 ? -19.906 -5.481 17.845 1.00 95.00 328 ILE A N 1
ATOM 2329 C CA . ILE A 1 328 ? -18.920 -4.591 18.459 1.00 95.00 328 ILE A CA 1
ATOM 2330 C C . ILE A 1 328 ? -19.097 -4.677 19.976 1.00 95.00 328 ILE A C 1
ATOM 2332 O O . ILE A 1 328 ? -20.173 -4.387 20.502 1.00 95.00 328 ILE A O 1
ATOM 2336 N N . GLU A 1 329 ? -18.064 -5.116 20.687 1.00 93.31 329 GLU A N 1
ATOM 2337 C CA . GLU A 1 329 ? -18.085 -5.225 22.148 1.00 93.31 329 GLU A CA 1
ATOM 2338 C C . GLU A 1 329 ? -18.110 -3.841 22.804 1.00 93.31 329 GLU A C 1
ATOM 2340 O O . GLU A 1 329 ? -18.888 -3.589 23.726 1.00 93.31 329 GLU A O 1
ATOM 2345 N N . GLN A 1 330 ? -17.294 -2.925 22.288 1.00 88.12 330 GLN A N 1
ATOM 2346 C CA . GLN A 1 330 ? -17.238 -1.539 22.730 1.00 88.12 330 GLN A CA 1
ATOM 2347 C C . GLN A 1 330 ? -18.511 -0.778 22.330 1.00 88.12 330 GLN A C 1
ATOM 2349 O O . GLN A 1 330 ? -19.200 -1.134 21.376 1.00 88.12 330 GLN A O 1
ATOM 2354 N N . ILE A 1 331 ? -18.821 0.306 23.045 1.00 86.12 331 ILE A N 1
ATOM 2355 C CA . ILE A 1 331 ? -19.916 1.222 22.693 1.00 86.12 331 ILE A CA 1
ATOM 2356 C C . ILE A 1 331 ? -19.304 2.445 21.995 1.00 86.12 331 ILE A C 1
ATOM 2358 O O . ILE A 1 331 ? -18.665 3.250 22.676 1.00 86.12 331 ILE A O 1
ATOM 2362 N N . PRO A 1 332 ? -19.480 2.610 20.669 1.00 88.62 332 PRO A N 1
ATOM 2363 C CA . PRO A 1 332 ? -19.011 3.784 19.948 1.00 88.62 332 PRO A CA 1
ATOM 2364 C C . PRO A 1 332 ? -19.732 5.059 20.389 1.00 88.62 332 PRO A C 1
ATOM 2366 O O . PRO A 1 332 ? -20.864 5.012 20.876 1.00 88.62 332 PRO A O 1
ATOM 2369 N N . THR A 1 333 ? -19.112 6.214 20.147 1.00 87.75 333 THR A N 1
ATOM 2370 C CA . THR A 1 333 ? -19.747 7.520 20.416 1.00 87.75 333 THR A CA 1
ATOM 2371 C C . THR A 1 333 ? -20.907 7.789 19.453 1.00 87.75 333 THR A C 1
ATOM 2373 O O . THR A 1 333 ? -21.935 8.338 19.847 1.00 87.75 333 THR A O 1
ATOM 2376 N N . ARG A 1 334 ? -20.760 7.379 18.190 1.00 80.19 334 ARG A N 1
ATOM 2377 C CA . ARG A 1 334 ? -21.767 7.496 17.135 1.00 80.19 334 ARG A CA 1
ATOM 2378 C C . ARG A 1 334 ? -21.894 6.171 16.397 1.00 80.19 334 ARG A C 1
ATOM 2380 O O . ARG A 1 334 ? -20.891 5.572 16.020 1.00 80.19 334 ARG A O 1
ATOM 2387 N N . ILE A 1 335 ? -23.130 5.738 16.164 1.00 86.69 335 ILE A N 1
ATOM 2388 C CA . ILE A 1 335 ? -23.435 4.521 15.412 1.00 86.69 335 ILE A CA 1
ATOM 2389 C C . ILE A 1 335 ? -24.296 4.909 14.212 1.00 86.69 335 ILE A C 1
ATOM 2391 O O . ILE A 1 335 ? -25.346 5.536 14.357 1.00 86.69 335 ILE A O 1
ATOM 2395 N N . VAL A 1 336 ? -23.847 4.517 13.026 1.00 86.06 336 VAL A N 1
ATOM 2396 C CA . VAL A 1 336 ? -24.562 4.679 11.764 1.00 86.06 336 VAL A CA 1
ATOM 2397 C C . VAL A 1 336 ? -24.795 3.288 11.196 1.00 86.06 336 VAL A C 1
ATOM 2399 O O . VAL A 1 336 ? -23.846 2.551 10.955 1.00 86.06 336 VAL A O 1
ATOM 2402 N N . THR A 1 337 ? -26.053 2.915 10.990 1.00 89.50 337 THR A N 1
ATOM 2403 C CA . THR A 1 337 ? -26.421 1.626 10.391 1.00 89.50 337 THR A CA 1
ATOM 2404 C C . THR A 1 337 ? -27.059 1.851 9.031 1.00 89.50 337 THR A C 1
ATOM 2406 O O . THR A 1 337 ? -27.933 2.713 8.896 1.00 89.50 337 THR A O 1
ATOM 2409 N N . ALA A 1 338 ? -26.668 1.057 8.033 1.00 84.06 338 ALA A N 1
ATOM 2410 C CA . ALA A 1 338 ? -27.373 1.032 6.758 1.00 84.06 338 ALA A CA 1
ATOM 2411 C C . ALA A 1 338 ? -28.822 0.528 6.927 1.00 84.06 338 ALA A C 1
ATOM 2413 O O . ALA A 1 338 ? -29.197 -0.077 7.936 1.00 84.06 338 ALA A O 1
ATOM 2414 N N . LYS A 1 339 ? -29.668 0.810 5.933 1.00 84.12 339 LYS A N 1
ATOM 2415 C CA . LYS A 1 339 ? -31.079 0.405 5.945 1.00 84.12 339 LYS A CA 1
ATOM 2416 C C . LYS A 1 339 ? -31.202 -1.123 6.029 1.00 84.12 339 LYS A C 1
ATOM 2418 O O . LYS A 1 339 ? -30.484 -1.829 5.331 1.00 84.12 339 LYS A O 1
ATOM 2423 N N . ASP A 1 340 ? -32.126 -1.606 6.861 1.00 87.19 340 ASP A N 1
ATOM 2424 C CA . ASP A 1 340 ? -32.416 -3.036 7.064 1.00 87.19 340 ASP A CA 1
ATOM 2425 C C . ASP A 1 340 ? -31.212 -3.869 7.562 1.00 87.19 340 ASP A C 1
ATOM 2427 O O . ASP A 1 340 ? -31.252 -5.100 7.567 1.00 87.19 340 ASP A O 1
ATOM 2431 N N . VAL A 1 341 ? -30.159 -3.204 8.050 1.00 90.06 341 VAL A N 1
ATOM 2432 C CA . VAL A 1 341 ? -29.002 -3.844 8.681 1.00 90.06 341 VAL A CA 1
ATOM 2433 C C . VAL A 1 341 ? -29.217 -3.947 10.182 1.00 90.06 341 VAL A C 1
ATOM 2435 O O . VAL A 1 341 ? -29.629 -2.981 10.820 1.00 90.06 341 VAL A O 1
ATOM 2438 N N . THR A 1 342 ? -28.920 -5.115 10.752 1.00 90.06 342 THR A N 1
ATOM 2439 C CA . THR A 1 342 ? -28.945 -5.355 12.203 1.00 90.06 342 THR A CA 1
ATOM 2440 C C . THR A 1 342 ? -27.567 -5.759 12.708 1.00 90.06 342 THR A C 1
ATOM 2442 O O . THR A 1 342 ? -26.884 -6.583 12.102 1.00 90.06 342 THR A O 1
ATOM 2445 N N . ALA A 1 343 ? -27.149 -5.200 13.838 1.00 92.44 343 ALA A N 1
ATOM 2446 C CA . ALA A 1 343 ? -25.861 -5.497 14.458 1.00 92.44 343 ALA A CA 1
ATOM 2447 C C . ALA A 1 343 ? -25.970 -5.503 15.982 1.00 92.44 343 ALA A C 1
ATOM 2449 O O . ALA A 1 343 ? -26.936 -4.989 16.539 1.00 92.44 343 ALA A O 1
ATOM 2450 N N . THR A 1 344 ? -24.976 -6.069 16.659 1.00 92.50 344 THR A N 1
ATOM 2451 C CA . THR A 1 344 ? -24.901 -6.072 18.125 1.00 92.50 344 THR A CA 1
ATOM 2452 C C . THR A 1 344 ? -23.805 -5.119 18.570 1.00 92.50 344 THR A C 1
ATOM 2454 O O . THR A 1 344 ? -22.650 -5.329 18.232 1.00 92.50 344 THR A O 1
ATOM 2457 N N . VAL A 1 345 ? -24.131 -4.091 19.345 1.00 90.25 345 VAL A N 1
ATOM 2458 C CA . VAL A 1 345 ? -23.162 -3.118 19.865 1.00 90.25 345 VAL A CA 1
ATOM 2459 C C . VAL A 1 345 ? -23.320 -2.999 21.378 1.00 90.25 345 VAL A C 1
ATOM 2461 O O . VAL A 1 345 ? -24.427 -2.767 21.866 1.00 90.25 345 VAL A O 1
ATOM 2464 N N . GLY A 1 346 ? -22.243 -3.205 22.142 1.00 87.12 346 GLY A N 1
ATOM 2465 C CA . GLY A 1 346 ? -22.289 -3.181 23.610 1.00 87.12 346 GLY A CA 1
ATOM 2466 C C . GLY A 1 346 ? -23.294 -4.171 24.209 1.00 87.12 346 GLY A C 1
ATOM 2467 O O . GLY A 1 346 ? -23.959 -3.866 25.200 1.00 87.12 346 GLY A O 1
ATOM 2468 N N . GLY A 1 347 ? -23.485 -5.320 23.552 1.00 85.56 347 GLY A N 1
ATOM 2469 C CA . GLY A 1 347 ? -24.468 -6.336 23.941 1.00 85.56 347 GLY A CA 1
ATOM 2470 C C . GLY A 1 347 ? -25.929 -6.004 23.603 1.00 85.56 347 GLY A C 1
ATOM 2471 O O . GLY A 1 347 ? -26.819 -6.744 24.016 1.00 85.56 347 GLY A O 1
ATOM 2472 N N . LYS A 1 348 ? -26.205 -4.921 22.861 1.00 86.06 348 LYS A N 1
ATOM 2473 C CA . LYS A 1 348 ? -27.558 -4.530 22.428 1.00 86.06 348 LYS A CA 1
ATOM 2474 C C . LYS A 1 348 ? -27.695 -4.582 20.912 1.00 86.06 348 LYS A C 1
ATOM 2476 O O . LYS A 1 348 ? -26.781 -4.189 20.196 1.00 86.06 348 LYS A O 1
ATOM 2481 N N . THR A 1 349 ? -28.854 -5.006 20.421 1.00 88.88 349 THR A N 1
ATOM 2482 C CA . THR A 1 349 ? -29.160 -4.946 18.988 1.00 88.88 349 THR A CA 1
ATOM 2483 C C . THR A 1 349 ? -29.391 -3.497 18.554 1.00 88.88 349 THR A C 1
ATOM 2485 O O . THR A 1 349 ? -30.150 -2.771 19.196 1.00 88.88 349 THR A O 1
ATOM 2488 N N . VAL A 1 350 ? -28.753 -3.088 17.460 1.00 86.06 350 VAL A N 1
ATOM 2489 C CA . VAL A 1 350 ? -28.911 -1.792 16.791 1.00 86.06 350 VAL A CA 1
ATOM 2490 C C . VAL A 1 350 ? -29.298 -2.005 15.324 1.00 86.06 350 VAL A C 1
ATOM 2492 O O . VAL A 1 350 ? -28.950 -3.028 14.730 1.00 86.06 350 VAL A O 1
ATOM 2495 N N . GLY A 1 351 ? -30.009 -1.038 14.742 1.00 82.62 351 GLY A N 1
ATOM 2496 C CA . GLY A 1 351 ? -30.535 -1.130 13.378 1.00 82.62 351 GLY A CA 1
ATOM 2497 C C . GLY A 1 351 ? -31.798 -1.997 13.255 1.00 82.62 351 GLY A C 1
ATOM 2498 O O . GLY A 1 351 ? -32.457 -2.307 14.248 1.00 82.62 351 GLY A O 1
ATOM 2499 N N . GLY A 1 352 ? -32.135 -2.381 12.023 1.00 69.44 352 GLY A N 1
ATOM 2500 C CA . GLY A 1 352 ? -33.362 -3.101 11.666 1.00 69.44 352 GLY A CA 1
ATOM 2501 C C . GLY A 1 352 ? -34.529 -2.197 11.254 1.00 69.44 352 GLY A C 1
ATOM 2502 O O . GLY A 1 352 ? -34.531 -0.988 11.482 1.00 69.44 352 GLY A O 1
ATOM 2503 N N . THR A 1 353 ? -35.527 -2.792 10.599 1.00 50.16 353 THR A N 1
ATOM 2504 C CA . THR A 1 353 ? -36.744 -2.098 10.159 1.00 50.16 353 THR A CA 1
ATOM 2505 C C . THR A 1 353 ? -37.605 -1.718 11.377 1.00 50.16 353 THR A C 1
ATOM 2507 O O . THR A 1 353 ? -37.811 -2.567 12.251 1.00 50.16 353 THR A O 1
ATOM 2510 N N . PRO A 1 354 ? -38.151 -0.487 11.464 1.00 46.41 354 PRO A N 1
ATOM 2511 C CA . PRO A 1 354 ? -39.126 -0.141 12.494 1.00 46.41 354 PRO A CA 1
ATOM 2512 C C . PRO A 1 354 ? -40.333 -1.081 12.418 1.00 46.41 354 PRO A C 1
ATOM 2514 O O . PRO A 1 354 ? -40.867 -1.336 11.337 1.00 46.41 354 PRO A O 1
ATOM 2517 N N . ALA A 1 355 ? -40.783 -1.593 13.560 1.00 36.16 355 ALA A N 1
ATOM 2518 C CA . ALA A 1 355 ? -42.032 -2.335 13.623 1.00 36.16 355 ALA A CA 1
ATOM 2519 C C . ALA A 1 355 ? -43.220 -1.378 13.385 1.00 36.16 355 ALA A C 1
ATOM 2521 O O . ALA A 1 355 ? -43.596 -0.641 14.290 1.00 36.16 355 ALA A O 1
ATOM 2522 N N . GLY A 1 356 ? -43.811 -1.426 12.186 1.00 36.22 356 GLY A N 1
ATOM 2523 C CA . GLY A 1 356 ? -45.185 -0.976 11.919 1.00 36.22 356 GLY A CA 1
ATOM 2524 C C . GLY A 1 356 ? -45.369 0.384 11.226 1.00 36.22 356 GLY A C 1
ATOM 2525 O O . GLY A 1 356 ? -45.141 1.434 11.814 1.00 36.22 356 GLY A O 1
ATOM 2526 N N . ASP A 1 357 ? -45.901 0.293 10.003 1.00 37.84 357 ASP A N 1
ATOM 2527 C CA . ASP A 1 357 ? -46.932 1.138 9.379 1.00 37.84 357 ASP A CA 1
ATOM 2528 C C . ASP A 1 357 ? -46.613 2.616 9.069 1.00 37.84 357 ASP A C 1
ATOM 2530 O O . ASP A 1 357 ? -46.923 3.519 9.841 1.00 37.84 357 ASP A O 1
ATOM 2534 N N . GLY A 1 358 ? -46.138 2.902 7.849 1.00 33.69 358 GLY A N 1
ATOM 2535 C CA . GLY A 1 358 ? -46.219 4.262 7.303 1.00 33.69 358 GLY A CA 1
ATOM 2536 C C . GLY A 1 358 ? -45.231 4.577 6.186 1.00 33.69 358 GLY A C 1
ATOM 2537 O O . GLY A 1 358 ? -44.024 4.551 6.375 1.00 33.69 358 GLY A O 1
ATOM 2538 N N . ASN A 1 359 ? -45.779 4.909 5.021 1.00 45.00 359 ASN A N 1
ATOM 2539 C CA . ASN A 1 359 ? -45.100 5.379 3.815 1.00 45.00 359 ASN A CA 1
ATOM 2540 C C . ASN A 1 359 ? -44.247 6.643 4.104 1.00 45.00 359 ASN A C 1
ATOM 2542 O O . ASN A 1 359 ? -44.799 7.641 4.563 1.00 45.00 359 ASN A O 1
ATOM 2546 N N . GLY A 1 360 ? -42.938 6.630 3.819 1.00 32.84 360 GLY A N 1
ATOM 2547 C CA . GLY A 1 360 ? -42.042 7.783 4.017 1.00 32.84 360 GLY A CA 1
ATOM 2548 C C . GLY A 1 360 ? -40.601 7.515 3.569 1.00 32.84 360 GLY A C 1
ATOM 2549 O O . GLY A 1 360 ? -40.130 6.386 3.635 1.00 32.84 360 GLY A O 1
ATOM 2550 N N . ASP A 1 361 ? -39.940 8.537 3.035 1.00 33.56 361 ASP A N 1
ATOM 2551 C CA . ASP A 1 361 ? -38.738 8.464 2.205 1.00 33.56 361 ASP A CA 1
ATOM 2552 C C . ASP A 1 361 ? -37.436 7.945 2.874 1.00 33.56 361 ASP A C 1
ATOM 2554 O O . ASP A 1 361 ? -37.083 8.232 4.010 1.00 33.56 361 ASP A O 1
ATOM 2558 N N . GLY A 1 362 ? -36.711 7.113 2.121 1.00 33.84 362 GLY A N 1
ATOM 2559 C CA . GLY A 1 362 ? -35.367 7.415 1.611 1.00 33.84 362 GLY A CA 1
ATOM 2560 C C . GLY A 1 362 ? -34.141 7.646 2.507 1.00 33.84 362 GLY A C 1
ATOM 2561 O O . GLY A 1 362 ? -33.068 7.730 1.915 1.00 33.84 362 GLY A O 1
ATOM 2562 N N . SER A 1 363 ? -34.207 7.737 3.839 1.00 32.19 363 SER A N 1
ATOM 2563 C CA . SER A 1 363 ? -33.014 8.086 4.648 1.00 32.19 363 SER A CA 1
ATOM 2564 C C . SER A 1 363 ? -32.506 6.969 5.575 1.00 32.19 363 SER A C 1
ATOM 2566 O O . SER A 1 363 ? -33.283 6.193 6.129 1.00 32.19 363 SER A O 1
ATOM 2568 N N . ALA A 1 364 ? -31.178 6.890 5.731 1.00 31.86 364 ALA A N 1
ATOM 2569 C CA . ALA A 1 364 ? -30.478 5.982 6.643 1.00 31.86 364 ALA A CA 1
ATOM 2570 C C . ALA A 1 364 ? -30.892 6.223 8.108 1.00 31.86 364 ALA A C 1
ATOM 2572 O O . ALA A 1 364 ? -31.099 7.361 8.527 1.00 31.86 364 ALA A O 1
ATOM 2573 N N . SER A 1 365 ? -30.998 5.150 8.899 1.00 39.78 365 SER A N 1
ATOM 2574 C CA . SER A 1 365 ? -31.406 5.236 10.305 1.00 39.78 365 SER A CA 1
ATOM 2575 C C . SER A 1 365 ? -30.217 5.644 11.177 1.00 39.78 365 SER A C 1
ATOM 2577 O O . SER A 1 365 ? -29.379 4.819 11.541 1.00 39.78 365 SER A O 1
ATOM 2579 N N . GLU A 1 366 ? -30.135 6.929 11.513 1.00 31.64 366 GLU A N 1
ATOM 2580 C CA . GLU A 1 366 ? -29.129 7.467 12.426 1.00 31.64 366 GLU A CA 1
ATOM 2581 C C . GLU A 1 366 ? -29.562 7.239 13.881 1.00 31.64 366 GLU A C 1
ATOM 2583 O O . GLU A 1 366 ? -30.532 7.829 14.357 1.00 31.64 366 GLU A O 1
ATOM 2588 N N . THR A 1 367 ? -28.848 6.373 14.606 1.00 34.41 367 THR A N 1
ATOM 2589 C CA . THR A 1 367 ? -29.084 6.180 16.043 1.00 34.41 367 THR A CA 1
ATOM 2590 C C . THR A 1 367 ? -28.005 6.920 16.821 1.00 34.41 367 THR A C 1
ATOM 2592 O O . THR A 1 367 ? -26.940 6.379 17.117 1.00 34.41 367 THR A O 1
ATOM 2595 N N . VAL A 1 368 ? -28.280 8.175 17.176 1.00 32.59 368 VAL A N 1
ATOM 2596 C CA . VAL A 1 368 ? -27.492 8.882 18.192 1.00 32.59 368 VAL A CA 1
ATOM 2597 C C . VAL A 1 368 ? -27.922 8.337 19.551 1.00 32.59 368 VAL A C 1
ATOM 2599 O O . VAL A 1 368 ? -29.019 8.632 20.027 1.00 32.59 368 VAL A O 1
ATOM 2602 N N . LEU A 1 369 ? -27.089 7.502 20.175 1.00 30.33 369 LEU A N 1
ATOM 2603 C CA . LEU A 1 369 ? -27.348 7.071 21.545 1.00 30.33 369 LEU A CA 1
ATOM 2604 C C . LEU A 1 369 ? -27.266 8.302 22.464 1.00 30.33 369 LEU A C 1
ATOM 2606 O O . LEU A 1 369 ? -26.259 9.013 22.437 1.00 30.33 369 LEU A O 1
ATOM 2610 N N . PRO A 1 370 ? -28.297 8.589 23.280 1.00 23.56 370 PRO A N 1
ATOM 2611 C CA . PRO A 1 370 ? -28.212 9.677 24.242 1.00 23.56 370 PRO A CA 1
ATOM 2612 C C . PRO A 1 370 ? -27.090 9.379 25.248 1.00 23.56 370 PRO A C 1
ATOM 2614 O O . PRO A 1 370 ? -26.907 8.213 25.625 1.00 23.56 370 PRO A O 1
ATOM 2617 N N . PRO A 1 371 ? -26.363 10.395 25.749 1.00 24.34 371 PRO A N 1
ATOM 2618 C CA . PRO A 1 371 ? -25.447 10.175 26.852 1.00 24.34 371 PRO A CA 1
ATOM 2619 C C . PRO A 1 371 ? -26.225 9.590 28.037 1.00 24.34 371 PRO A C 1
ATOM 2621 O O . PRO A 1 371 ? -27.324 10.030 28.380 1.00 24.34 371 PRO A O 1
ATOM 2624 N N . ARG A 1 372 ? -25.638 8.535 28.600 1.00 25.06 372 ARG A N 1
ATOM 2625 C CA . ARG A 1 372 ? -26.078 7.715 29.735 1.00 25.06 372 ARG A CA 1
ATOM 2626 C C . ARG A 1 372 ? -27.152 8.376 30.621 1.00 25.06 372 ARG A C 1
ATOM 2628 O O . ARG A 1 372 ? -26.845 9.226 31.451 1.00 25.06 372 ARG A O 1
ATOM 2635 N N . LYS A 1 373 ? -28.397 7.888 30.562 1.00 23.61 373 LYS A N 1
ATOM 2636 C CA . LYS A 1 373 ? -29.286 7.919 31.737 1.00 23.61 373 LYS A CA 1
ATOM 2637 C C . LYS A 1 373 ? -28.965 6.690 32.578 1.00 23.61 373 LYS A C 1
ATOM 2639 O O . LYS A 1 373 ? -29.365 5.579 32.247 1.00 23.61 373 LYS A O 1
ATOM 2644 N N . THR A 1 374 ? -28.184 6.867 33.637 1.00 24.41 374 THR A N 1
ATOM 2645 C CA . THR A 1 374 ? -27.837 5.779 34.558 1.00 24.41 374 THR A CA 1
ATOM 2646 C C . THR A 1 374 ? -29.054 5.452 35.421 1.00 24.41 374 THR A C 1
ATOM 2648 O O . THR A 1 374 ? -29.278 6.067 36.458 1.00 24.41 374 THR A O 1
ATOM 2651 N N . THR A 1 375 ? -29.893 4.518 34.984 1.00 26.70 375 THR A N 1
ATOM 2652 C CA . THR A 1 375 ? -30.966 3.957 35.819 1.00 26.70 375 THR A CA 1
ATOM 2653 C C . THR A 1 375 ? -31.174 2.488 35.477 1.00 26.70 375 THR A C 1
ATOM 2655 O O . THR A 1 375 ? -32.204 2.104 34.954 1.00 26.70 375 THR A O 1
ATOM 2658 N N . GLU A 1 376 ? -30.195 1.642 35.790 1.00 24.33 376 GLU A N 1
ATOM 2659 C CA . GLU A 1 376 ? -30.448 0.209 35.970 1.00 24.33 376 GLU A CA 1
ATOM 2660 C C . GLU A 1 376 ? -29.460 -0.339 37.006 1.00 24.33 376 GLU A C 1
ATOM 2662 O O . GLU A 1 376 ? -28.243 -0.287 36.835 1.00 24.33 376 GLU A O 1
ATOM 2667 N N . ARG A 1 377 ? -29.998 -0.755 38.157 1.00 24.89 377 ARG A N 1
ATOM 2668 C CA . ARG A 1 377 ? -29.248 -1.331 39.278 1.00 24.89 377 ARG A CA 1
ATOM 2669 C C . ARG A 1 377 ? -29.042 -2.822 39.007 1.00 24.89 377 ARG A C 1
ATOM 2671 O O . ARG A 1 377 ? -30.010 -3.572 39.068 1.00 24.89 377 ARG A O 1
ATOM 2678 N N . ALA A 1 378 ? -27.803 -3.253 38.785 1.00 24.92 378 ALA A N 1
ATOM 2679 C CA . ALA A 1 378 ? -27.426 -4.663 38.868 1.00 24.92 378 ALA A CA 1
ATOM 2680 C C . ALA A 1 378 ? -26.792 -4.937 40.242 1.00 24.92 378 ALA A C 1
ATOM 2682 O O . ALA A 1 378 ? -25.842 -4.266 40.643 1.00 24.92 378 ALA A O 1
ATOM 2683 N N . ASN A 1 379 ? -27.349 -5.898 40.979 1.00 28.22 379 ASN A N 1
ATOM 2684 C CA . ASN A 1 379 ? -26.802 -6.386 42.244 1.00 28.22 379 ASN A CA 1
ATOM 2685 C C . ASN A 1 379 ? -25.527 -7.201 41.964 1.00 28.22 379 ASN A C 1
ATOM 2687 O O . ASN A 1 379 ? -25.623 -8.304 41.434 1.00 28.22 379 ASN A O 1
ATOM 2691 N N . LEU A 1 380 ? -24.354 -6.681 42.332 1.00 26.58 380 LEU A N 1
ATOM 2692 C CA . LEU A 1 380 ? -23.077 -7.408 42.313 1.00 26.58 380 LEU A CA 1
ATOM 2693 C C . LEU A 1 380 ? -22.626 -7.693 43.753 1.00 26.58 380 LEU A C 1
ATOM 2695 O O . LEU A 1 380 ? -22.697 -6.821 44.620 1.00 26.58 380 LEU A O 1
ATOM 2699 N N . ASN A 1 381 ? -22.226 -8.942 44.002 1.00 26.69 381 ASN A N 1
ATOM 2700 C CA . ASN A 1 381 ? -21.910 -9.487 45.321 1.00 26.69 381 ASN A CA 1
ATOM 2701 C C . ASN A 1 381 ? -20.440 -9.194 45.685 1.00 26.69 381 ASN A C 1
ATOM 2703 O O . ASN A 1 381 ? -19.548 -9.365 44.864 1.00 26.69 381 ASN A O 1
ATOM 2707 N N . TYR A 1 382 ? -20.192 -8.735 46.913 1.00 29.66 382 TYR A N 1
ATOM 2708 C CA . TYR A 1 382 ? -18.960 -8.037 47.332 1.00 29.66 382 TYR A CA 1
ATOM 2709 C C . TYR A 1 382 ? -17.799 -8.965 47.764 1.00 29.66 382 TYR A C 1
ATOM 2711 O O . TYR A 1 382 ? -16.787 -8.492 48.270 1.00 29.66 382 TYR A O 1
ATOM 2719 N N . ALA A 1 383 ? -17.940 -10.287 47.624 1.00 31.31 383 ALA A N 1
ATOM 2720 C CA . ALA A 1 383 ? -17.010 -11.261 48.209 1.00 31.31 383 ALA A CA 1
ATOM 2721 C C . ALA A 1 383 ? -15.810 -11.631 47.312 1.00 31.31 383 ALA A C 1
ATOM 2723 O O . ALA A 1 383 ? -14.841 -12.191 47.816 1.00 31.31 383 ALA A O 1
ATOM 2724 N N . ASP A 1 384 ? -15.835 -11.284 46.022 1.00 31.11 384 ASP A N 1
ATOM 2725 C CA . ASP A 1 384 ? -14.852 -11.785 45.044 1.00 31.11 384 ASP A CA 1
ATOM 2726 C C . ASP A 1 384 ? -13.669 -10.828 44.778 1.00 31.11 384 ASP A C 1
ATOM 2728 O O . ASP A 1 384 ? -12.845 -11.084 43.902 1.00 31.11 384 ASP A O 1
ATOM 2732 N N . MET A 1 385 ? -13.542 -9.721 45.522 1.00 28.95 385 MET A N 1
ATOM 2733 C CA . MET A 1 385 ? -12.480 -8.723 45.316 1.00 28.95 385 MET A CA 1
ATOM 2734 C C . MET A 1 385 ? -11.571 -8.601 46.548 1.00 28.95 385 MET A C 1
ATOM 2736 O O . MET A 1 385 ? -11.814 -7.790 47.441 1.00 28.95 385 MET A O 1
ATOM 2740 N N . HIS A 1 386 ? -10.496 -9.395 46.591 1.00 31.27 386 HIS A N 1
ATOM 2741 C CA . HIS A 1 386 ? -9.385 -9.194 47.531 1.00 31.27 386 HIS A CA 1
ATOM 2742 C C . HIS A 1 386 ? -8.332 -8.213 46.965 1.00 31.27 386 HIS A C 1
ATOM 2744 O O . HIS A 1 386 ? -8.047 -8.262 45.768 1.00 31.27 386 HIS A O 1
ATOM 2750 N N . PRO A 1 387 ? -7.725 -7.340 47.798 1.00 36.75 387 PRO A N 1
ATOM 2751 C CA . PRO A 1 387 ? -6.746 -6.341 47.370 1.00 36.75 387 PRO A CA 1
ATOM 2752 C C . PRO A 1 387 ? -5.310 -6.886 47.448 1.00 36.75 387 PRO A C 1
ATOM 2754 O O . PRO A 1 387 ? -4.885 -7.376 48.493 1.00 36.75 387 PRO A O 1
ATOM 2757 N N . GLY A 1 388 ? -4.540 -6.761 46.366 1.00 29.80 388 GLY A N 1
ATOM 2758 C CA . GLY A 1 388 ? -3.127 -7.141 46.323 1.00 29.80 388 GLY A CA 1
ATOM 2759 C C . GLY A 1 388 ? -2.319 -6.254 45.373 1.00 29.80 388 GLY A C 1
ATOM 2760 O O . GLY A 1 388 ? -2.592 -6.240 44.181 1.00 29.80 388 GLY A O 1
ATOM 2761 N N . SER A 1 389 ? -1.342 -5.549 45.959 1.00 38.34 389 SER A N 1
ATOM 2762 C CA . SER A 1 389 ? -0.212 -4.783 45.390 1.00 38.34 389 SER A CA 1
ATOM 2763 C C . SER A 1 389 ? -0.481 -3.498 44.585 1.00 38.34 389 SER A C 1
ATOM 2765 O O . SER A 1 389 ? -0.421 -3.505 43.361 1.00 38.34 389 SER A O 1
ATOM 2767 N N . LEU A 1 390 ? -0.601 -2.364 45.287 1.00 42.25 390 LEU A N 1
ATOM 2768 C CA . LEU A 1 390 ? -0.023 -1.090 44.834 1.00 42.25 390 LEU A CA 1
ATOM 2769 C C . LEU A 1 390 ? 0.810 -0.511 45.989 1.00 42.25 390 LEU A C 1
ATOM 2771 O O . LEU A 1 390 ? 0.308 -0.397 47.108 1.00 42.25 390 LEU A O 1
ATOM 2775 N N . ASP A 1 391 ? 2.081 -0.203 45.736 1.00 46.19 391 ASP A N 1
ATOM 2776 C CA . ASP A 1 391 ? 3.020 0.310 46.738 1.00 46.19 391 ASP A CA 1
ATOM 2777 C C . ASP A 1 391 ? 2.819 1.823 46.945 1.00 46.19 391 ASP A C 1
ATOM 2779 O O . ASP A 1 391 ? 3.273 2.651 46.159 1.00 46.19 391 ASP A O 1
ATOM 2783 N N . LEU A 1 392 ? 2.081 2.182 48.001 1.00 49.81 392 LEU A N 1
ATOM 2784 C CA . LEU A 1 392 ? 1.739 3.565 48.365 1.00 49.81 392 LEU A CA 1
ATOM 2785 C C . LEU A 1 392 ? 2.925 4.361 48.940 1.00 49.81 392 LEU A C 1
ATOM 2787 O O . LEU A 1 392 ? 2.843 5.586 49.035 1.00 49.81 392 LEU A O 1
ATOM 2791 N N . SER A 1 393 ? 4.030 3.693 49.287 1.00 51.00 393 SER A N 1
ATOM 2792 C CA . SER A 1 393 ? 5.176 4.324 49.954 1.00 51.00 393 SER A CA 1
ATOM 2793 C C . SER A 1 393 ? 5.889 5.357 49.071 1.00 51.00 393 SER A C 1
ATOM 2795 O O . SER A 1 393 ? 6.352 6.388 49.560 1.00 51.00 393 SER A O 1
ATOM 2797 N N . LEU A 1 394 ? 5.902 5.140 47.752 1.00 54.72 394 LEU A N 1
ATOM 2798 C CA . LEU A 1 394 ? 6.541 6.038 46.789 1.00 54.72 394 LEU A CA 1
ATOM 2799 C C . LEU A 1 394 ? 5.759 7.348 46.589 1.00 54.72 394 LEU A C 1
ATOM 2801 O O . LEU A 1 394 ? 6.356 8.406 46.376 1.00 54.72 394 LEU A O 1
ATOM 2805 N N . LEU A 1 395 ? 4.425 7.292 46.678 1.00 53.44 395 LEU A N 1
ATOM 2806 C CA . LEU A 1 395 ? 3.569 8.476 46.583 1.00 53.44 395 LEU A CA 1
ATOM 2807 C C . LEU A 1 395 ? 3.709 9.345 47.839 1.00 53.44 395 LEU A C 1
ATOM 2809 O O . LEU A 1 395 ? 3.849 10.562 47.730 1.00 53.44 395 LEU A O 1
ATOM 2813 N N . GLU A 1 396 ? 3.731 8.718 49.018 1.00 52.50 396 GLU A N 1
ATOM 2814 C CA . GLU A 1 396 ? 3.938 9.405 50.298 1.00 52.50 396 GLU A CA 1
ATOM 2815 C C . GLU A 1 396 ? 5.303 10.105 50.354 1.00 52.50 396 GLU A C 1
ATOM 2817 O O . GLU A 1 396 ? 5.391 11.257 50.785 1.00 52.50 396 GLU A O 1
ATOM 2822 N N . GLN A 1 397 ? 6.353 9.462 49.836 1.00 60.97 397 GLN A N 1
ATOM 2823 C CA . GLN A 1 397 ? 7.690 10.048 49.757 1.00 60.97 397 GLN A CA 1
ATOM 2824 C C . GLN A 1 397 ? 7.732 11.292 48.852 1.00 60.97 397 GLN A C 1
ATOM 2826 O O . GLN A 1 397 ? 8.257 12.329 49.253 1.00 60.97 397 GLN A O 1
ATOM 2831 N N . LYS A 1 398 ? 7.117 11.241 47.661 1.00 58.16 398 LYS A N 1
ATOM 2832 C CA . LYS A 1 398 ? 7.087 12.390 46.733 1.00 58.16 398 LYS A CA 1
ATOM 2833 C C . LYS A 1 398 ? 6.240 13.558 47.244 1.00 58.16 398 LYS A C 1
ATOM 2835 O O . LYS A 1 398 ? 6.570 14.715 46.984 1.00 58.16 398 LYS A O 1
ATOM 2840 N N . LEU A 1 399 ? 5.178 13.279 48.004 1.00 53.84 399 LEU A N 1
ATOM 2841 C CA . LEU A 1 399 ? 4.402 14.313 48.697 1.00 53.84 399 LEU A CA 1
ATOM 2842 C C . LEU A 1 399 ? 5.240 15.052 49.753 1.00 53.84 399 LEU A C 1
ATOM 2844 O O . LEU A 1 399 ? 5.122 16.273 49.876 1.00 53.84 399 LEU A O 1
ATOM 2848 N N . ALA A 1 400 ? 6.102 14.337 50.481 1.00 57.84 400 ALA A N 1
ATOM 2849 C CA . ALA A 1 400 ? 7.013 14.944 51.448 1.00 57.84 400 ALA A CA 1
ATOM 2850 C C . ALA A 1 400 ? 8.051 15.853 50.763 1.00 57.84 400 ALA A C 1
ATOM 2852 O O . ALA A 1 400 ? 8.248 16.991 51.194 1.00 57.84 400 ALA A O 1
ATOM 2853 N N . ASP A 1 401 ? 8.630 15.410 49.644 1.00 59.22 401 ASP A N 1
ATOM 2854 C CA . ASP A 1 401 ? 9.600 16.197 48.871 1.00 59.22 401 ASP A CA 1
ATOM 2855 C C . ASP A 1 401 ? 8.982 17.499 48.320 1.00 59.22 401 ASP A C 1
ATOM 2857 O O . ASP A 1 401 ? 9.600 18.567 48.381 1.00 59.22 401 ASP A O 1
ATOM 2861 N N . LEU A 1 402 ? 7.728 17.452 47.847 1.00 53.59 402 LEU A N 1
ATOM 2862 C CA . LEU A 1 402 ? 6.999 18.636 47.368 1.00 53.59 402 LEU A CA 1
ATOM 2863 C C . LEU A 1 402 ? 6.719 19.643 48.495 1.00 53.59 402 LEU A C 1
ATOM 2865 O O . LEU A 1 402 ? 6.796 20.861 48.294 1.00 53.59 402 LEU A O 1
ATOM 2869 N N . SER A 1 403 ? 6.413 19.138 49.691 1.00 49.06 403 SER A N 1
ATOM 2870 C CA . SER A 1 403 ? 6.201 19.955 50.888 1.00 49.06 403 SER A CA 1
ATOM 2871 C C . SER A 1 403 ? 7.484 20.677 51.320 1.00 49.06 403 SER A C 1
ATOM 2873 O O . SER A 1 403 ? 7.438 21.834 51.738 1.00 49.06 403 SER A O 1
ATOM 2875 N N . GLU A 1 404 ? 8.648 20.035 51.203 1.00 53.84 404 GLU A N 1
ATOM 2876 C CA . GLU A 1 404 ? 9.938 20.652 51.541 1.00 53.84 404 GLU A CA 1
ATOM 2877 C C . GLU A 1 404 ? 10.324 21.736 50.511 1.00 53.84 404 GLU A C 1
ATOM 2879 O O . GLU A 1 404 ? 10.769 22.832 50.874 1.00 53.84 404 GLU A O 1
ATOM 2884 N N . LEU A 1 405 ? 10.082 21.473 49.220 1.00 53.31 405 LEU A N 1
ATOM 2885 C CA . LEU A 1 405 ? 10.381 22.402 48.123 1.00 53.31 405 LEU A CA 1
ATOM 2886 C C . LEU A 1 405 ? 9.549 23.692 48.196 1.00 53.31 405 LEU A C 1
ATOM 2888 O O . LEU A 1 405 ? 10.039 24.790 47.929 1.00 53.31 405 LEU A O 1
ATOM 2892 N N . THR A 1 406 ? 8.277 23.564 48.572 1.00 49.69 406 THR A N 1
ATOM 2893 C CA . THR A 1 406 ? 7.346 24.694 48.712 1.00 49.69 406 THR A CA 1
ATOM 2894 C C .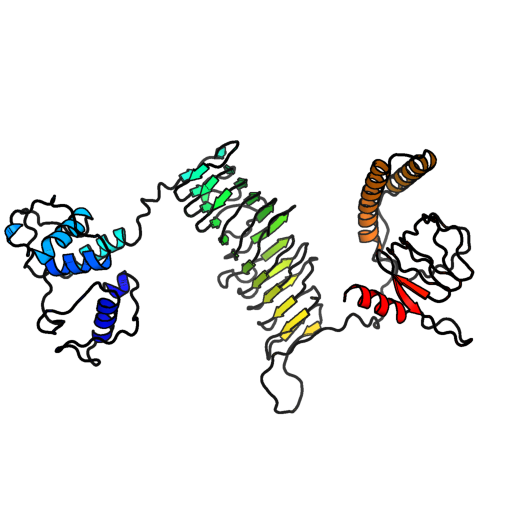 THR A 1 406 ? 7.648 25.535 49.948 1.00 49.69 406 THR A C 1
ATOM 2896 O O . THR A 1 406 ? 7.534 26.759 49.896 1.00 49.69 406 THR A O 1
ATOM 2899 N N . ARG A 1 407 ? 8.140 24.917 51.030 1.00 48.72 407 ARG A N 1
ATOM 2900 C CA . ARG A 1 407 ? 8.551 25.622 52.255 1.00 48.72 407 ARG A CA 1
ATOM 2901 C C . ARG A 1 407 ? 9.846 26.424 52.092 1.00 48.72 407 ARG A C 1
ATOM 2903 O O . ARG A 1 407 ? 10.035 27.421 52.784 1.00 48.72 407 ARG A O 1
ATOM 2910 N N . THR A 1 408 ? 10.732 25.999 51.194 1.00 47.97 408 THR A N 1
ATOM 2911 C CA . THR A 1 408 ? 12.048 26.624 50.964 1.00 47.97 408 THR A CA 1
ATOM 2912 C C . THR A 1 408 ? 12.064 27.642 49.818 1.00 47.97 408 THR A C 1
ATOM 2914 O O . THR A 1 408 ? 13.094 28.270 49.583 1.00 47.97 408 THR A O 1
ATOM 2917 N N . GLY A 1 409 ? 10.927 27.865 49.143 1.00 47.59 409 GLY A N 1
ATOM 2918 C CA . GLY A 1 409 ? 10.827 28.794 48.011 1.00 47.59 409 GLY A CA 1
ATOM 2919 C C . GLY A 1 409 ? 11.527 28.282 46.748 1.00 47.59 409 GLY A C 1
ATOM 2920 O O . GLY A 1 409 ? 12.106 29.075 46.009 1.00 47.59 409 GLY A O 1
ATOM 2921 N N . GLY A 1 410 ? 11.521 26.961 46.539 1.00 53.78 410 GLY A N 1
ATOM 2922 C CA . GLY A 1 410 ? 12.228 26.295 45.447 1.00 53.78 410 GLY A CA 1
ATOM 2923 C C . GLY A 1 410 ? 11.779 26.707 44.039 1.00 53.78 410 GLY A C 1
ATOM 2924 O O . GLY A 1 410 ? 10.685 27.231 43.831 1.00 53.78 410 GLY A O 1
ATOM 2925 N N . ASP A 1 411 ? 12.654 26.443 43.065 1.00 56.06 411 ASP A N 1
ATOM 2926 C CA . ASP A 1 411 ? 12.464 26.730 41.639 1.00 56.06 411 ASP A CA 1
ATOM 2927 C C . ASP A 1 411 ? 11.142 26.145 41.105 1.00 56.06 411 ASP A C 1
ATOM 2929 O O . ASP A 1 411 ? 10.867 24.947 41.228 1.00 56.06 411 ASP A O 1
ATOM 2933 N N . LEU A 1 412 ? 10.342 27.004 40.465 1.00 47.50 412 LEU A N 1
ATOM 2934 C CA . LEU A 1 412 ? 9.064 26.670 39.835 1.00 47.50 412 LEU A CA 1
ATOM 2935 C C . LEU A 1 412 ? 9.202 25.492 38.853 1.00 47.50 412 LEU A C 1
ATOM 2937 O O . LEU A 1 412 ? 8.294 24.674 38.721 1.00 47.50 412 LEU A O 1
ATOM 2941 N N . THR A 1 413 ? 10.361 25.368 38.205 1.00 50.66 413 THR A N 1
ATOM 2942 C CA . THR A 1 413 ? 10.669 24.292 37.254 1.00 50.66 413 THR A CA 1
ATOM 2943 C C . THR A 1 413 ? 10.737 22.925 37.938 1.00 50.66 413 THR A C 1
ATOM 2945 O O . THR A 1 413 ? 10.220 21.938 37.410 1.00 50.66 413 THR A O 1
ATOM 2948 N N . ALA A 1 414 ? 11.313 22.866 39.141 1.00 48.25 414 ALA A N 1
ATOM 2949 C CA . ALA A 1 414 ? 11.430 21.640 39.924 1.00 48.25 414 ALA A CA 1
ATOM 2950 C C . ALA A 1 414 ? 10.079 21.216 40.525 1.00 48.25 414 ALA A C 1
ATOM 2952 O O . ALA A 1 414 ? 9.756 20.029 40.520 1.00 48.25 414 ALA A O 1
ATOM 2953 N N . MET A 1 415 ? 9.243 22.175 40.945 1.00 47.22 415 MET A N 1
ATOM 2954 C CA . MET A 1 415 ? 7.869 21.882 41.382 1.00 47.22 415 MET A CA 1
ATOM 2955 C C . MET A 1 415 ? 7.023 21.298 40.248 1.00 47.22 415 MET A C 1
ATOM 2957 O O . MET A 1 415 ? 6.321 20.313 40.453 1.00 47.22 415 MET A O 1
ATOM 2961 N N . VAL A 1 416 ? 7.116 21.866 39.040 1.00 47.94 416 VAL A N 1
ATOM 2962 C CA . VAL A 1 416 ? 6.373 21.381 37.864 1.00 47.94 416 VAL A CA 1
ATOM 2963 C C . VAL A 1 416 ? 6.825 19.979 37.445 1.00 47.94 416 VAL A C 1
ATOM 2965 O O . VAL A 1 416 ? 5.990 19.168 37.045 1.00 47.94 416 VAL A O 1
ATOM 2968 N N . ALA A 1 417 ? 8.120 19.668 37.543 1.00 52.22 417 ALA A N 1
ATOM 2969 C CA . ALA A 1 417 ? 8.633 18.328 37.259 1.00 52.22 417 ALA A CA 1
ATOM 2970 C C . ALA A 1 417 ? 8.089 17.289 38.255 1.00 52.22 417 ALA A C 1
ATOM 2972 O O . ALA A 1 417 ? 7.555 16.264 37.836 1.00 52.22 417 ALA A O 1
ATOM 2973 N N . LEU A 1 418 ? 8.123 17.601 39.556 1.00 51.75 418 LEU A N 1
ATOM 2974 C CA . LEU A 1 418 ? 7.597 16.715 40.597 1.00 51.75 418 LEU A CA 1
ATOM 2975 C C . LEU A 1 418 ? 6.082 16.494 40.452 1.00 51.75 418 LEU A C 1
ATOM 2977 O O . LEU A 1 418 ? 5.589 15.384 40.638 1.00 51.75 418 LEU A O 1
ATOM 2981 N N . PHE A 1 419 ? 5.348 17.539 40.055 1.00 47.62 419 PHE A N 1
ATOM 2982 C CA . PHE A 1 419 ? 3.906 17.467 39.821 1.00 47.62 419 PHE A CA 1
ATOM 2983 C C . PHE A 1 419 ? 3.554 16.528 38.660 1.00 47.62 419 PHE A C 1
ATOM 2985 O O . PHE A 1 419 ? 2.611 15.750 38.764 1.00 47.62 419 PHE A O 1
ATOM 2992 N N . LYS A 1 420 ? 4.340 16.544 37.574 1.00 48.31 420 LYS A N 1
ATOM 2993 C CA . LYS A 1 420 ? 4.163 15.621 36.439 1.00 48.31 420 LYS A CA 1
ATOM 2994 C C . LYS A 1 420 ? 4.434 14.167 36.822 1.00 48.31 420 LYS A C 1
ATOM 2996 O O . LYS A 1 420 ? 3.740 13.272 36.353 1.00 48.31 420 LYS A O 1
ATOM 3001 N N . GLU A 1 421 ? 5.420 13.929 37.681 1.00 53.25 421 GLU A N 1
ATOM 3002 C CA . GLU A 1 421 ? 5.715 12.583 38.183 1.00 53.25 421 GLU A CA 1
ATOM 3003 C C . GLU A 1 421 ? 4.612 12.063 39.115 1.00 53.25 421 GLU A C 1
ATOM 3005 O O . GLU A 1 421 ? 4.246 10.890 39.043 1.00 53.25 421 GLU A O 1
ATOM 3010 N N . MET A 1 422 ? 4.042 12.932 39.956 1.00 49.25 422 MET A N 1
ATOM 3011 C CA . MET A 1 422 ? 2.893 12.587 40.797 1.00 49.25 422 MET A CA 1
ATOM 3012 C C . MET A 1 422 ? 1.624 12.324 39.975 1.00 49.25 422 MET A C 1
ATOM 3014 O O . MET A 1 422 ? 0.882 11.406 40.309 1.00 49.25 422 MET A O 1
ATOM 3018 N N . ASP A 1 423 ? 1.390 13.073 38.894 1.00 48.56 423 ASP A N 1
ATOM 3019 C CA . ASP A 1 423 ? 0.250 12.877 37.984 1.00 48.56 423 ASP A CA 1
ATOM 3020 C C . ASP A 1 423 ? 0.334 11.532 37.235 1.00 48.56 423 ASP A C 1
ATOM 3022 O O . ASP A 1 423 ? -0.664 10.828 37.069 1.00 48.56 423 ASP A O 1
ATOM 3026 N N . ALA A 1 424 ? 1.545 11.105 36.862 1.00 49.97 424 ALA A N 1
ATOM 3027 C CA . ALA A 1 424 ? 1.782 9.785 36.276 1.00 49.97 424 ALA A CA 1
ATOM 3028 C C . ALA A 1 424 ? 1.487 8.641 37.271 1.00 49.97 424 ALA A C 1
ATOM 3030 O O . ALA A 1 424 ? 0.749 7.714 36.937 1.00 49.97 424 ALA A O 1
ATOM 3031 N N . LEU A 1 425 ? 1.984 8.745 38.511 1.00 48.50 425 LEU A N 1
ATOM 3032 C CA . LEU A 1 425 ? 1.712 7.783 39.594 1.00 48.50 425 LEU A CA 1
ATOM 3033 C C . LEU A 1 425 ? 0.223 7.737 39.975 1.00 48.50 425 LEU A C 1
ATOM 3035 O O . LEU A 1 425 ? -0.333 6.673 40.248 1.00 48.50 425 LEU A O 1
ATOM 3039 N N . TYR A 1 426 ? -0.447 8.891 39.974 1.00 43.94 426 TYR A N 1
ATOM 3040 C CA . TYR A 1 426 ? -1.867 8.999 40.295 1.00 43.94 426 TYR A CA 1
ATOM 3041 C C . TYR A 1 426 ? -2.759 8.379 39.216 1.00 43.94 426 TYR A C 1
ATOM 3043 O O . TYR A 1 426 ? -3.732 7.708 39.558 1.00 43.94 426 TYR A O 1
ATOM 3051 N N . ASN A 1 427 ? -2.414 8.526 37.933 1.00 40.78 427 ASN A N 1
ATOM 3052 C CA . ASN A 1 427 ? -3.127 7.870 36.832 1.00 40.78 427 ASN A CA 1
ATOM 3053 C C . ASN A 1 427 ? -3.011 6.334 36.888 1.00 40.78 427 ASN A C 1
ATOM 3055 O O . ASN A 1 427 ? -3.988 5.630 36.615 1.00 40.78 427 ASN A O 1
ATOM 3059 N N . GLU A 1 428 ? -1.873 5.801 37.338 1.00 40.12 428 GLU A N 1
ATOM 3060 C CA . GLU A 1 428 ? -1.686 4.364 37.592 1.00 40.12 428 GLU A CA 1
ATOM 3061 C C . GLU A 1 428 ? -2.599 3.854 38.733 1.00 40.12 428 GLU A C 1
ATOM 3063 O O . GLU A 1 428 ? -3.250 2.808 38.625 1.00 40.12 428 GLU A O 1
ATOM 3068 N N . ILE A 1 429 ? -2.750 4.651 39.799 1.00 39.91 429 ILE A N 1
ATOM 3069 C CA . ILE A 1 429 ? -3.654 4.368 40.929 1.00 39.91 429 ILE A CA 1
ATOM 3070 C C . ILE A 1 429 ? -5.136 4.506 40.522 1.00 39.91 429 ILE A C 1
ATOM 3072 O O . ILE A 1 429 ? -5.970 3.687 40.925 1.00 39.91 429 ILE A O 1
ATOM 3076 N N . TYR A 1 430 ? -5.488 5.511 39.710 1.00 34.38 430 TYR A N 1
ATOM 3077 C CA . TYR A 1 430 ? -6.867 5.787 39.278 1.00 34.38 430 TYR A CA 1
ATOM 3078 C C . TYR A 1 430 ? -7.425 4.712 38.349 1.00 34.38 430 TYR A C 1
ATOM 3080 O O . TYR A 1 430 ? -8.580 4.302 38.503 1.00 34.38 430 TYR A O 1
ATOM 3088 N N . THR A 1 431 ? -6.591 4.185 37.452 1.00 35.84 431 THR A N 1
ATOM 3089 C CA . THR A 1 431 ? -6.969 3.085 36.552 1.00 35.84 431 THR A CA 1
ATOM 3090 C C . THR A 1 431 ? -7.370 1.832 37.344 1.00 35.84 431 THR A C 1
ATOM 3092 O O . THR A 1 431 ? -8.284 1.109 36.950 1.00 35.84 431 THR A O 1
ATOM 3095 N N . THR A 1 432 ? -6.779 1.634 38.528 1.00 31.23 432 THR A N 1
ATOM 3096 C CA . THR A 1 432 ? -7.062 0.492 39.413 1.00 31.23 432 THR A CA 1
ATOM 3097 C C . THR A 1 432 ? -8.244 0.743 40.374 1.00 31.23 432 THR A C 1
ATOM 3099 O O . THR A 1 432 ? -8.904 -0.204 40.804 1.00 31.23 432 THR A O 1
ATOM 3102 N N . ARG A 1 433 ? -8.583 2.005 40.698 1.00 29.98 433 ARG A N 1
ATOM 3103 C CA . ARG A 1 433 ? -9.665 2.363 41.650 1.00 29.98 433 ARG A CA 1
ATOM 3104 C C . ARG A 1 433 ? -10.998 2.808 41.036 1.00 29.98 433 ARG A C 1
ATOM 3106 O O . ARG A 1 433 ? -11.989 2.852 41.768 1.00 29.98 433 ARG A O 1
ATOM 3113 N N . CYS A 1 434 ? -11.084 3.055 39.727 1.00 26.86 434 CYS A N 1
ATOM 3114 C CA . CYS A 1 434 ? -12.350 3.406 39.058 1.00 26.86 434 CYS A CA 1
ATOM 3115 C C . CYS A 1 434 ? -13.452 2.325 39.157 1.00 26.86 434 CYS A C 1
ATOM 3117 O O . CYS A 1 434 ? -14.620 2.620 38.912 1.00 26.86 434 CYS A O 1
ATOM 3119 N N . LEU A 1 435 ? -13.127 1.101 39.592 1.00 28.69 435 LEU A N 1
ATOM 3120 C CA . LEU A 1 435 ? -14.106 0.040 39.861 1.00 28.69 435 LEU A CA 1
ATOM 3121 C C . LEU A 1 435 ? -14.695 0.046 41.291 1.00 28.69 435 LEU A C 1
ATOM 3123 O O . LEU A 1 435 ? -15.592 -0.751 41.554 1.00 28.69 435 LEU A O 1
ATOM 3127 N N . LEU A 1 436 ? -14.270 0.936 42.210 1.00 26.84 436 LEU A N 1
ATOM 3128 C CA . LEU A 1 436 ? -14.663 0.841 43.632 1.00 26.84 436 LEU A CA 1
ATOM 3129 C C . LEU A 1 436 ? -15.211 2.110 44.317 1.00 26.84 436 LEU A C 1
ATOM 3131 O O . LEU A 1 436 ? -15.289 2.146 45.545 1.00 26.84 436 LEU A O 1
ATOM 3135 N N . GLN A 1 437 ? -15.648 3.144 43.592 1.00 28.52 437 GLN A N 1
ATOM 3136 C CA . GLN A 1 437 ? -16.307 4.308 44.216 1.00 28.52 437 GLN A CA 1
ATOM 3137 C C . GLN A 1 437 ? -17.680 4.617 43.614 1.00 28.52 437 GLN A C 1
ATOM 3139 O O . GLN A 1 437 ? -17.920 5.666 43.031 1.00 28.52 437 GLN A O 1
ATOM 3144 N N . LEU A 1 438 ? -18.625 3.698 43.830 1.00 26.62 438 LEU A N 1
ATOM 3145 C CA . LEU A 1 438 ? -20.061 3.950 43.645 1.00 26.62 438 LEU A CA 1
ATOM 3146 C C . LEU A 1 438 ? -20.806 4.262 44.956 1.00 26.62 438 LEU A C 1
ATOM 3148 O O . LEU A 1 438 ? -22.018 4.454 44.939 1.00 26.62 438 LEU A O 1
ATOM 3152 N N . ARG A 1 439 ? -20.115 4.376 46.097 1.00 28.22 439 ARG A N 1
ATOM 3153 C CA . ARG A 1 439 ? -20.693 4.873 47.358 1.00 28.22 439 ARG A CA 1
ATOM 3154 C C . ARG A 1 439 ? -19.621 5.445 48.280 1.00 28.22 439 ARG A C 1
ATOM 3156 O O . ARG A 1 439 ? -19.131 4.722 49.127 1.00 28.22 439 ARG A O 1
ATOM 3163 N N . PHE A 1 440 ? -19.319 6.733 48.167 1.00 23.92 440 PHE A N 1
ATOM 3164 C CA . PHE A 1 440 ? -18.789 7.519 49.287 1.00 23.92 440 PHE A CA 1
ATOM 3165 C C . PHE A 1 440 ? -19.155 8.993 49.073 1.00 23.92 440 PHE A C 1
ATOM 3167 O O . PHE A 1 440 ? -18.409 9.764 48.484 1.00 23.92 440 PHE A O 1
ATOM 3174 N N . PHE A 1 441 ? -20.341 9.386 49.546 1.00 24.78 441 PHE A N 1
ATOM 3175 C CA . PHE A 1 441 ? -20.512 10.745 50.052 1.00 24.78 441 PHE A CA 1
ATOM 3176 C C . PHE A 1 441 ? -19.806 10.752 51.396 1.00 24.78 441 PHE A C 1
ATOM 3178 O O . PHE A 1 441 ? -20.240 10.044 52.306 1.00 24.78 441 PHE A O 1
ATOM 3185 N N . ILE A 1 442 ? -18.725 11.511 51.518 1.00 25.64 442 ILE A N 1
ATOM 3186 C CA . ILE A 1 442 ? -18.180 11.795 52.832 1.00 25.64 442 ILE A CA 1
ATOM 3187 C C . ILE A 1 442 ? -18.523 13.241 53.162 1.00 25.64 442 ILE A C 1
ATOM 3189 O O . ILE A 1 442 ? -18.073 14.178 52.507 1.00 25.64 442 ILE A O 1
ATOM 3193 N N . ASN A 1 443 ? -19.387 13.399 54.163 1.00 28.66 443 ASN A N 1
ATOM 3194 C CA . ASN A 1 443 ? -19.506 14.645 54.902 1.00 28.66 443 ASN A CA 1
ATOM 3195 C C . ASN A 1 443 ? -18.195 14.820 55.666 1.00 28.66 443 ASN A C 1
ATOM 3197 O O . ASN A 1 443 ? -18.003 14.161 56.686 1.00 28.66 443 ASN A O 1
ATOM 3201 N N . PHE A 1 444 ? -17.300 15.669 55.173 1.00 27.02 444 PHE A N 1
ATOM 3202 C CA . PHE A 1 444 ? -16.077 15.999 55.892 1.00 27.02 444 PHE A CA 1
ATOM 3203 C C . PHE A 1 444 ? -16.180 17.372 56.547 1.00 27.02 444 PHE A C 1
ATOM 3205 O O . PHE A 1 444 ? -16.520 18.380 55.925 1.00 27.02 444 PHE A O 1
ATOM 3212 N N . THR A 1 445 ? -15.916 17.362 57.848 1.00 27.81 445 THR A N 1
ATOM 3213 C CA . THR A 1 445 ? -15.676 18.519 58.703 1.00 27.81 445 THR A CA 1
ATOM 3214 C C . THR A 1 445 ? -14.275 19.093 58.463 1.00 27.81 445 THR A C 1
ATOM 3216 O O . THR A 1 445 ? -13.436 18.487 57.810 1.00 27.81 445 THR A O 1
ATOM 3219 N N . LYS A 1 446 ? -14.057 20.294 59.000 1.00 28.98 446 LYS A N 1
ATOM 3220 C CA . LYS A 1 446 ? -13.042 21.316 58.683 1.00 28.98 446 LYS A CA 1
ATOM 3221 C C . LYS A 1 446 ? -11.540 20.943 58.773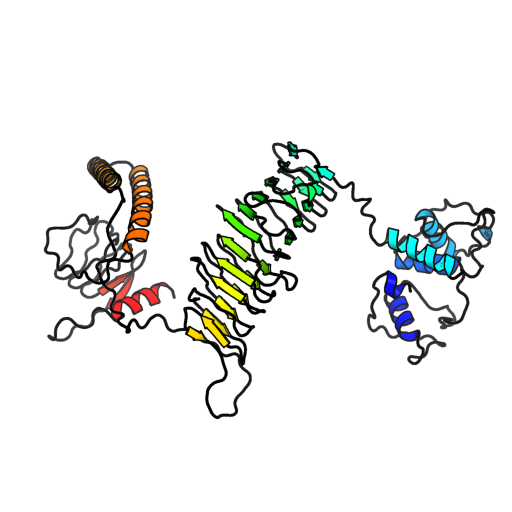 1.00 28.98 446 LYS A C 1
ATOM 3223 O O . LYS A 1 446 ? -10.736 21.867 58.799 1.00 28.98 446 LYS A O 1
ATOM 3228 N N . GLU A 1 447 ? -11.136 19.674 58.832 1.00 29.16 447 GLU A N 1
ATOM 3229 C CA . GLU A 1 447 ? -9.750 19.293 59.185 1.00 29.16 447 GLU A CA 1
ATOM 3230 C C . GLU A 1 447 ? -8.980 18.444 58.156 1.00 29.16 447 GLU A C 1
ATOM 3232 O O . GLU A 1 447 ? -7.779 18.273 58.329 1.00 29.16 447 GLU A O 1
ATOM 3237 N N . ASP A 1 448 ? -9.573 18.046 57.024 1.00 28.14 448 ASP A N 1
ATOM 3238 C CA . ASP A 1 448 ? -8.842 17.338 55.957 1.00 28.14 448 ASP A CA 1
ATOM 3239 C C . ASP A 1 448 ? -8.673 18.217 54.707 1.00 28.14 448 ASP A C 1
ATOM 3241 O O . ASP A 1 448 ? -9.485 18.179 53.783 1.00 28.14 448 ASP A O 1
ATOM 3245 N N . TYR A 1 449 ? -7.613 19.031 54.662 1.00 28.47 449 TYR A N 1
ATOM 3246 C CA . TYR A 1 449 ? -7.213 19.743 53.445 1.00 28.47 449 TYR A CA 1
ATOM 3247 C C . TYR A 1 449 ? -5.692 19.880 53.324 1.00 28.47 449 TYR A C 1
ATOM 3249 O O . TYR A 1 449 ? -5.047 20.561 54.115 1.00 28.47 449 TYR A O 1
ATOM 3257 N N . ALA A 1 450 ? -5.159 19.360 52.221 1.00 25.91 450 ALA A N 1
ATOM 3258 C CA . ALA A 1 450 ? -4.063 19.992 51.496 1.00 25.91 450 ALA A CA 1
ATOM 3259 C C . ALA A 1 450 ? -4.573 20.337 50.088 1.00 25.91 450 ALA A C 1
ATOM 3261 O O . ALA A 1 450 ? -4.176 19.748 49.087 1.00 25.91 450 ALA A O 1
ATOM 3262 N N . ALA A 1 451 ? -5.528 21.270 50.017 1.00 32.72 451 ALA A N 1
ATOM 3263 C CA . ALA A 1 451 ? -5.731 22.044 48.800 1.00 32.72 451 ALA A CA 1
ATOM 3264 C C . ALA A 1 451 ? -4.658 23.130 48.775 1.00 32.72 451 ALA A C 1
ATOM 3266 O O . ALA A 1 451 ? -4.425 23.796 49.785 1.00 32.72 451 ALA A O 1
ATOM 3267 N N . PHE A 1 452 ? -4.038 23.342 47.619 1.00 29.89 452 PHE A N 1
ATOM 3268 C CA . PHE A 1 452 ? -3.301 24.567 47.341 1.00 29.89 452 PHE A CA 1
ATOM 3269 C C . PHE A 1 452 ? -4.301 25.735 47.342 1.00 29.89 452 PHE A C 1
ATOM 3271 O O . PHE A 1 452 ? -4.889 26.089 46.323 1.00 29.89 452 PHE A O 1
ATOM 3278 N N . VAL A 1 453 ? -4.551 26.298 48.524 1.00 34.69 453 VAL A N 1
ATOM 3279 C CA . VAL A 1 453 ? -5.334 27.518 48.711 1.00 34.69 453 VAL A CA 1
ATOM 3280 C C . VAL A 1 453 ? -4.352 28.678 48.811 1.00 34.69 453 VAL A C 1
ATOM 3282 O O . VAL A 1 453 ? -3.646 28.813 49.804 1.00 34.69 453 VAL A O 1
ATOM 3285 N N . VAL A 1 454 ? -4.349 29.552 47.803 1.00 30.92 454 VAL A N 1
ATOM 3286 C CA . VAL A 1 454 ? -3.902 30.948 47.959 1.00 30.92 454 VAL A CA 1
ATOM 3287 C C . VAL A 1 454 ? -5.094 31.888 47.737 1.00 30.92 454 VAL A C 1
ATOM 3289 O O . VAL A 1 454 ? -4.988 32.920 47.085 1.00 30.92 454 VAL A O 1
ATOM 3292 N N . ALA A 1 455 ? -6.266 31.531 48.267 1.00 33.50 455 ALA A N 1
ATOM 3293 C CA . ALA A 1 455 ? -7.382 32.466 48.390 1.00 33.50 455 ALA A CA 1
ATOM 3294 C C . ALA A 1 455 ? -7.347 33.083 49.791 1.00 33.50 455 ALA A C 1
ATOM 3296 O O . ALA A 1 455 ? -7.364 32.361 50.788 1.00 33.50 455 ALA A O 1
ATOM 3297 N N . GLN A 1 456 ? -7.275 34.413 49.872 1.00 44.09 456 GLN A N 1
ATOM 3298 C CA . GLN A 1 456 ? -7.229 35.123 51.155 1.00 44.09 456 GLN A CA 1
ATOM 3299 C C . GLN A 1 456 ? -8.585 35.138 51.881 1.00 44.09 456 GLN A C 1
ATOM 3301 O O . GLN A 1 456 ? -8.599 35.333 53.092 1.00 44.09 456 GLN A O 1
ATOM 3306 N N . THR A 1 457 ? -9.703 34.860 51.199 1.00 47.59 457 THR A N 1
ATOM 3307 C CA . THR A 1 457 ? -11.044 34.833 51.811 1.00 47.59 457 THR A CA 1
ATOM 3308 C C . THR A 1 457 ? -12.022 33.997 50.977 1.00 47.59 457 THR A C 1
ATOM 3310 O O . THR A 1 457 ? -12.352 34.356 49.847 1.00 47.59 457 THR A O 1
ATOM 3313 N N . ALA A 1 458 ? -12.506 32.884 51.538 1.00 53.88 458 ALA A N 1
ATOM 3314 C CA . ALA A 1 458 ? -13.719 32.205 51.083 1.00 53.88 458 ALA A CA 1
ATOM 3315 C C . ALA A 1 458 ? -14.840 32.505 52.088 1.00 53.88 458 ALA A C 1
ATOM 3317 O O . ALA A 1 458 ? -14.674 32.271 53.288 1.00 53.88 458 ALA A O 1
ATOM 3318 N N . GLU A 1 459 ? -15.950 33.064 51.612 1.00 57.53 459 GLU A N 1
ATOM 3319 C CA . GLU A 1 459 ? -17.105 33.417 52.442 1.00 57.53 459 GLU A CA 1
ATOM 3320 C C . GLU A 1 459 ? -18.005 32.196 52.726 1.00 57.53 459 GLU A C 1
ATOM 3322 O O . GLU A 1 459 ? -17.771 31.087 52.234 1.00 57.53 459 GLU A O 1
ATOM 3327 N N . ALA A 1 460 ? -19.019 32.360 53.583 1.00 46.62 460 ALA A N 1
ATOM 3328 C CA . ALA A 1 460 ? -19.832 31.247 54.075 1.00 46.62 460 ALA A CA 1
ATOM 3329 C C . ALA A 1 460 ? -20.462 30.419 52.931 1.00 46.62 460 ALA A C 1
ATOM 3331 O O . ALA A 1 460 ? -20.932 30.943 51.925 1.00 46.62 460 ALA A O 1
ATOM 3332 N N . ASN A 1 461 ? -20.474 29.090 53.081 1.00 55.41 461 ASN A N 1
ATOM 3333 C CA . ASN A 1 461 ? -21.063 28.143 52.121 1.00 55.41 461 ASN A CA 1
ATOM 3334 C C . ASN A 1 461 ? -20.502 28.176 50.681 1.00 55.41 461 ASN A C 1
ATOM 3336 O O . ASN A 1 461 ? -21.098 27.553 49.798 1.00 55.41 461 ASN A O 1
ATOM 3340 N N . ALA A 1 462 ? -19.366 28.835 50.429 1.00 57.94 462 ALA A N 1
ATOM 3341 C CA . ALA A 1 462 ? -18.644 28.699 49.168 1.00 57.94 462 ALA A CA 1
ATOM 3342 C C . ALA A 1 462 ? -18.126 27.257 48.982 1.00 57.94 462 ALA A C 1
ATOM 3344 O O . ALA A 1 462 ? -17.654 26.621 49.928 1.00 57.94 462 ALA A O 1
ATOM 3345 N N . LYS A 1 463 ? -18.208 26.729 47.757 1.00 61.62 463 LYS A N 1
ATOM 3346 C CA . LYS A 1 463 ? -17.772 25.371 47.397 1.00 61.62 463 LYS A CA 1
ATOM 3347 C C . LYS A 1 463 ? -16.710 25.428 46.300 1.00 61.62 463 LYS A C 1
ATOM 3349 O O . LYS A 1 463 ? -16.965 25.930 45.208 1.00 61.62 463 LYS A O 1
ATOM 3354 N N . VAL A 1 464 ? -15.540 24.853 46.565 1.00 61.75 464 VAL A N 1
ATOM 3355 C CA . VAL A 1 464 ? -14.452 24.713 45.587 1.00 61.75 464 VAL A CA 1
ATOM 3356 C C . VAL A 1 464 ? -14.212 23.232 45.337 1.00 61.75 464 VAL A C 1
ATOM 3358 O O . VAL A 1 464 ? -13.953 22.473 46.270 1.00 61.75 464 VAL A O 1
ATOM 3361 N N . MET A 1 465 ? -14.347 22.810 44.083 1.00 59.28 465 MET A N 1
ATOM 3362 C CA . MET A 1 465 ? -14.129 21.421 43.692 1.00 59.28 465 MET A CA 1
ATOM 3363 C C . MET A 1 465 ? -12.638 21.085 43.572 1.00 59.28 465 MET A C 1
ATOM 3365 O O . MET A 1 465 ? -11.786 21.959 43.410 1.00 59.28 465 MET A O 1
ATOM 3369 N N . VAL A 1 466 ? -12.337 19.787 43.657 1.00 46.44 466 VAL A N 1
ATOM 3370 C CA . VAL A 1 466 ? -10.972 19.244 43.632 1.00 46.44 466 VAL A CA 1
ATOM 3371 C C . VAL A 1 466 ? -10.222 19.722 42.383 1.00 46.44 466 VAL A C 1
ATOM 3373 O O . VAL A 1 466 ? -10.789 19.803 41.292 1.00 46.44 466 VAL A O 1
ATOM 3376 N N . ASN A 1 467 ? -8.932 20.020 42.552 1.00 48.88 467 ASN A N 1
ATOM 3377 C CA . ASN A 1 467 ? -8.015 20.444 41.491 1.00 48.88 467 ASN A CA 1
ATOM 3378 C C . ASN A 1 467 ? -8.282 21.830 40.865 1.00 48.88 467 ASN A C 1
ATOM 3380 O O . ASN A 1 467 ? -7.737 22.134 39.809 1.00 48.88 467 ASN A O 1
ATOM 3384 N N . ALA A 1 468 ? -9.094 22.693 41.483 1.00 56.47 468 ALA A N 1
ATOM 3385 C CA . ALA A 1 468 ? -9.175 24.098 41.078 1.00 56.47 468 ALA A CA 1
ATOM 3386 C C . ALA A 1 468 ? -7.940 24.896 41.551 1.00 56.47 468 ALA A C 1
ATOM 3388 O O . ALA A 1 468 ? -7.523 24.777 42.703 1.00 56.47 468 ALA A O 1
ATOM 3389 N N . LEU A 1 469 ? -7.386 25.741 40.678 1.00 57.62 469 LEU A N 1
ATOM 3390 C CA . LEU A 1 469 ? -6.276 26.652 40.960 1.00 57.62 469 LEU A CA 1
ATOM 3391 C C . LEU A 1 469 ? -6.809 28.073 41.179 1.00 57.62 469 LEU A C 1
ATOM 3393 O O . LEU A 1 469 ? -7.333 28.699 40.257 1.00 57.62 469 LEU A O 1
ATOM 3397 N N . LEU A 1 470 ? -6.651 28.597 42.394 1.00 65.50 470 LEU A N 1
ATOM 3398 C CA . LEU A 1 470 ? -7.022 29.970 42.746 1.00 65.50 470 LEU A CA 1
ATOM 3399 C C . LEU A 1 470 ? -5.767 30.843 42.742 1.00 65.50 470 LEU A C 1
ATOM 3401 O O . LEU A 1 470 ? -4.823 30.565 43.485 1.00 65.50 470 LEU A O 1
ATOM 3405 N N . LEU A 1 471 ? -5.739 31.884 41.906 1.00 61.34 471 LEU A N 1
ATOM 3406 C CA . LEU A 1 471 ? -4.618 32.819 41.907 1.00 61.34 471 LEU A CA 1
ATOM 3407 C C . LEU A 1 471 ? -4.611 33.673 43.189 1.00 61.34 471 LEU A C 1
ATOM 3409 O O . LEU A 1 471 ? -5.679 33.987 43.725 1.00 61.34 471 LEU A O 1
ATOM 3413 N N . PRO A 1 472 ? -3.422 34.089 43.664 1.00 50.97 472 PRO A N 1
ATOM 3414 C CA . PRO A 1 472 ? -3.302 34.941 44.842 1.00 50.97 472 PRO A CA 1
ATOM 3415 C C . PRO A 1 472 ? -4.129 36.228 44.722 1.00 50.97 472 PRO A C 1
ATOM 3417 O O . PRO A 1 472 ? -4.061 36.918 43.705 1.00 50.97 472 PRO A O 1
ATOM 3420 N N . GLY A 1 473 ? -4.871 36.572 45.779 1.00 51.53 473 GLY A N 1
ATOM 3421 C CA . GLY A 1 473 ? -5.665 37.808 45.859 1.00 51.53 473 GLY A CA 1
ATOM 3422 C C . GLY A 1 473 ? -7.111 37.694 45.364 1.00 51.53 473 GLY A C 1
ATOM 3423 O O . GLY A 1 473 ? -7.809 38.700 45.345 1.00 51.53 473 GLY A O 1
ATOM 3424 N N . VAL A 1 474 ? -7.563 36.492 44.994 1.00 64.62 474 VAL A N 1
ATOM 3425 C CA . VAL A 1 474 ? -8.953 36.221 44.600 1.00 64.62 474 VAL A CA 1
ATOM 3426 C C . VAL A 1 474 ? -9.839 35.946 45.823 1.00 64.62 474 VAL A C 1
ATOM 3428 O O . VAL A 1 474 ? -9.488 35.137 46.688 1.00 64.62 474 VAL A O 1
ATOM 3431 N N . THR A 1 475 ? -11.018 36.569 45.854 1.00 68.00 475 THR A N 1
ATOM 3432 C CA . THR A 1 475 ? -12.089 36.355 46.840 1.00 68.00 475 THR A CA 1
ATOM 3433 C C . THR A 1 475 ? -13.211 35.499 46.256 1.00 68.00 475 THR A C 1
ATOM 3435 O O . THR A 1 475 ? -13.663 35.734 45.134 1.00 68.00 475 THR A O 1
ATOM 3438 N N . ILE A 1 476 ? -13.687 34.515 47.026 1.00 75.44 476 ILE A N 1
ATOM 3439 C CA . ILE A 1 476 ? -14.837 33.676 46.663 1.00 75.44 476 ILE A CA 1
ATOM 3440 C C . ILE A 1 476 ? -16.028 34.060 47.545 1.00 75.44 476 ILE A C 1
ATOM 3442 O O . ILE A 1 476 ? -16.006 33.813 48.752 1.00 75.44 476 ILE A O 1
ATOM 3446 N N . GLY A 1 477 ? -17.046 34.670 46.937 1.00 66.12 477 GLY A N 1
ATOM 3447 C CA . GLY A 1 477 ? -18.234 35.164 47.629 1.00 66.12 477 GLY A CA 1
ATOM 3448 C C . GLY A 1 477 ? -19.152 34.064 48.170 1.00 66.12 477 GLY A C 1
ATOM 3449 O O . GLY A 1 477 ? -19.066 32.898 47.776 1.00 66.12 477 GLY A O 1
ATOM 3450 N N . GLU A 1 478 ? -20.051 34.448 49.074 1.00 67.06 478 GLU A N 1
ATOM 3451 C CA . GLU A 1 478 ? -20.985 33.543 49.759 1.00 67.06 478 GLU A CA 1
ATOM 3452 C C . GLU A 1 478 ? -21.778 32.652 48.781 1.00 67.06 478 GLU A C 1
ATOM 3454 O O . GLU A 1 478 ? -22.265 33.115 47.751 1.00 67.06 478 GLU A O 1
ATOM 3459 N N . GLU A 1 479 ? -21.912 31.357 49.083 1.00 67.12 479 GLU A N 1
ATOM 3460 C CA . GLU A 1 479 ? -22.594 30.359 48.234 1.00 67.12 479 GLU A CA 1
ATOM 3461 C C . GLU A 1 479 ? -22.067 30.197 46.787 1.00 67.12 479 GLU A C 1
ATOM 3463 O O . GLU A 1 479 ? -22.731 29.566 45.956 1.00 67.12 479 GLU A O 1
ATOM 3468 N N . ALA A 1 480 ? -20.892 30.738 46.453 1.00 68.75 480 ALA A N 1
ATOM 3469 C CA . ALA A 1 480 ? -20.299 30.564 45.129 1.00 68.75 480 ALA A CA 1
ATOM 3470 C C . ALA A 1 480 ? -19.780 29.131 44.898 1.00 68.75 480 ALA A C 1
ATOM 3472 O O . ALA A 1 480 ? -19.397 28.429 45.838 1.00 68.75 480 ALA A O 1
ATOM 3473 N N . LEU A 1 481 ? -19.742 28.696 43.632 1.00 69.75 481 LEU A N 1
ATOM 3474 C CA . LEU A 1 481 ? -19.266 27.369 43.222 1.00 69.75 481 LEU A CA 1
ATOM 3475 C C . LEU A 1 481 ? -18.144 27.474 42.180 1.00 69.75 481 LEU A C 1
ATOM 3477 O O . LEU A 1 481 ? -18.347 28.017 41.094 1.00 69.75 481 LEU A O 1
ATOM 3481 N N . VAL A 1 482 ? -16.988 26.881 42.481 1.00 67.44 482 VAL A N 1
ATOM 3482 C CA . VAL A 1 482 ? -15.856 26.744 41.551 1.00 67.44 482 VAL A CA 1
ATOM 3483 C C . VAL A 1 482 ? -15.767 25.296 41.072 1.00 67.44 482 VAL A C 1
ATOM 3485 O O . VAL A 1 482 ? -15.611 24.383 41.887 1.00 67.44 482 VAL A O 1
ATOM 3488 N N . ALA A 1 483 ? -15.865 25.082 39.759 1.00 65.06 483 ALA A N 1
ATOM 3489 C CA . ALA A 1 483 ? -15.741 23.757 39.152 1.00 65.06 483 ALA A CA 1
ATOM 3490 C C . ALA A 1 483 ? -14.305 23.202 39.242 1.00 65.06 483 ALA A C 1
ATOM 3492 O O . ALA A 1 483 ? -13.333 23.962 39.279 1.00 65.06 483 ALA A O 1
ATOM 3493 N N . GLY A 1 484 ? -14.166 21.872 39.245 1.00 65.94 484 GLY A N 1
ATOM 3494 C CA . GLY A 1 484 ? -12.859 21.211 39.320 1.00 65.94 484 GLY A CA 1
ATOM 3495 C C . GLY A 1 484 ? -11.982 21.564 38.118 1.00 65.94 484 GLY A C 1
ATOM 3496 O O . GLY A 1 484 ? -12.501 21.895 37.053 1.00 65.94 484 GLY A O 1
ATOM 3497 N N . CYS A 1 485 ? -10.661 21.537 38.295 1.00 58.16 485 CYS A N 1
ATOM 3498 C CA . CYS A 1 485 ? -9.680 21.887 37.253 1.00 58.16 485 CYS A CA 1
ATOM 3499 C C . CYS A 1 485 ? -9.795 23.321 36.682 1.00 58.16 485 CYS A C 1
ATOM 3501 O O . CYS A 1 485 ? -9.247 23.607 35.618 1.00 58.16 485 CYS A O 1
ATOM 3503 N N . SER A 1 486 ? -10.495 24.240 37.360 1.00 67.25 486 SER A N 1
ATOM 3504 C CA . SER A 1 486 ? -10.630 25.638 36.910 1.00 67.25 486 SER A CA 1
ATOM 3505 C C . SER A 1 486 ? -9.452 26.505 37.358 1.00 67.25 486 SER A C 1
ATOM 3507 O O . SER A 1 486 ? -8.937 26.305 38.453 1.00 67.25 486 SER A O 1
ATOM 3509 N N . VAL A 1 487 ? -9.072 27.514 36.564 1.00 69.31 487 VAL A N 1
ATOM 3510 C CA . VAL A 1 487 ? -8.044 28.510 36.930 1.00 69.31 487 VAL A CA 1
ATOM 3511 C C . VAL A 1 487 ? -8.705 29.858 37.186 1.00 69.31 487 VAL A C 1
ATOM 3513 O O . VAL A 1 487 ? -9.040 30.591 36.254 1.00 69.31 487 VAL A O 1
ATOM 3516 N N . VAL A 1 488 ? -8.921 30.188 38.457 1.00 73.50 488 VAL A N 1
ATOM 3517 C CA . VAL A 1 488 ? -9.635 31.397 38.872 1.00 73.50 488 VAL A CA 1
ATOM 3518 C C . VAL A 1 488 ? -8.649 32.541 39.054 1.00 73.50 488 VAL A C 1
ATOM 3520 O O . VAL A 1 488 ? -7.798 32.514 39.941 1.00 73.50 488 VAL A O 1
ATOM 3523 N N . ASN A 1 489 ? -8.776 33.559 38.204 1.00 72.12 489 ASN A N 1
ATOM 3524 C CA . ASN A 1 489 ? -7.897 34.728 38.184 1.00 72.12 489 ASN A CA 1
ATOM 3525 C C . ASN A 1 489 ? -8.598 36.050 38.542 1.00 72.12 489 ASN A C 1
ATOM 3527 O O . ASN A 1 489 ? -7.990 37.110 38.403 1.00 72.12 489 ASN A O 1
ATOM 3531 N N . LYS A 1 490 ? -9.870 35.999 38.957 1.00 77.00 490 LYS A N 1
ATOM 3532 C CA . LYS A 1 490 ? -10.697 37.147 39.359 1.00 77.00 490 LYS A CA 1
ATOM 3533 C C . LYS A 1 490 ? -11.657 36.740 40.473 1.00 77.00 490 LYS A C 1
ATOM 3535 O O . LYS A 1 490 ? -12.023 35.569 40.546 1.00 77.00 490 LYS A O 1
ATOM 3540 N N . ASP A 1 491 ? -12.089 37.711 41.275 1.00 79.94 491 ASP A N 1
ATOM 3541 C CA . ASP A 1 491 ? -13.086 37.504 42.330 1.00 79.94 491 ASP A CA 1
ATOM 3542 C C . ASP A 1 491 ? -14.362 36.857 41.790 1.00 79.94 491 ASP A C 1
ATOM 3544 O O . ASP A 1 491 ? -14.866 37.218 40.720 1.00 79.94 491 ASP A O 1
ATOM 3548 N N . VAL A 1 492 ? -14.887 35.901 42.553 1.00 78.81 492 VAL A N 1
ATOM 3549 C CA . VAL A 1 492 ? -16.133 35.204 42.243 1.00 78.81 492 VAL A CA 1
ATOM 3550 C C . VAL A 1 492 ? -17.247 35.834 43.074 1.00 78.81 492 VAL A C 1
ATOM 3552 O O . VAL A 1 492 ? -17.207 35.726 44.301 1.00 78.81 492 VAL A O 1
ATOM 3555 N N . PRO A 1 493 ? -18.247 36.485 42.452 1.00 76.94 493 PRO A N 1
ATOM 3556 C CA . PRO A 1 493 ? -19.343 37.093 43.199 1.00 76.94 493 PRO A CA 1
ATOM 3557 C C . PRO A 1 493 ? -20.180 36.045 43.946 1.00 76.94 493 PRO A C 1
ATOM 3559 O O . PRO A 1 493 ? -20.265 34.888 43.526 1.00 76.94 493 PRO A O 1
ATOM 3562 N N . ALA A 1 494 ? -20.838 36.463 45.029 1.00 76.88 494 ALA A N 1
ATOM 3563 C CA . ALA A 1 494 ? -21.728 35.602 45.805 1.00 76.88 494 ALA A CA 1
ATOM 3564 C C . ALA A 1 494 ? -22.827 34.975 44.925 1.00 76.88 494 ALA A C 1
ATOM 3566 O O . ALA A 1 494 ? -23.377 35.620 44.031 1.00 76.88 494 ALA A O 1
ATOM 3567 N N . GLY A 1 495 ? -23.127 33.698 45.164 1.00 71.56 495 GLY A N 1
ATOM 3568 C CA . GLY A 1 495 ? -24.127 32.933 44.422 1.00 71.56 495 GLY A CA 1
ATOM 3569 C C . GLY A 1 495 ? -23.775 32.661 42.954 1.00 71.56 495 GLY A C 1
ATOM 3570 O O . GLY A 1 495 ? -24.654 32.256 42.195 1.00 71.56 495 GLY A O 1
ATOM 3571 N N . MET A 1 496 ? -22.530 32.871 42.517 1.00 74.31 496 MET A N 1
ATOM 3572 C CA . MET A 1 496 ? -22.116 32.608 41.133 1.00 74.31 496 MET A CA 1
ATOM 3573 C C . MET A 1 496 ? -21.423 31.255 40.981 1.00 74.31 496 MET A C 1
ATOM 3575 O O . MET A 1 496 ? -20.680 30.809 41.856 1.00 74.31 496 MET A O 1
ATOM 3579 N N . MET A 1 497 ? -21.629 30.623 39.825 1.00 74.31 497 MET A N 1
ATOM 3580 C CA . MET A 1 497 ? -20.859 29.455 39.401 1.00 74.31 497 MET A CA 1
ATOM 3581 C C . MET A 1 497 ? -19.823 29.858 38.353 1.00 74.31 497 MET A C 1
ATOM 3583 O O . MET A 1 497 ? -20.174 30.472 37.341 1.00 74.31 497 MET A O 1
ATOM 3587 N N . VAL A 1 498 ? -18.565 29.472 38.572 1.00 72.06 498 VAL A N 1
ATOM 3588 C CA . VAL A 1 498 ? -17.452 29.713 37.644 1.00 72.06 498 VAL A CA 1
ATOM 3589 C C . VAL A 1 498 ? -16.781 28.414 37.206 1.00 72.06 498 VAL A C 1
ATOM 3591 O O . VAL A 1 498 ? -16.662 27.468 37.988 1.00 72.06 498 VAL A O 1
ATOM 3594 N N . ALA A 1 499 ? -16.325 28.376 35.953 1.00 70.69 499 ALA A N 1
ATOM 3595 C CA . ALA A 1 499 ? -15.579 27.248 35.400 1.00 70.69 499 ALA A CA 1
ATOM 3596 C C . ALA A 1 499 ? -14.616 27.679 34.280 1.00 70.69 499 ALA A C 1
ATOM 3598 O O . ALA A 1 499 ? -14.809 28.729 33.659 1.00 70.69 499 ALA A O 1
ATOM 3599 N N . GLY A 1 500 ? -13.597 26.854 34.016 1.00 53.47 500 GLY A N 1
ATOM 3600 C CA . GLY A 1 500 ? -12.669 26.996 32.885 1.00 53.47 500 GLY A CA 1
ATOM 3601 C C . GLY A 1 500 ? -11.292 27.567 33.244 1.00 53.47 500 GLY A C 1
ATOM 3602 O O . GLY A 1 500 ? -10.986 27.825 34.409 1.00 53.47 500 GLY A O 1
ATOM 3603 N N . SER A 1 501 ? -10.450 27.761 32.224 1.00 65.94 501 SER A N 1
ATOM 3604 C CA . SER A 1 501 ? -9.098 28.325 32.341 1.00 65.94 501 SER A CA 1
ATOM 3605 C C . SER A 1 501 ? -8.845 29.356 31.224 1.00 65.94 501 SER A C 1
ATOM 3607 O O . SER A 1 501 ? -8.641 28.960 30.077 1.00 65.94 501 SER A O 1
ATOM 3609 N N . PRO A 1 502 ? -8.880 30.676 31.505 1.00 64.19 502 PRO A N 1
ATOM 3610 C CA . PRO A 1 502 ? -9.235 31.298 32.784 1.00 64.19 502 PRO A CA 1
ATOM 3611 C C . PRO A 1 502 ? -10.737 31.180 33.095 1.00 64.19 502 PRO A C 1
ATOM 3613 O O . PRO A 1 502 ? -11.572 31.245 32.191 1.00 64.19 502 PRO A O 1
ATOM 3616 N N . ALA A 1 503 ? -11.076 31.029 34.377 1.00 72.38 503 ALA A N 1
ATOM 3617 C CA . ALA A 1 503 ? -12.440 30.787 34.835 1.00 72.38 503 ALA A CA 1
ATOM 3618 C C . ALA A 1 503 ? -13.377 31.961 34.513 1.00 72.38 503 ALA A C 1
ATOM 3620 O O . ALA A 1 503 ? -13.040 33.129 34.728 1.00 72.38 503 ALA A O 1
ATOM 3621 N N . ARG A 1 504 ? -14.579 31.650 34.019 1.00 71.56 504 ARG A N 1
ATOM 3622 C CA . ARG A 1 504 ? -15.636 32.628 33.713 1.00 71.56 504 ARG A CA 1
ATOM 3623 C C . ARG A 1 504 ? -16.927 32.270 34.432 1.00 71.56 504 ARG A C 1
ATOM 3625 O O . ARG A 1 504 ? -17.170 31.101 34.719 1.00 71.56 504 ARG A O 1
ATOM 3632 N N . VAL A 1 505 ? -17.752 33.282 34.711 1.00 77.44 505 VAL A N 1
ATOM 3633 C CA . VAL A 1 505 ? -19.098 33.078 35.261 1.00 77.44 505 VAL A CA 1
ATOM 3634 C C . VAL A 1 505 ? -19.936 32.353 34.222 1.00 77.44 505 VAL A C 1
ATOM 3636 O O . VAL A 1 505 ? -20.154 32.864 33.127 1.00 77.44 505 VAL A O 1
ATOM 3639 N N . VAL A 1 506 ? -20.390 31.161 34.587 1.00 68.94 506 VAL A N 1
ATOM 3640 C CA . VAL A 1 506 ? -21.255 30.325 33.755 1.00 68.94 506 VAL A CA 1
ATOM 3641 C C . VAL A 1 506 ? -22.721 30.602 34.092 1.00 68.94 506 VAL A C 1
ATOM 3643 O O . VAL A 1 506 ? -23.575 30.560 33.210 1.00 68.94 506 VAL A O 1
ATOM 3646 N N . ARG A 1 507 ? -23.045 30.914 35.362 1.00 61.16 507 ARG A N 1
ATOM 3647 C CA . ARG A 1 507 ? -24.436 31.152 35.789 1.00 61.16 507 ARG A CA 1
ATOM 3648 C C . ARG A 1 507 ? -24.572 31.857 37.145 1.00 61.16 507 ARG A C 1
ATOM 3650 O O . ARG A 1 507 ? -23.708 31.713 38.007 1.00 61.16 507 ARG A O 1
ATOM 3657 N N . GLU A 1 508 ? -25.710 32.528 37.343 1.00 59.00 508 GLU A N 1
ATOM 3658 C CA . GLU A 1 508 ? -26.172 33.093 38.623 1.00 59.00 508 GLU A CA 1
ATOM 3659 C C . GLU A 1 508 ? -27.157 32.136 39.324 1.00 59.00 508 GLU A C 1
ATOM 3661 O O . GLU A 1 508 ? -28.104 31.630 38.708 1.00 59.00 508 GLU A O 1
ATOM 3666 N N . ARG A 1 509 ? -26.956 31.875 40.620 1.00 50.75 509 ARG A N 1
ATOM 3667 C CA . ARG A 1 509 ? -27.819 31.011 41.435 1.00 50.75 509 ARG A CA 1
ATOM 3668 C C . ARG A 1 509 ? -29.023 31.812 41.940 1.00 50.75 509 ARG A C 1
ATOM 3670 O O . ARG A 1 509 ? -28.908 32.627 42.849 1.00 50.75 509 ARG A O 1
ATOM 3677 N N . ARG A 1 510 ? -30.220 31.573 41.388 1.00 41.44 510 ARG A N 1
ATOM 3678 C CA . ARG A 1 510 ? -31.455 32.170 41.938 1.00 41.44 510 ARG A CA 1
ATOM 3679 C C . ARG A 1 510 ? -31.816 31.537 43.286 1.00 41.44 510 ARG A C 1
ATOM 3681 O O . ARG A 1 510 ? -32.027 30.331 43.380 1.00 41.44 510 ARG A O 1
ATOM 3688 N N . SER A 1 511 ? -31.973 32.380 44.302 1.00 41.56 511 SER A N 1
ATOM 3689 C CA . SER A 1 511 ? -32.522 32.034 45.618 1.00 41.56 511 SER A CA 1
ATOM 3690 C C . SER A 1 511 ? -33.996 31.607 45.531 1.00 41.56 511 SER A C 1
ATOM 3692 O O . SER A 1 511 ? -34.834 32.397 45.087 1.00 41.56 511 SER A O 1
ATOM 3694 N N . ARG A 1 512 ? -34.336 30.390 46.004 1.00 33.47 512 ARG A N 1
ATOM 3695 C CA . ARG A 1 512 ? -35.546 30.144 46.823 1.00 33.47 512 ARG A CA 1
ATOM 3696 C C . ARG A 1 512 ? -35.678 28.719 47.384 1.00 33.47 512 ARG A C 1
ATOM 3698 O O . ARG A 1 512 ? -35.749 27.753 46.637 1.00 33.47 512 ARG A O 1
ATOM 3705 N N . GLY A 1 513 ? -35.958 28.672 48.691 1.00 31.48 513 GLY A N 1
ATOM 3706 C CA . GLY A 1 513 ? -36.962 27.782 49.290 1.00 31.48 513 GLY A CA 1
ATOM 3707 C C . GLY A 1 513 ? -36.437 26.615 50.128 1.00 31.48 513 GLY A C 1
ATOM 3708 O O . GLY A 1 513 ? -35.887 25.664 49.596 1.00 31.48 513 GLY A O 1
ATOM 3709 N N . LYS A 1 514 ? -36.707 26.648 51.443 1.00 34.75 514 LYS A N 1
ATOM 3710 C CA . LYS A 1 514 ? -36.495 25.550 52.404 1.00 34.75 514 LYS A CA 1
ATOM 3711 C C . LYS A 1 514 ? -37.267 24.275 52.003 1.00 34.75 514 LYS A C 1
ATOM 3713 O O . LYS A 1 514 ? -38.352 24.030 52.521 1.00 34.75 514 LYS A O 1
ATOM 3718 N N . LYS A 1 515 ? -36.704 23.449 51.124 1.00 28.70 515 LYS A N 1
ATOM 3719 C CA . LYS A 1 515 ? -36.902 21.992 51.071 1.00 28.70 515 LYS A CA 1
ATOM 3720 C C . LYS A 1 515 ? -35.562 21.371 50.683 1.00 28.70 515 LYS A C 1
ATOM 3722 O O . LYS A 1 515 ? -34.915 21.830 49.752 1.00 28.70 515 LYS A O 1
ATOM 3727 N N . GLY A 1 516 ? -35.107 20.442 51.516 1.00 30.53 516 GLY A N 1
ATOM 3728 C CA . GLY A 1 516 ? -33.730 19.966 51.545 1.00 30.53 516 GLY A CA 1
ATOM 3729 C C . GLY A 1 516 ? -33.280 19.209 50.297 1.00 30.53 516 GLY A C 1
ATOM 3730 O O . GLY A 1 516 ? -34.088 18.600 49.610 1.00 30.53 516 GLY A O 1
ATOM 3731 N N . LEU A 1 517 ? -31.961 19.266 50.081 1.00 32.84 517 LEU A N 1
ATOM 3732 C CA . LEU A 1 517 ? -31.085 18.179 49.620 1.00 32.84 517 LEU A CA 1
ATOM 3733 C C . LEU A 1 517 ? -31.687 17.191 48.609 1.00 32.84 517 LEU A C 1
ATOM 3735 O O . LEU A 1 517 ? -31.699 15.995 48.853 1.00 32.84 517 LEU A O 1
ATOM 3739 N N . GLU A 1 518 ? -32.138 17.667 47.457 1.00 31.66 518 GLU A N 1
ATOM 3740 C CA . GLU A 1 518 ? -32.389 16.811 46.294 1.00 31.66 518 GLU A CA 1
ATOM 3741 C C . GLU A 1 518 ? -32.514 17.728 45.081 1.00 31.66 518 GLU A C 1
ATOM 3743 O O . GLU A 1 518 ? -33.607 18.194 44.798 1.00 31.66 518 GLU A O 1
ATOM 3748 N N . LEU A 1 519 ? -31.387 18.093 44.448 1.00 30.16 519 LEU A N 1
ATOM 3749 C CA . LEU A 1 519 ? -31.309 18.589 43.055 1.00 30.16 519 LEU A CA 1
ATOM 3750 C C . LEU A 1 519 ? -29.910 19.071 42.614 1.00 30.16 519 LEU A C 1
ATOM 3752 O O . LEU A 1 519 ? -29.793 19.542 41.491 1.00 30.16 519 LEU A O 1
ATOM 3756 N N . ASP A 1 520 ? -28.831 18.895 43.389 1.00 33.16 520 ASP A N 1
ATOM 3757 C CA . ASP A 1 520 ? -27.471 19.307 42.966 1.00 33.16 520 ASP A CA 1
ATOM 3758 C C . ASP A 1 520 ? -26.895 18.469 41.788 1.00 33.16 520 ASP A C 1
ATOM 3760 O O . ASP A 1 520 ? -25.939 18.885 41.138 1.00 33.16 520 ASP A O 1
ATOM 3764 N N . HIS A 1 521 ? -27.493 17.316 41.448 1.00 34.25 521 HIS A N 1
ATOM 3765 C CA . HIS A 1 521 ? -26.989 16.408 40.400 1.00 34.25 521 HIS A CA 1
ATOM 3766 C C . HIS A 1 521 ? -27.317 16.818 38.953 1.00 34.25 521 HIS A C 1
ATOM 3768 O O . HIS A 1 521 ? -26.574 16.451 38.045 1.00 34.25 521 HIS A O 1
ATOM 3774 N N . ILE A 1 522 ? -28.406 17.558 38.708 1.00 34.53 522 ILE A N 1
ATOM 3775 C CA . ILE A 1 522 ? -28.825 17.907 37.332 1.00 34.53 522 ILE A CA 1
ATOM 3776 C C . ILE A 1 522 ? -27.954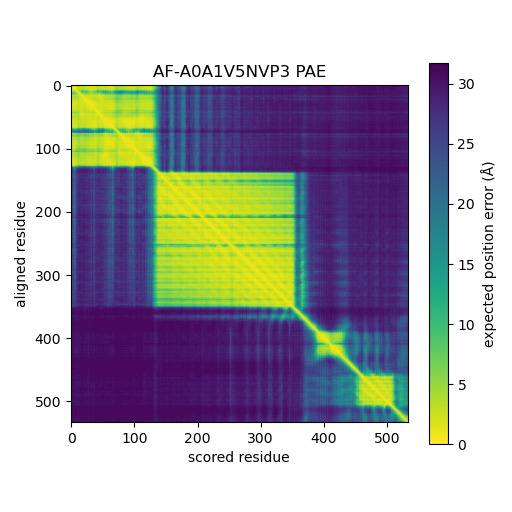 19.032 36.747 1.00 34.53 522 ILE A C 1
ATOM 3778 O O . ILE A 1 522 ? -27.721 19.082 35.543 1.00 34.53 522 ILE A O 1
ATOM 3782 N N . TRP A 1 523 ? -27.406 19.899 37.598 1.00 35.84 523 TRP A N 1
ATOM 3783 C CA . TRP A 1 523 ? -26.761 21.145 37.172 1.00 35.84 523 TRP A CA 1
ATOM 3784 C C . TRP A 1 523 ? -25.294 20.989 36.747 1.00 35.84 523 TRP A C 1
ATOM 3786 O O . TRP A 1 523 ? -24.777 21.830 36.016 1.00 35.84 523 TRP A O 1
ATOM 3796 N N . LEU A 1 524 ? -24.627 19.904 37.154 1.00 37.31 524 LEU A N 1
ATOM 3797 C CA . LEU A 1 524 ? -23.218 19.639 36.830 1.00 37.31 524 LEU A CA 1
ATOM 3798 C C . LEU A 1 524 ? -23.000 19.132 35.399 1.00 37.31 524 LEU A C 1
ATOM 3800 O O . LEU A 1 524 ? -21.951 19.388 34.814 1.00 37.31 524 LEU A O 1
ATOM 3804 N N . HIS A 1 525 ? -23.999 18.474 34.808 1.00 32.97 525 HIS A N 1
ATOM 3805 C CA . HIS A 1 525 ? -23.928 18.034 33.412 1.00 32.97 525 HIS A CA 1
ATOM 3806 C C . HIS A 1 525 ? -24.023 19.206 32.421 1.00 32.97 525 HIS A C 1
ATOM 3808 O O . HIS A 1 525 ? -23.384 19.172 31.375 1.00 32.97 525 HIS A O 1
ATOM 3814 N N . GLU A 1 526 ? -24.790 20.249 32.751 1.00 29.88 526 GLU A N 1
ATOM 3815 C CA . GLU A 1 526 ? -25.066 21.372 31.842 1.00 29.88 526 GLU A CA 1
ATOM 3816 C C . GLU A 1 526 ? -23.880 22.356 31.760 1.00 29.88 526 GLU A C 1
ATOM 3818 O O . GLU A 1 526 ? -23.551 22.847 30.681 1.00 29.88 526 GLU A O 1
ATOM 3823 N N . ALA A 1 527 ? -23.165 22.580 32.872 1.00 29.11 527 ALA A N 1
ATOM 3824 C CA . ALA A 1 527 ? -21.974 23.436 32.901 1.00 29.11 527 ALA A CA 1
ATOM 3825 C C . ALA A 1 527 ? -20.750 22.796 32.218 1.00 29.11 527 ALA A C 1
ATOM 3827 O O . ALA A 1 527 ? -19.968 23.505 31.593 1.00 29.11 527 ALA A O 1
ATOM 3828 N N . ALA A 1 528 ? -20.602 21.467 32.279 1.00 31.94 528 ALA A N 1
ATOM 3829 C CA . ALA A 1 528 ? -19.573 20.753 31.518 1.00 31.94 528 ALA A CA 1
ATOM 3830 C C . ALA A 1 528 ? -19.846 20.777 30.000 1.00 31.94 528 ALA A C 1
ATOM 3832 O O . ALA A 1 528 ? -18.912 20.729 29.205 1.00 31.94 528 ALA A O 1
ATOM 3833 N N . PHE A 1 529 ? -21.117 20.894 29.594 1.00 29.52 529 PHE A N 1
ATOM 3834 C CA . PHE A 1 529 ? -21.520 20.937 28.187 1.00 29.52 529 PHE A CA 1
ATOM 3835 C C . PHE A 1 529 ? -21.262 22.306 27.530 1.00 29.52 529 PHE A C 1
ATOM 3837 O O . PHE A 1 529 ? -20.830 22.350 26.385 1.00 29.52 529 PHE A O 1
ATOM 3844 N N . GLN A 1 530 ? -21.441 23.424 28.250 1.00 29.16 530 GLN A N 1
ATOM 3845 C CA . GLN A 1 530 ? -21.177 24.772 27.708 1.00 29.16 530 GLN A CA 1
ATOM 3846 C C . GLN A 1 530 ? -19.689 25.120 27.533 1.00 29.16 530 GLN A C 1
ATOM 3848 O O . GLN A 1 530 ? -19.370 26.090 26.856 1.00 29.16 530 GLN A O 1
ATOM 3853 N N . ILE A 1 531 ? -18.771 24.361 28.134 1.00 31.61 531 ILE A N 1
ATOM 3854 C CA . ILE A 1 531 ? -17.323 24.610 28.007 1.00 31.61 531 ILE A CA 1
ATOM 3855 C C . ILE A 1 531 ? -16.766 24.032 26.690 1.00 31.61 531 ILE A C 1
ATOM 3857 O O . ILE A 1 531 ? -15.696 24.442 26.252 1.00 31.61 531 ILE A O 1
ATOM 3861 N N . ASN A 1 532 ? -17.513 23.141 26.026 1.00 28.95 532 ASN A N 1
ATOM 3862 C CA . ASN A 1 532 ? -17.148 22.526 24.743 1.00 28.95 532 ASN A CA 1
ATOM 3863 C C . ASN A 1 532 ? -17.965 23.055 23.542 1.00 28.95 532 ASN A C 1
ATOM 3865 O O . ASN A 1 532 ? -18.015 22.390 22.506 1.00 28.95 532 ASN A O 1
ATOM 3869 N N . SER A 1 533 ? -18.592 24.233 23.661 1.00 26.14 533 SER A N 1
ATOM 3870 C CA . SER A 1 533 ? -19.247 24.953 22.553 1.00 26.14 533 SER A CA 1
ATOM 3871 C C . SER A 1 533 ? -18.615 26.311 22.299 1.00 26.14 533 SER A C 1
ATOM 3873 O O . SER A 1 533 ? -18.517 27.071 23.292 1.00 26.14 533 SER A O 1
#

Nearest PDB structures (foldseek):
  3pyw-assembly1_A  TM=8.735E-01  e=5.602E-04  Bacillus anthracis
  5gzt-assembly1_B  TM=6.159E-01  e=3.922E-02  Paenibacillus sp. FPU-7
  4mzu-assembly1_B  TM=3.901E-01  e=2.875E+00  Shewanella denitrificans OS217
  3jqy-assembly1_A  TM=2.610E-01  e=8.264E-01  Escherichia coli

Radius of gyration: 36.62 Å; Cα contacts (8 Å, |Δi|>4): 1128; chains: 1; bounding box: 72×54×110 Å

Sequence (533 aa):
MVNRAFNKQDAGARIDFTDINPSHWFYGEVTVAVAAGYMSGYNDGAFKPNSLITRQEVASVMSRLLQLGEGAAGVSFRDAGSIAAWAAGAVNAVVAAGIMGGYTDGAFMANSPITRAEAVVTVDRALNLSVPETPEAATVIYNQAGTYGPAGGTEAVNAGVIIESAGVTLQNVTIAGDLLLTKGIGEGDVTLNNVTVKGKTTIKGGGANSITLKDCAMPGLTVEKDGVRVVAAGKTTVDVVTLLSGATLVQVTVTGEGFKTVTVSEVVPAGARVILAGDFEAVIVKAEDTRIEIEEGAVKDLTLDARAAVTGKGAIQTAIINASGSSIEQIPTRIVTAKDVTATVGGKTVGGTPAGDGNGDGSASETVLPPRKTTERANLNYADMHPGSLDLSLLEQKLADLSELTRTGGDLTAMVALFKEMDALYNEIYTTRCLLQLRFFINFTKEDYAAFVVAQTAEANAKVMVNALLLPGVTIGEEALVAGCSVVNKDVPAGMMVAGSPARVVRERRSRGKKGLELDHIWLHEAAFQINS

Secondary structure (DSSP, 8-state):
-HHHHTT----------TT--TTSTTHHHHHHHHHTTS----TTS---TTSPPBHHHHHHHHHHHTT--PPPS----TTGGGS-HHHHHHHHHHHHTTSS---TTS---TTSBPPHHHHHHHHHHHHHHHS---GGGG-EEE-SSEEES-SSS-EEE-S-EEE-STTEEEEEEEESS-EEE-GGGTT--EEEEEEEESS-EEE----TT-EEEES-EEEEEEE-STTEEEEEEET-EEEEEEESS-EEEEEEEESS-EEEEEEE-TTSPTT-EEEEES-EEEEEE-STTEEEEEEESEEEEEEESS-EEEEES-EEEEEEE-STT-EESS--SEEEE-TT-EEEETTEEEE---SS--------EEE-PPS----------TTS-------THHHHHHHHHHHHHHHTT--HHHHHHHHHHHHHHHHHHHHHHTTS-SS------TT--------SEE-TT-EE-TT-EEPTT-EE-TT-EE-TT-EE-S-B-TTEEEEETTEEEEEE--------S--TTTHHHHHHHHTT-

pLDDT: mean 74.98, std 24.63, range [23.56, 98.31]

Mean predicted aligned error: 21.55 Å